Protein AF-A0A2J8WBR9-F1 (afdb_monomer_lite)

Organism: Pongo abelii (NCBI:txid9601)

Sequence (457 aa):
MITSFFFRSSLEFAPTNKKMMSDASDMLAAALEQMDGIIAGSKALEYSNGIFDCQSPTSPFMGSLRALHLVEDLRGLLEMMETDEKEGLRCQIPDSTAETLVEWLQSQMTNGHLPGNGDVYQERLARLENDKESLVLQVSVLTDQVEAQGEKIRDLEFCLEEHREKLNATEEMLQQELLSRTSLETQKLDLMAEISNLKLKLTAVEKDRLDYEDKFRDTEGLIQEINDLRLKVSEMDSERLQYEKKLKSTKSLMAKLSSMKIKVGQMQYEKQRMEQKWESLKDELASLKEQLEEKESEVKRLQEKLVCKMKGEGVEIVDRDENFKKKLKEKNIEVQKMKKAVESLMAANEEKDRKIEDLRQCLNRYKKMQDTVVLAQGKKDKDGEYEDLLNSSSISSLLDAQGFSDLEKSPSPTPVMGSPSRDPFNTSVPEEVLIDFQYFLHVEETVLLKVKTLLIT

InterPro domains:
  IPR029515 Liprin [PTHR12587] (50-424)
  IPR058914 Liprin-beta-1/2, coiled-coil domain [PF26022] (122-227)

pLDDT: mean 75.48, std 22.8, range [27.56, 98.81]

Structure (mmCIF, N/CA/C/O backbone):
data_AF-A0A2J8WBR9-F1
#
_entry.id   AF-A0A2J8WBR9-F1
#
loop_
_atom_site.group_PDB
_atom_site.id
_atom_site.type_symbol
_atom_site.label_atom_id
_atom_site.label_alt_id
_atom_site.label_comp_id
_atom_site.label_asym_id
_atom_site.label_entity_id
_atom_site.label_seq_id
_atom_site.pdbx_PDB_ins_code
_atom_site.Cartn_x
_atom_site.Cartn_y
_atom_site.Cartn_z
_atom_site.occupancy
_atom_site.B_iso_or_equiv
_atom_site.auth_seq_id
_atom_site.auth_comp_id
_atom_site.auth_asym_id
_atom_site.auth_atom_id
_atom_site.pdbx_PDB_model_num
ATOM 1 N N . MET A 1 1 ? 20.202 26.844 -1.751 1.00 47.75 1 MET A N 1
ATOM 2 C CA . MET A 1 1 ? 20.885 27.339 -2.974 1.00 47.75 1 MET A CA 1
ATOM 3 C C . MET A 1 1 ? 21.259 26.136 -3.835 1.00 47.75 1 MET A C 1
ATOM 5 O O . MET A 1 1 ? 21.293 25.049 -3.279 1.00 47.75 1 MET A O 1
ATOM 9 N N . ILE A 1 2 ? 21.557 26.332 -5.130 1.00 42.56 2 ILE A N 1
ATOM 10 C CA . ILE A 1 2 ? 21.793 25.285 -6.158 1.00 42.56 2 ILE A CA 1
ATOM 11 C C . ILE A 1 2 ? 20.492 24.686 -6.743 1.00 42.56 2 ILE A C 1
ATOM 13 O O . ILE A 1 2 ? 20.193 23.511 -6.582 1.00 42.56 2 ILE A O 1
ATOM 17 N N . THR A 1 3 ? 19.734 25.516 -7.471 1.00 42.09 3 THR A N 1
ATOM 18 C CA . THR A 1 3 ? 18.613 25.121 -8.359 1.00 42.09 3 THR A CA 1
ATOM 19 C C . THR A 1 3 ? 18.456 26.141 -9.505 1.00 42.09 3 THR A C 1
ATOM 21 O O . THR A 1 3 ? 17.412 26.765 -9.666 1.00 42.09 3 THR A O 1
ATOM 24 N N . SER A 1 4 ? 19.525 26.398 -10.274 1.00 45.56 4 SER A N 1
ATOM 25 C CA . SER A 1 4 ? 19.535 27.503 -11.259 1.00 45.56 4 SER A CA 1
ATOM 26 C C . SER A 1 4 ? 20.473 27.330 -12.468 1.00 45.56 4 SER A C 1
ATOM 28 O O . SER A 1 4 ? 20.879 28.328 -13.055 1.00 45.56 4 SER A O 1
ATOM 30 N N . PHE A 1 5 ? 20.860 26.099 -12.831 1.00 43.69 5 PHE A N 1
ATOM 31 C CA . PHE A 1 5 ? 21.905 25.854 -13.849 1.00 43.69 5 PHE A CA 1
ATOM 32 C C . PHE A 1 5 ? 21.509 24.954 -15.034 1.00 43.69 5 PHE A C 1
ATOM 34 O O . PHE A 1 5 ? 22.360 24.607 -15.845 1.00 43.69 5 PHE A O 1
ATOM 41 N N . PHE A 1 6 ? 20.223 24.624 -15.186 1.00 43.75 6 PHE A N 1
ATOM 42 C CA . PHE A 1 6 ? 19.715 23.761 -16.265 1.00 43.75 6 PHE A CA 1
ATOM 43 C C . PHE A 1 6 ? 18.627 24.437 -17.121 1.00 43.75 6 PHE A C 1
ATOM 45 O O . PHE A 1 6 ? 17.562 23.872 -17.330 1.00 43.75 6 PHE A O 1
ATOM 52 N N . PHE A 1 7 ? 18.878 25.660 -17.619 1.00 41.69 7 PHE A N 1
ATOM 53 C CA . PHE A 1 7 ? 18.036 26.257 -18.677 1.00 41.69 7 PHE A CA 1
ATOM 54 C C . PHE A 1 7 ? 18.716 27.375 -19.508 1.00 41.69 7 PHE A C 1
ATOM 56 O O . PHE A 1 7 ? 18.124 28.426 -19.749 1.00 41.69 7 PHE A O 1
ATOM 63 N N . ARG A 1 8 ? 19.975 27.193 -19.956 1.00 45.28 8 ARG A N 1
ATOM 64 C CA . ARG A 1 8 ? 20.624 28.180 -20.855 1.00 45.28 8 ARG A CA 1
ATOM 65 C C . ARG A 1 8 ? 21.674 27.630 -21.840 1.00 45.28 8 ARG A C 1
ATOM 67 O O . ARG A 1 8 ? 22.728 28.233 -22.001 1.00 45.28 8 ARG A O 1
ATOM 74 N N . SER A 1 9 ? 21.357 26.536 -22.537 1.00 40.66 9 SER A N 1
ATOM 75 C CA . SER A 1 9 ? 22.239 25.950 -23.573 1.00 40.66 9 SER A CA 1
ATOM 76 C C . SER A 1 9 ? 21.521 25.617 -24.890 1.00 40.66 9 SER A C 1
ATOM 78 O O . SER A 1 9 ? 21.963 24.741 -25.626 1.00 40.66 9 SER A O 1
ATOM 80 N N . SER A 1 10 ? 20.415 26.308 -25.194 1.00 47.06 10 SER A N 1
ATOM 81 C CA . SER A 1 10 ? 19.560 25.996 -26.352 1.00 47.06 10 SER A CA 1
ATOM 82 C C . SER A 1 10 ? 19.094 27.231 -27.131 1.00 47.06 10 SER A C 1
ATOM 84 O O . SER A 1 10 ? 17.913 27.310 -27.452 1.00 47.06 10 SER A O 1
ATOM 86 N N . LEU A 1 11 ? 19.989 28.189 -27.430 1.00 47.12 11 LEU A N 1
ATOM 87 C CA . LEU A 1 11 ? 19.833 29.089 -28.590 1.00 47.12 11 LEU A CA 1
ATOM 88 C C . LEU A 1 11 ? 21.116 29.879 -28.944 1.00 47.12 11 LEU A C 1
ATOM 90 O O . LEU A 1 11 ? 21.153 31.095 -28.805 1.00 47.12 11 LEU A O 1
ATOM 94 N N . GLU A 1 12 ? 22.168 29.211 -29.433 1.00 46.84 12 GLU A N 1
ATOM 95 C CA . GLU A 1 12 ? 23.260 29.907 -30.145 1.00 46.84 12 GLU A CA 1
ATOM 96 C C . GLU A 1 12 ? 24.039 28.946 -31.066 1.00 46.84 12 GLU A C 1
ATOM 98 O O . GLU A 1 12 ? 25.082 28.406 -30.707 1.00 46.84 12 GLU A O 1
ATOM 103 N N . PHE A 1 13 ? 23.509 28.691 -32.271 1.00 39.94 13 PHE A N 1
ATOM 104 C CA . PHE A 1 13 ? 24.221 27.928 -33.304 1.00 39.94 13 PHE A CA 1
ATOM 105 C C . PHE A 1 13 ? 24.084 28.579 -34.690 1.00 39.94 13 PHE A C 1
ATOM 107 O O . PHE A 1 13 ? 23.075 28.435 -35.372 1.00 39.94 13 PHE A O 1
ATOM 114 N N . ALA A 1 14 ? 25.131 29.327 -35.048 1.00 44.09 14 ALA A N 1
ATOM 115 C CA . ALA A 1 14 ? 25.580 29.748 -36.380 1.00 44.09 14 ALA A CA 1
ATOM 116 C C . ALA A 1 14 ? 24.532 30.001 -37.507 1.00 44.09 14 ALA A C 1
ATOM 118 O O . ALA A 1 14 ? 24.028 29.053 -38.112 1.00 44.09 14 ALA A O 1
ATOM 119 N N . PRO A 1 15 ? 24.341 31.259 -37.966 1.00 49.88 15 PRO A N 1
ATOM 120 C CA . PRO A 1 15 ? 23.555 31.566 -39.171 1.00 49.88 15 PRO A CA 1
ATOM 121 C C . PRO A 1 15 ? 24.274 31.227 -40.499 1.00 49.88 15 PRO A C 1
ATOM 123 O O . PRO A 1 15 ? 23.796 31.596 -41.570 1.00 49.88 15 PRO A O 1
ATOM 126 N N . THR A 1 16 ? 25.426 30.549 -40.464 1.00 54.44 16 THR A N 1
ATOM 127 C CA . THR A 1 16 ? 26.281 30.292 -41.639 1.00 54.44 16 THR A CA 1
ATOM 128 C C . THR A 1 16 ? 25.738 29.203 -42.565 1.00 54.44 16 THR A C 1
ATOM 130 O O . THR A 1 16 ? 25.841 29.328 -43.785 1.00 54.44 16 THR A O 1
ATOM 133 N N . ASN A 1 17 ? 25.135 28.148 -42.010 1.00 52.69 17 ASN A N 1
ATOM 134 C CA . ASN A 1 17 ? 24.866 26.920 -42.765 1.00 52.69 17 ASN A CA 1
ATOM 135 C C . ASN A 1 17 ? 23.790 27.110 -43.856 1.00 52.69 17 ASN A C 1
ATOM 137 O O . ASN A 1 17 ? 23.942 26.630 -44.975 1.00 52.69 17 ASN A O 1
ATOM 141 N N . LYS A 1 18 ? 22.755 27.927 -43.593 1.00 53.53 18 LYS A N 1
ATOM 142 C CA . LYS A 1 18 ? 21.748 28.281 -44.614 1.00 53.53 18 LYS A CA 1
ATOM 143 C C . LYS A 1 18 ? 22.329 29.032 -45.815 1.00 53.53 18 LYS A C 1
ATOM 145 O O . LYS A 1 18 ? 21.759 28.928 -46.894 1.00 53.53 18 LYS A O 1
ATOM 150 N N . LYS A 1 19 ? 23.433 29.772 -45.648 1.00 57.78 19 LYS A N 1
ATOM 151 C CA . LYS A 1 19 ? 24.085 30.443 -46.777 1.00 57.78 19 LYS A CA 1
ATOM 152 C C . LYS A 1 19 ? 24.870 29.443 -47.627 1.00 57.78 19 LYS A C 1
ATOM 154 O O . LYS A 1 19 ? 24.658 29.397 -48.831 1.00 57.78 19 LYS A O 1
ATOM 159 N N . MET A 1 20 ? 25.672 28.581 -46.996 1.00 56.06 20 MET A N 1
ATOM 160 C CA . MET A 1 20 ? 26.441 27.548 -47.708 1.00 56.06 20 MET A CA 1
ATOM 161 C C . MET A 1 20 ? 25.538 26.555 -48.461 1.00 56.06 20 MET A C 1
ATOM 163 O O . MET A 1 20 ? 25.900 26.119 -49.548 1.00 56.06 20 MET A O 1
ATOM 167 N N . MET A 1 21 ? 24.344 26.248 -47.937 1.00 56.94 21 MET A N 1
ATOM 168 C CA . MET A 1 21 ? 23.349 25.441 -48.659 1.00 56.94 21 MET A CA 1
ATOM 169 C C . MET A 1 21 ? 22.756 26.147 -49.892 1.00 56.94 21 MET A C 1
ATOM 171 O O . MET A 1 21 ? 22.406 25.454 -50.843 1.00 56.94 21 MET A O 1
ATOM 175 N N . SER A 1 22 ? 22.657 27.485 -49.906 1.00 65.62 22 SER A N 1
ATOM 176 C CA . SER A 1 22 ? 22.294 28.231 -51.125 1.00 65.62 22 SER A CA 1
ATOM 177 C C . SER A 1 22 ? 23.453 28.195 -52.110 1.00 65.62 22 SER A C 1
ATOM 179 O O . SER A 1 22 ? 23.304 27.624 -53.182 1.00 65.62 22 SER A O 1
ATOM 181 N N . ASP A 1 23 ? 24.633 28.672 -51.695 1.00 73.31 23 ASP A N 1
ATOM 182 C CA . ASP A 1 23 ? 25.814 28.799 -52.557 1.00 73.31 23 ASP A CA 1
ATOM 183 C C . ASP A 1 23 ? 26.150 27.457 -53.263 1.00 73.31 23 ASP A C 1
ATOM 185 O O . ASP A 1 23 ? 26.466 27.438 -54.452 1.00 73.31 23 ASP A O 1
ATOM 189 N N . ALA A 1 24 ? 26.003 26.315 -52.572 1.00 73.12 24 ALA A N 1
ATOM 190 C CA . ALA A 1 24 ? 26.182 24.980 -53.155 1.00 73.12 24 ALA A CA 1
ATOM 191 C C . ALA A 1 24 ? 25.057 24.550 -54.123 1.00 73.12 24 ALA A C 1
ATOM 193 O O . ALA A 1 24 ? 25.335 23.903 -55.134 1.00 73.12 24 ALA A O 1
ATOM 194 N N . SER A 1 25 ? 23.798 24.904 -53.840 1.00 77.19 25 SER A N 1
ATOM 195 C CA . SER A 1 25 ? 22.658 24.639 -54.731 1.00 77.19 25 SER A CA 1
ATOM 196 C C . SER A 1 25 ? 22.732 25.486 -56.005 1.00 77.19 25 SER A C 1
ATOM 198 O O . SER A 1 25 ? 22.465 24.986 -57.098 1.00 77.19 25 SER A O 1
ATOM 200 N N . ASP A 1 26 ? 23.139 26.747 -55.871 1.00 79.44 26 ASP A N 1
ATOM 201 C CA . ASP A 1 26 ? 23.299 27.697 -56.971 1.00 79.44 26 ASP A CA 1
ATOM 202 C C . ASP A 1 26 ? 24.474 27.284 -57.885 1.00 79.44 26 ASP A C 1
ATOM 204 O O . ASP A 1 26 ? 24.353 27.310 -59.112 1.00 79.44 26 ASP A O 1
ATOM 208 N N . MET A 1 27 ? 25.579 26.780 -57.311 1.00 81.06 27 MET A N 1
ATOM 209 C CA . MET A 1 27 ? 26.670 26.161 -58.081 1.00 81.06 27 MET A CA 1
ATOM 210 C C . MET A 1 27 ? 26.238 24.892 -58.831 1.00 81.06 27 MET A C 1
ATOM 212 O O . MET A 1 27 ? 26.659 24.696 -59.973 1.00 81.06 27 MET A O 1
ATOM 216 N N . LEU A 1 28 ? 25.400 24.036 -58.230 1.00 79.81 28 LEU A N 1
ATOM 217 C CA . LEU A 1 28 ? 24.890 22.833 -58.899 1.00 79.81 28 LEU A CA 1
ATOM 218 C C . LEU A 1 28 ? 23.972 23.194 -60.080 1.00 79.81 28 LEU A C 1
ATOM 220 O O . LEU A 1 28 ? 24.098 22.613 -61.157 1.00 79.81 28 LEU A O 1
ATOM 224 N N . ALA A 1 29 ? 23.091 24.184 -59.901 1.00 82.38 29 ALA A N 1
ATOM 225 C CA . ALA A 1 29 ? 22.209 24.675 -60.958 1.00 82.38 29 ALA A CA 1
ATOM 226 C C . ALA A 1 29 ? 23.004 25.236 -62.152 1.00 82.38 29 ALA A C 1
ATOM 228 O O . ALA A 1 29 ? 22.762 24.837 -63.292 1.00 82.38 29 ALA A O 1
ATOM 229 N N . ALA A 1 30 ? 24.012 26.076 -61.891 1.00 80.06 30 ALA A N 1
ATOM 230 C CA . ALA A 1 30 ? 24.881 26.633 -62.931 1.00 80.06 30 ALA A CA 1
ATOM 231 C C . ALA A 1 30 ? 25.719 25.563 -63.663 1.00 80.06 30 ALA A C 1
ATOM 233 O O . ALA A 1 30 ? 26.009 25.706 -64.853 1.00 80.06 30 ALA A O 1
ATOM 234 N N . ALA A 1 31 ? 26.102 24.476 -62.982 1.00 78.56 31 ALA A N 1
ATOM 235 C CA . ALA A 1 31 ? 26.797 23.349 -63.607 1.00 78.56 31 ALA A CA 1
ATOM 236 C C . ALA A 1 31 ? 25.878 22.541 -64.543 1.00 78.56 31 ALA A C 1
ATOM 238 O O . ALA A 1 31 ? 26.307 22.143 -65.627 1.00 78.56 31 ALA A O 1
ATOM 239 N N . LEU A 1 32 ? 24.612 22.340 -64.161 1.00 80.62 32 LEU A N 1
ATOM 240 C CA . LEU A 1 32 ? 23.613 21.658 -64.992 1.00 80.62 32 LEU A CA 1
ATOM 241 C C . LEU A 1 32 ? 23.233 22.491 -66.226 1.00 80.62 32 LEU A C 1
ATOM 243 O O . LEU A 1 32 ? 23.235 21.958 -67.332 1.00 80.62 32 LEU A O 1
ATOM 247 N N . GLU A 1 33 ? 23.008 23.800 -66.070 1.00 77.75 33 GLU A N 1
ATOM 248 C CA . GLU A 1 33 ? 22.764 24.726 -67.192 1.00 77.75 33 GLU A CA 1
ATOM 249 C C . GLU A 1 33 ? 23.950 24.756 -68.178 1.00 77.75 33 GLU A C 1
ATOM 251 O O . GLU A 1 33 ? 23.771 24.787 -69.398 1.00 77.75 33 GLU A O 1
ATOM 256 N N . GLN A 1 34 ? 25.184 24.670 -67.668 1.00 75.81 34 GLN A N 1
ATOM 257 C CA . GLN A 1 34 ? 26.380 24.590 -68.507 1.00 75.81 34 GLN A CA 1
ATOM 258 C C . GLN A 1 34 ? 26.491 23.261 -69.271 1.00 75.81 34 GLN A C 1
ATOM 260 O O . GLN A 1 34 ? 26.981 23.261 -70.400 1.00 75.81 34 GLN A O 1
ATOM 265 N N . MET A 1 35 ? 26.030 22.151 -68.687 1.00 69.38 35 MET A N 1
ATOM 266 C CA . MET A 1 35 ? 25.996 20.843 -69.347 1.00 69.38 35 MET A CA 1
ATOM 267 C C . MET A 1 35 ? 24.906 20.786 -70.429 1.00 69.38 35 MET A C 1
ATOM 269 O O . MET A 1 35 ? 25.163 20.299 -71.531 1.00 69.38 35 MET A O 1
ATOM 273 N N . ASP A 1 36 ? 23.731 21.362 -70.166 1.00 71.00 36 ASP A N 1
ATOM 274 C CA . ASP A 1 36 ? 22.641 21.464 -71.144 1.00 71.00 36 ASP A CA 1
ATOM 275 C C . ASP A 1 36 ? 23.046 22.337 -72.349 1.00 71.00 36 ASP A C 1
ATOM 277 O O . ASP A 1 36 ? 22.830 21.959 -73.498 1.00 71.00 36 ASP A O 1
ATOM 281 N N . GLY A 1 37 ? 23.784 23.432 -72.121 1.00 67.19 37 GLY A N 1
ATOM 282 C CA . GLY A 1 37 ? 24.372 24.256 -73.190 1.00 67.19 37 GLY A CA 1
ATOM 283 C C . GLY A 1 37 ? 25.443 23.563 -74.056 1.00 67.19 37 GLY A C 1
ATOM 284 O O . GLY A 1 37 ? 25.758 24.043 -75.148 1.00 67.19 37 GLY A O 1
ATOM 285 N N . ILE A 1 38 ? 25.997 22.431 -73.605 1.00 65.00 38 ILE A N 1
ATOM 286 C CA . ILE A 1 38 ? 26.874 21.570 -74.419 1.00 65.00 38 ILE A CA 1
ATOM 287 C C . ILE A 1 38 ? 26.022 20.582 -75.230 1.00 65.00 38 ILE A C 1
ATOM 289 O O . ILE A 1 38 ? 26.240 20.432 -76.432 1.00 65.00 38 ILE A O 1
ATOM 293 N N . ILE A 1 39 ? 25.015 19.961 -74.607 1.00 60.91 39 ILE A N 1
ATOM 294 C CA . ILE A 1 39 ? 24.115 18.985 -75.249 1.00 60.91 39 ILE A CA 1
ATOM 295 C C . ILE A 1 39 ? 23.240 19.648 -76.328 1.00 60.91 39 ILE A C 1
ATOM 297 O O . ILE A 1 39 ? 23.047 19.082 -77.403 1.00 60.91 39 ILE A O 1
ATOM 301 N N . ALA A 1 40 ? 22.776 20.877 -76.092 1.00 64.25 40 ALA A N 1
ATOM 302 C CA . ALA A 1 40 ? 22.011 21.683 -77.045 1.00 64.25 40 ALA A CA 1
ATOM 303 C C . ALA A 1 40 ? 22.866 22.303 -78.175 1.00 64.25 40 ALA A C 1
ATOM 305 O O . ALA A 1 40 ? 22.339 23.048 -79.003 1.00 64.25 40 ALA A O 1
ATOM 306 N N . GLY A 1 41 ? 24.182 22.051 -78.208 1.00 59.09 41 GLY A N 1
ATOM 307 C CA . GLY A 1 41 ? 25.096 22.547 -79.246 1.00 59.09 41 GLY A CA 1
ATOM 308 C C . GLY A 1 41 ? 25.334 24.065 -79.246 1.00 59.09 41 GLY A C 1
ATOM 309 O O . GLY A 1 41 ? 25.972 24.583 -80.160 1.00 59.09 41 GLY A O 1
ATOM 310 N N . SER A 1 42 ? 24.850 24.795 -78.236 1.00 57.62 42 SER A N 1
ATOM 311 C CA . SER A 1 42 ? 24.888 26.265 -78.185 1.00 57.62 42 SER A CA 1
ATOM 312 C C . SER A 1 42 ? 26.238 26.849 -77.742 1.00 57.62 42 SER A C 1
ATOM 314 O O . SER A 1 42 ? 26.441 28.062 -77.828 1.00 57.62 42 SER A O 1
ATOM 316 N N . LYS A 1 43 ? 27.199 25.999 -77.351 1.00 55.38 43 LYS A N 1
ATOM 317 C CA . LYS A 1 43 ? 28.631 26.329 -77.233 1.00 55.38 43 LYS A CA 1
ATOM 318 C C . LYS A 1 43 ? 29.502 25.375 -78.056 1.00 55.38 43 LYS A C 1
ATOM 320 O O . LYS A 1 43 ? 30.208 24.528 -77.512 1.00 55.38 43 LYS A O 1
ATOM 325 N N . ALA A 1 44 ? 29.487 25.548 -79.375 1.00 48.97 44 ALA A N 1
ATOM 326 C CA . ALA A 1 44 ? 30.475 24.928 -80.251 1.00 48.97 44 ALA A CA 1
ATOM 327 C C . ALA A 1 44 ? 31.879 25.497 -79.962 1.00 48.97 44 ALA A C 1
ATOM 329 O O . ALA A 1 44 ? 32.160 26.662 -80.242 1.00 48.97 44 ALA A O 1
ATOM 330 N N . LEU A 1 45 ? 32.764 24.673 -79.396 1.00 49.59 45 LEU A N 1
ATOM 331 C CA . LEU A 1 45 ? 34.198 24.952 -79.338 1.00 49.59 45 LEU A CA 1
ATOM 332 C C . LEU A 1 45 ? 34.811 24.564 -80.690 1.00 49.59 45 LEU A C 1
ATOM 334 O O . LEU A 1 45 ? 34.718 23.404 -81.089 1.00 49.59 45 LEU A O 1
ATOM 338 N N . GLU A 1 46 ? 35.411 25.521 -81.400 1.00 45.28 46 GLU A N 1
ATOM 339 C CA . GLU A 1 46 ? 35.924 25.328 -82.764 1.00 45.28 46 GLU A CA 1
ATOM 340 C C . GLU A 1 46 ? 37.154 24.399 -82.817 1.00 45.28 46 GLU A C 1
ATOM 342 O O . GLU A 1 46 ? 38.299 24.843 -82.883 1.00 45.28 46 GLU A O 1
ATOM 347 N N . TYR A 1 47 ? 36.910 23.087 -82.845 1.00 41.66 47 TYR A N 1
ATOM 348 C CA . TYR A 1 47 ? 37.874 22.087 -83.302 1.00 41.66 47 TYR A CA 1
ATOM 349 C C . TYR A 1 47 ? 37.424 21.514 -84.647 1.00 41.66 47 TYR A C 1
ATOM 351 O O . TYR A 1 47 ? 36.483 20.724 -84.734 1.00 41.66 47 TYR A O 1
ATOM 359 N N . SER A 1 48 ? 38.114 21.935 -85.708 1.00 40.97 48 SER A N 1
ATOM 360 C CA . SER A 1 48 ? 37.813 21.619 -87.109 1.00 40.97 48 SER A CA 1
ATOM 361 C C . SER A 1 48 ? 38.099 20.152 -87.461 1.00 40.97 48 SER A C 1
ATOM 363 O O . SER A 1 48 ? 39.095 19.832 -88.112 1.00 40.97 48 SER A O 1
ATOM 365 N N . ASN A 1 49 ? 37.219 19.248 -87.027 1.00 39.62 49 ASN A N 1
ATOM 366 C CA . ASN A 1 49 ? 37.330 17.807 -87.252 1.00 39.62 49 ASN A CA 1
ATOM 367 C C . ASN A 1 49 ? 37.157 17.415 -88.731 1.00 39.62 49 ASN A C 1
ATOM 369 O O . ASN A 1 49 ? 36.067 17.061 -89.172 1.00 39.62 49 ASN A O 1
ATOM 373 N N . GLY A 1 50 ? 38.272 17.404 -89.465 1.00 47.56 50 GLY A N 1
ATOM 374 C CA . GLY A 1 50 ? 38.675 16.310 -90.365 1.00 47.56 50 GLY A CA 1
ATOM 375 C C . GLY A 1 50 ? 37.873 16.026 -91.644 1.00 47.56 50 GLY A C 1
ATOM 376 O O . GLY A 1 50 ? 38.395 15.337 -92.517 1.00 47.56 50 GLY A O 1
ATOM 377 N N . ILE A 1 51 ? 36.656 16.544 -91.807 1.00 42.72 51 ILE A N 1
ATOM 378 C CA . ILE A 1 51 ? 35.827 16.324 -92.999 1.00 42.72 51 ILE A CA 1
ATOM 379 C C . ILE A 1 51 ? 36.075 17.464 -93.989 1.00 42.72 51 ILE A C 1
ATOM 381 O O . ILE A 1 51 ? 35.379 18.478 -94.013 1.00 42.72 51 ILE A O 1
ATOM 385 N N . PHE A 1 52 ? 37.102 17.285 -94.822 1.00 43.06 52 PHE A N 1
ATOM 386 C CA . PHE A 1 52 ? 37.250 18.061 -96.051 1.00 43.06 52 PHE A CA 1
ATOM 387 C C . PHE A 1 52 ? 36.278 17.510 -97.096 1.00 43.06 52 PHE A C 1
ATOM 389 O O . PHE A 1 52 ? 36.567 16.532 -97.787 1.00 43.06 52 PHE A O 1
ATOM 396 N N . ASP A 1 53 ? 35.109 18.140 -97.185 1.00 40.56 53 ASP A N 1
ATOM 397 C CA . ASP A 1 53 ? 34.096 17.778 -98.171 1.00 40.56 53 ASP A CA 1
ATOM 398 C C . ASP A 1 53 ? 34.668 17.922 -99.595 1.00 40.56 53 ASP A C 1
ATOM 400 O O . ASP A 1 53 ? 35.234 18.958 -99.972 1.00 40.56 53 ASP A O 1
ATOM 404 N N . CYS A 1 54 ? 34.590 16.844 -100.376 1.00 42.22 54 CYS A N 1
ATOM 405 C CA . CYS A 1 54 ? 35.486 16.591 -101.513 1.00 42.22 54 CYS A CA 1
ATOM 406 C C . CYS A 1 54 ? 35.199 17.456 -102.756 1.00 42.22 54 CYS A C 1
ATOM 408 O O . CYS A 1 54 ? 35.830 17.277 -103.796 1.00 42.22 54 CYS A O 1
ATOM 410 N N . GLN A 1 55 ? 34.257 18.397 -102.653 1.00 48.53 55 GLN A N 1
ATOM 411 C CA . GLN A 1 55 ? 33.753 19.224 -103.754 1.00 48.53 55 GLN A CA 1
ATOM 412 C C . GLN A 1 55 ? 33.998 20.735 -103.553 1.00 48.53 55 GLN A C 1
ATOM 414 O O . GLN A 1 55 ? 33.531 21.553 -104.344 1.00 48.53 55 GLN A O 1
ATOM 419 N N . SER A 1 56 ? 34.765 21.137 -102.529 1.00 46.09 56 SER A N 1
ATOM 420 C CA . SER A 1 56 ? 35.056 22.557 -102.272 1.00 46.09 56 SER A CA 1
ATOM 421 C C . SER A 1 56 ? 35.941 23.204 -103.368 1.00 46.09 56 SER A C 1
ATOM 423 O O . SER A 1 56 ? 37.042 22.706 -103.659 1.00 46.09 56 SER A O 1
ATOM 425 N N . PRO A 1 57 ? 35.539 24.345 -103.974 1.00 51.53 57 PRO A N 1
ATOM 426 C CA . PRO A 1 57 ? 36.294 24.971 -105.066 1.00 51.53 57 PRO A CA 1
ATOM 427 C C . PRO A 1 57 ? 37.727 25.397 -104.703 1.00 51.53 57 PRO A C 1
ATOM 429 O O . PRO A 1 57 ? 38.622 25.346 -105.543 1.00 51.53 57 PRO A O 1
ATOM 432 N N . THR A 1 58 ? 37.991 25.779 -103.453 1.00 54.19 58 THR A N 1
ATOM 433 C CA . THR A 1 58 ? 39.126 26.656 -103.096 1.00 54.19 58 THR A CA 1
ATOM 434 C C . THR A 1 58 ? 40.380 25.980 -102.522 1.00 54.19 58 THR A C 1
ATOM 436 O O . THR A 1 58 ? 41.323 26.685 -102.174 1.00 54.19 58 THR A O 1
ATOM 439 N N . SER A 1 59 ? 40.458 24.643 -102.441 1.00 47.34 59 SER A N 1
ATOM 440 C CA . SER A 1 59 ? 41.658 23.950 -101.917 1.00 47.34 59 SER A CA 1
ATOM 441 C C . SER A 1 59 ? 42.908 24.124 -102.816 1.00 47.34 59 SER A C 1
ATOM 443 O O . SER A 1 59 ? 42.879 23.665 -103.967 1.00 47.34 59 SER A O 1
ATOM 445 N N . PRO A 1 60 ? 44.027 24.708 -102.322 1.00 54.59 60 PRO A N 1
ATOM 446 C CA . PRO A 1 60 ? 45.240 24.910 -103.127 1.00 54.59 60 PRO A CA 1
ATOM 447 C C . PRO A 1 60 ? 46.036 23.624 -103.386 1.00 54.59 60 PRO A C 1
ATOM 449 O O . PRO A 1 60 ? 46.649 23.475 -104.439 1.00 54.59 60 PRO A O 1
ATOM 452 N N . PHE A 1 61 ? 46.024 22.678 -102.441 1.00 52.59 61 PHE A N 1
ATOM 453 C CA . PHE A 1 61 ? 46.844 21.457 -102.508 1.00 52.59 61 PHE A CA 1
ATOM 454 C C . PHE A 1 61 ? 46.255 20.390 -103.453 1.00 52.59 61 PHE A C 1
ATOM 456 O O . PHE A 1 61 ? 46.959 19.500 -103.916 1.00 52.59 61 PHE A O 1
ATOM 463 N N . MET A 1 62 ? 44.967 20.513 -103.793 1.00 54.47 62 MET A N 1
ATOM 464 C CA . MET A 1 62 ? 44.232 19.607 -104.689 1.00 54.47 62 MET A CA 1
ATOM 465 C C . MET A 1 62 ? 44.404 19.926 -106.186 1.00 54.47 62 MET A C 1
ATOM 467 O O . MET A 1 62 ? 43.711 19.339 -107.016 1.00 54.47 62 MET A O 1
ATOM 471 N N . GLY A 1 63 ? 45.286 20.861 -106.564 1.00 59.47 63 GLY A N 1
ATOM 472 C CA . GLY A 1 63 ? 45.453 21.295 -107.959 1.00 59.47 63 GLY A CA 1
ATOM 473 C C . GLY A 1 63 ? 45.851 20.166 -108.918 1.00 59.47 63 GLY A C 1
ATOM 474 O O . GLY A 1 63 ? 45.231 20.003 -109.966 1.00 59.47 63 GLY A O 1
ATOM 475 N N . SER A 1 64 ? 46.825 19.338 -108.532 1.00 59.78 64 SER A N 1
ATOM 476 C CA . SER A 1 64 ? 47.264 18.173 -109.315 1.00 59.78 64 SER A CA 1
ATOM 477 C C . SER A 1 64 ? 46.188 17.091 -109.405 1.00 59.78 64 SER A C 1
ATOM 479 O O . SER A 1 64 ? 45.941 16.561 -110.485 1.00 59.78 64 SER A O 1
ATOM 481 N N . LEU A 1 65 ? 45.494 16.799 -108.300 1.00 62.44 65 LEU A N 1
ATOM 482 C CA . LEU A 1 65 ? 44.427 15.797 -108.292 1.00 62.44 65 LEU A CA 1
ATOM 483 C C . LEU A 1 65 ? 43.210 16.252 -109.114 1.00 62.44 65 LEU A C 1
ATOM 485 O O . LEU A 1 65 ? 42.576 15.425 -109.762 1.00 62.44 65 LEU A O 1
ATOM 489 N N . ARG A 1 66 ? 42.909 17.558 -109.152 1.00 67.62 66 ARG A N 1
ATOM 490 C CA . ARG A 1 66 ? 41.909 18.122 -110.074 1.00 67.62 66 ARG A CA 1
ATOM 491 C C . ARG A 1 66 ? 42.348 18.042 -111.532 1.00 67.62 66 ARG A C 1
ATOM 493 O O . ARG A 1 66 ? 41.520 17.700 -112.364 1.00 67.62 66 ARG A O 1
ATOM 500 N N . ALA A 1 67 ? 43.620 18.299 -111.842 1.00 69.38 67 ALA A N 1
ATOM 501 C CA . ALA A 1 67 ? 44.133 18.122 -113.201 1.00 69.38 67 ALA A CA 1
ATOM 502 C C . ALA A 1 67 ? 44.010 16.660 -113.671 1.00 69.38 67 ALA A C 1
ATOM 504 O O . ALA A 1 67 ? 43.599 16.426 -114.801 1.00 69.38 67 ALA A O 1
ATOM 505 N N . LEU A 1 68 ? 44.282 15.685 -112.793 1.00 74.38 68 LEU A N 1
ATOM 506 C CA . LEU A 1 68 ? 44.097 14.262 -113.098 1.00 74.38 68 LEU A CA 1
ATOM 507 C C . LEU A 1 68 ? 42.624 13.897 -113.338 1.00 74.38 68 LEU A C 1
ATOM 509 O O . LEU A 1 68 ? 42.338 13.268 -114.349 1.00 74.38 68 LEU A O 1
ATOM 513 N N . HIS A 1 69 ? 41.687 14.337 -112.487 1.00 73.88 69 HIS A N 1
ATOM 514 C CA . HIS A 1 69 ? 40.254 14.106 -112.735 1.00 73.88 69 HIS A CA 1
ATOM 515 C C . HIS A 1 69 ? 39.772 14.780 -114.028 1.00 73.88 69 HIS A C 1
ATOM 517 O O . HIS A 1 69 ? 39.050 14.161 -114.795 1.00 73.88 69 HIS A O 1
ATOM 523 N N . LEU A 1 70 ? 40.225 16.002 -114.332 1.00 77.94 70 LEU A N 1
ATOM 524 C CA . LEU A 1 70 ? 39.838 16.681 -115.571 1.00 77.94 70 LEU A CA 1
ATOM 525 C C . LEU A 1 70 ? 40.401 15.980 -116.823 1.00 77.94 70 LEU A C 1
ATOM 527 O O . LEU A 1 70 ? 39.768 16.001 -117.873 1.00 77.94 70 LEU A O 1
ATOM 531 N N . VAL A 1 71 ? 41.573 15.343 -116.717 1.00 79.75 71 VAL A N 1
ATOM 532 C CA . VAL A 1 71 ? 42.144 14.478 -117.766 1.00 79.75 71 VAL A CA 1
ATOM 533 C C . VAL A 1 71 ? 41.388 13.148 -117.873 1.00 79.75 71 VAL A C 1
ATOM 535 O O . VAL A 1 71 ? 41.213 12.653 -118.984 1.00 79.75 71 VAL A O 1
ATOM 538 N N . GLU A 1 72 ? 40.899 12.594 -116.762 1.00 80.12 72 GLU A N 1
ATOM 539 C CA . GLU A 1 72 ? 40.030 11.408 -116.735 1.00 80.12 72 GLU A CA 1
ATOM 540 C C . GLU A 1 72 ? 38.686 11.695 -117.432 1.00 80.12 72 GLU A C 1
ATOM 542 O O . GLU A 1 72 ? 38.306 10.972 -118.353 1.00 80.12 72 GLU A O 1
ATOM 547 N N . ASP A 1 73 ? 38.029 12.806 -117.078 1.00 82.25 73 ASP A N 1
ATOM 548 C CA . ASP A 1 73 ? 36.783 13.287 -117.691 1.00 82.25 73 ASP A CA 1
ATOM 549 C C . ASP A 1 73 ? 36.972 13.586 -119.187 1.00 82.25 73 ASP A C 1
ATOM 551 O O . ASP A 1 73 ? 36.171 13.156 -120.020 1.00 82.25 73 ASP A O 1
ATOM 555 N N . LEU A 1 74 ? 38.060 14.280 -119.557 1.00 81.81 74 LEU A N 1
ATOM 556 C CA . LEU A 1 74 ? 38.408 14.531 -120.960 1.00 81.81 74 LEU A CA 1
ATOM 557 C C . LEU A 1 74 ? 38.674 13.232 -121.722 1.00 81.81 74 LEU A C 1
ATOM 559 O O . LEU A 1 74 ? 38.256 13.129 -122.874 1.00 81.81 74 LEU A O 1
ATOM 563 N N . ARG A 1 75 ? 39.328 12.234 -121.112 1.00 82.88 75 ARG A N 1
ATOM 564 C CA . ARG A 1 75 ? 39.538 10.933 -121.759 1.00 82.88 75 ARG A CA 1
ATOM 565 C C . ARG A 1 75 ? 38.219 10.187 -121.934 1.00 82.88 75 ARG A C 1
ATOM 567 O O . ARG A 1 75 ? 38.003 9.657 -123.014 1.00 82.88 75 ARG A O 1
ATOM 574 N N . GLY A 1 76 ? 37.325 10.194 -120.944 1.00 79.19 76 GLY A N 1
ATOM 575 C CA . GLY A 1 76 ? 35.998 9.577 -121.054 1.00 79.19 76 GLY A CA 1
ATOM 576 C C . GLY A 1 76 ? 35.134 10.222 -122.144 1.00 79.19 76 GLY A C 1
ATOM 577 O O . GLY A 1 76 ? 34.581 9.523 -122.993 1.00 79.19 76 GLY A O 1
ATOM 578 N N . LEU A 1 77 ? 35.084 11.559 -122.183 1.00 81.25 77 LEU A N 1
ATOM 579 C CA . LEU A 1 77 ? 34.402 12.306 -123.246 1.00 81.25 77 LEU A CA 1
ATOM 580 C C . LEU A 1 77 ? 35.009 12.007 -124.622 1.00 81.25 77 LEU A C 1
ATOM 582 O O . LEU A 1 77 ? 34.271 11.702 -125.556 1.00 81.25 77 LEU A O 1
ATOM 586 N N . LEU A 1 78 ? 36.342 12.026 -124.739 1.00 79.81 78 LEU A N 1
ATOM 587 C CA . LEU A 1 78 ? 37.026 11.661 -125.978 1.00 79.81 78 LEU A CA 1
ATOM 588 C C . LEU A 1 78 ? 36.734 10.212 -126.368 1.00 79.81 78 LEU A C 1
ATOM 590 O O . LEU A 1 78 ? 36.395 9.981 -127.517 1.00 79.81 78 LEU A O 1
ATOM 594 N N . GLU A 1 79 ? 36.813 9.233 -125.465 1.00 81.88 79 GLU A N 1
ATOM 595 C CA . GLU A 1 79 ? 36.523 7.822 -125.760 1.00 81.88 79 GLU A CA 1
ATOM 596 C C . GLU A 1 79 ? 35.128 7.652 -126.388 1.00 81.88 79 GLU A C 1
ATOM 598 O O . GLU A 1 79 ? 35.011 6.929 -127.383 1.00 81.88 79 GLU A O 1
ATOM 603 N N . MET A 1 80 ? 34.124 8.396 -125.909 1.00 77.19 80 MET A N 1
ATOM 604 C CA . MET A 1 80 ? 32.733 8.349 -126.386 1.00 77.19 80 MET A CA 1
ATOM 605 C C . MET A 1 80 ? 32.442 9.066 -127.723 1.00 77.19 80 MET A C 1
ATOM 607 O O . MET A 1 80 ? 31.401 8.783 -128.313 1.00 77.19 80 MET A O 1
ATOM 611 N N . MET A 1 81 ? 33.310 9.957 -128.221 1.00 78.88 81 MET A N 1
ATOM 612 C CA . MET A 1 81 ? 33.095 10.672 -129.501 1.00 78.88 81 MET A CA 1
ATOM 613 C C . MET A 1 81 ? 33.260 9.774 -130.741 1.00 78.88 81 MET A C 1
ATOM 615 O O . MET A 1 81 ? 33.959 8.755 -130.694 1.00 78.88 81 MET A O 1
ATOM 619 N N . GLU A 1 82 ? 32.690 10.157 -131.888 1.00 79.56 82 GLU A N 1
ATOM 620 C CA . GLU A 1 82 ? 32.905 9.414 -133.141 1.00 79.56 82 GLU A CA 1
ATOM 621 C C . GLU A 1 82 ? 34.320 9.648 -133.715 1.00 79.56 82 GLU A C 1
ATOM 623 O O . GLU A 1 82 ? 34.998 10.629 -133.396 1.00 79.56 82 GLU A O 1
ATOM 628 N N . THR A 1 83 ? 34.824 8.724 -134.544 1.00 73.50 83 THR A N 1
ATOM 629 C CA . THR A 1 83 ? 36.197 8.806 -135.094 1.00 73.50 83 THR A CA 1
ATOM 630 C C . THR A 1 83 ? 36.431 10.035 -135.962 1.00 73.50 83 THR A C 1
ATOM 632 O O . THR A 1 83 ? 37.519 10.605 -135.919 1.00 73.50 83 THR A O 1
ATOM 635 N N . ASP A 1 84 ? 35.414 10.478 -136.693 1.00 74.88 84 ASP A N 1
ATOM 636 C CA . ASP A 1 84 ? 35.523 11.623 -137.596 1.00 74.88 84 ASP A CA 1
ATOM 637 C C . ASP A 1 84 ? 35.581 12.940 -136.795 1.00 74.88 84 ASP A C 1
ATOM 639 O O . ASP A 1 84 ? 36.318 13.862 -137.148 1.00 74.88 84 ASP A O 1
ATOM 643 N N . GLU A 1 85 ? 34.897 13.001 -135.646 1.00 78.25 85 GLU A N 1
ATOM 644 C CA . GLU A 1 85 ? 34.988 14.119 -134.698 1.00 78.25 85 GLU A CA 1
ATOM 645 C C . GLU A 1 85 ? 36.337 14.134 -133.959 1.00 78.25 85 GLU A C 1
ATOM 647 O O . GLU A 1 85 ? 36.936 15.196 -133.776 1.00 78.25 85 GLU A O 1
ATOM 652 N N . LYS A 1 86 ? 36.851 12.956 -133.570 1.00 75.19 86 LYS A N 1
ATOM 653 C CA . LYS A 1 86 ? 38.189 12.788 -132.971 1.00 75.19 86 LYS A CA 1
ATOM 654 C C . LYS A 1 86 ? 39.291 13.291 -133.901 1.00 75.19 86 LYS A C 1
ATOM 656 O O . LYS A 1 86 ? 40.198 13.989 -133.448 1.00 75.19 86 LYS A O 1
ATOM 661 N N . GLU A 1 87 ? 39.212 12.966 -135.189 1.00 74.62 87 GLU A N 1
ATOM 662 C CA . GLU A 1 87 ? 40.177 13.450 -136.178 1.00 74.62 87 GLU A CA 1
ATOM 663 C C . GLU A 1 87 ? 39.987 14.953 -136.449 1.00 74.62 87 GLU A C 1
ATOM 665 O O . GLU A 1 87 ? 40.963 15.700 -136.500 1.00 74.62 87 GLU A O 1
ATOM 670 N N . GLY A 1 88 ? 38.740 15.438 -136.468 1.00 76.56 88 GLY A N 1
ATOM 671 C CA . GLY A 1 88 ? 38.424 16.869 -136.509 1.00 76.56 88 GLY A CA 1
ATOM 672 C C . GLY A 1 88 ? 38.986 17.675 -135.326 1.00 76.56 88 GLY A C 1
ATOM 673 O O . GLY A 1 88 ? 39.367 18.833 -135.508 1.00 76.56 88 GLY A O 1
ATOM 674 N N . LEU A 1 89 ? 39.092 17.083 -134.130 1.00 77.81 89 LEU A N 1
ATOM 675 C CA . LEU A 1 89 ? 39.797 17.673 -132.982 1.00 77.81 89 LEU A CA 1
ATOM 676 C C . LEU A 1 89 ? 41.323 17.593 -133.124 1.00 77.81 89 LEU A C 1
ATOM 678 O O . LEU A 1 89 ? 42.010 18.558 -132.796 1.00 77.81 89 LEU A O 1
ATOM 682 N N . ARG A 1 90 ? 41.869 16.488 -133.648 1.00 74.12 90 ARG A N 1
ATOM 683 C CA . ARG A 1 90 ? 43.315 16.356 -133.914 1.00 74.12 90 ARG A CA 1
ATOM 684 C C . ARG A 1 90 ? 43.812 17.416 -134.891 1.00 74.12 90 ARG A C 1
ATOM 686 O O . ARG A 1 90 ? 44.808 18.064 -134.596 1.00 74.12 90 ARG A O 1
ATOM 693 N N . CYS A 1 91 ? 43.073 17.692 -135.966 1.00 73.25 91 CYS A N 1
ATOM 694 C CA . CYS A 1 91 ? 43.397 18.761 -136.918 1.00 73.25 91 CYS A CA 1
ATOM 695 C C . CYS A 1 91 ? 43.348 20.190 -136.329 1.00 73.25 91 CYS A C 1
ATOM 697 O O . CYS A 1 91 ? 43.710 21.138 -137.024 1.00 73.25 91 CYS A O 1
ATOM 699 N N . GLN A 1 92 ? 42.904 20.371 -135.077 1.00 77.69 92 GLN A N 1
ATOM 700 C CA . GLN A 1 92 ? 42.954 21.651 -134.353 1.00 77.69 92 GLN A CA 1
ATOM 701 C C . GLN A 1 92 ? 44.163 21.758 -133.404 1.00 77.69 92 GLN A C 1
ATOM 703 O O . GLN A 1 92 ? 44.445 22.847 -132.901 1.00 77.69 92 GLN A O 1
ATOM 708 N N . ILE A 1 93 ? 44.894 20.663 -133.166 1.00 77.44 93 ILE A N 1
ATOM 709 C CA . ILE A 1 93 ? 46.122 20.641 -132.362 1.00 77.44 93 ILE A CA 1
ATOM 710 C C . ILE A 1 93 ? 47.319 20.801 -133.315 1.00 77.44 93 ILE A C 1
ATOM 712 O O . ILE A 1 93 ? 47.478 19.976 -134.210 1.00 77.44 93 ILE A O 1
ATOM 716 N N . PRO A 1 94 ? 48.190 21.816 -133.149 1.00 82.69 94 PRO A N 1
ATOM 717 C CA . PRO A 1 94 ? 49.395 21.938 -133.969 1.00 82.69 94 PRO A CA 1
ATOM 718 C C . PRO A 1 94 ? 50.343 20.751 -133.751 1.00 82.69 94 PRO A C 1
ATOM 720 O O . PRO A 1 94 ? 50.632 20.412 -132.601 1.00 82.69 94 PRO A O 1
ATOM 723 N N . ASP A 1 95 ? 50.886 20.177 -134.830 1.00 77.19 95 ASP A N 1
ATOM 724 C CA . ASP A 1 95 ? 51.722 18.962 -134.788 1.00 77.19 95 ASP A CA 1
ATOM 725 C C . ASP A 1 95 ? 52.885 19.067 -133.787 1.00 77.19 95 ASP A C 1
ATOM 727 O O . ASP A 1 95 ? 53.115 18.159 -132.991 1.00 77.19 95 ASP A O 1
ATOM 731 N N . SER A 1 96 ? 53.541 20.230 -133.726 1.00 80.12 96 SER A N 1
ATOM 732 C CA . SER A 1 96 ? 54.630 20.517 -132.782 1.00 80.12 96 SER A CA 1
ATOM 733 C C . SER A 1 96 ? 54.230 20.377 -131.307 1.00 80.12 96 SER A C 1
ATOM 735 O O . SER A 1 96 ? 55.067 20.064 -130.460 1.00 80.12 96 SER A O 1
ATOM 737 N N . THR A 1 97 ? 52.951 20.580 -130.977 1.00 81.19 97 THR A N 1
ATOM 738 C CA . THR A 1 97 ? 52.420 20.374 -129.620 1.00 81.19 97 THR A CA 1
ATOM 739 C C . THR A 1 97 ? 52.238 18.885 -129.332 1.00 81.19 97 THR A C 1
ATOM 741 O O . THR A 1 97 ? 52.558 18.436 -128.232 1.00 81.19 97 THR A O 1
ATOM 744 N N . ALA A 1 98 ? 51.786 18.106 -130.319 1.00 77.75 98 ALA A N 1
ATOM 745 C CA . ALA A 1 98 ? 51.673 16.655 -130.197 1.00 77.75 98 ALA A CA 1
ATOM 746 C C . ALA A 1 98 ? 53.055 15.990 -130.065 1.00 77.75 98 ALA A C 1
ATOM 748 O O . ALA A 1 98 ? 53.254 15.184 -129.156 1.00 77.75 98 ALA A O 1
ATOM 749 N N . GLU A 1 99 ? 54.028 16.382 -130.894 1.00 80.31 99 GLU A N 1
ATOM 750 C CA . GLU A 1 99 ? 55.418 15.908 -130.810 1.00 80.31 99 GLU A CA 1
ATOM 751 C C . GLU A 1 99 ? 56.044 16.221 -129.441 1.00 80.31 99 GLU A C 1
ATOM 753 O O . GLU A 1 99 ? 56.564 15.316 -128.787 1.00 80.31 99 GLU A O 1
ATOM 758 N N . THR A 1 100 ? 55.906 17.461 -128.949 1.00 80.19 100 THR A N 1
ATOM 759 C CA . THR A 1 100 ? 56.429 17.871 -127.628 1.00 80.19 100 THR A CA 1
ATOM 760 C C . THR A 1 100 ? 55.832 17.039 -126.483 1.00 80.19 100 THR A C 1
ATOM 762 O O . THR A 1 100 ? 56.542 16.663 -125.549 1.00 80.19 100 THR A O 1
ATOM 765 N N . LEU A 1 101 ? 54.533 16.718 -126.539 1.00 79.94 101 LEU A N 1
ATOM 766 C CA . LEU A 1 101 ? 53.871 15.889 -125.522 1.00 79.94 101 LEU A CA 1
ATOM 767 C C . LEU A 1 101 ? 54.336 14.425 -125.569 1.00 79.94 101 LEU A C 1
ATOM 769 O O . LEU A 1 101 ? 54.509 13.807 -124.516 1.00 79.94 101 LEU A O 1
ATOM 773 N N . VAL A 1 102 ? 54.581 13.879 -126.764 1.00 78.88 102 VAL A N 1
ATOM 774 C CA . VAL A 1 102 ? 55.133 12.526 -126.943 1.00 78.88 102 VAL A CA 1
ATOM 775 C C . VAL A 1 102 ? 56.576 12.450 -126.434 1.00 78.88 102 VAL A C 1
ATOM 777 O O . VAL A 1 102 ? 56.901 11.526 -125.686 1.00 78.88 102 VAL A O 1
ATOM 780 N N . GLU A 1 103 ? 57.422 13.429 -126.765 1.00 79.81 103 GLU A N 1
ATOM 781 C CA . GLU A 1 103 ? 58.807 13.496 -126.276 1.00 79.81 103 GLU A CA 1
ATOM 782 C C . GLU A 1 103 ? 58.856 13.628 -124.745 1.00 79.81 103 GLU A C 1
ATOM 784 O O . GLU A 1 103 ? 59.612 12.911 -124.085 1.00 79.81 103 GLU A O 1
ATOM 789 N N . TRP A 1 104 ? 58.000 14.470 -124.154 1.00 78.56 104 TRP A N 1
ATOM 790 C CA . TRP A 1 104 ? 57.907 14.633 -122.699 1.00 78.56 104 TRP A CA 1
ATOM 791 C C . TRP A 1 104 ? 57.510 13.333 -121.979 1.00 78.56 104 TRP A C 1
ATOM 793 O O . TRP A 1 104 ? 58.161 12.949 -121.000 1.00 78.56 104 TRP A O 1
ATOM 803 N N . LEU A 1 105 ? 56.499 12.617 -122.490 1.00 75.00 105 LEU A N 1
ATOM 804 C CA . LEU A 1 105 ? 56.064 11.324 -121.944 1.00 75.00 105 LEU A CA 1
ATOM 805 C C . LEU A 1 105 ? 57.159 10.250 -122.040 1.00 75.00 105 LEU A C 1
ATOM 807 O O . LEU A 1 105 ? 57.350 9.484 -121.095 1.00 75.00 105 LEU A O 1
ATOM 811 N N . GLN A 1 106 ? 57.900 10.199 -123.151 1.00 71.31 106 GLN A N 1
ATOM 812 C CA . GLN A 1 106 ? 58.983 9.227 -123.339 1.00 71.31 106 GLN A CA 1
ATOM 813 C C . GLN A 1 106 ? 60.213 9.557 -122.475 1.00 71.31 106 GLN A C 1
ATOM 815 O O . GLN A 1 106 ? 60.796 8.662 -121.860 1.00 71.31 106 GLN A O 1
ATOM 820 N N . SER A 1 107 ? 60.576 10.838 -122.367 1.00 64.06 107 SER A N 1
ATOM 821 C CA . SER A 1 107 ? 61.730 11.319 -121.592 1.00 64.06 107 SER A CA 1
ATOM 822 C C . SER A 1 107 ? 61.587 11.071 -120.081 1.00 64.06 107 SER A C 1
ATOM 824 O O . SER A 1 107 ? 62.557 10.732 -119.400 1.00 64.06 107 SER A O 1
ATOM 826 N N . GLN A 1 108 ? 60.364 11.142 -119.539 1.00 55.28 108 GLN A N 1
ATOM 827 C CA . GLN A 1 108 ? 60.103 10.795 -118.134 1.00 55.28 108 GLN A CA 1
ATOM 828 C C . GLN A 1 108 ? 60.402 9.323 -117.795 1.00 55.28 108 GLN A C 1
ATOM 830 O O . GLN A 1 108 ? 60.770 9.037 -116.657 1.00 55.28 108 GLN A O 1
ATOM 835 N N . MET A 1 109 ? 60.295 8.390 -118.749 1.00 52.31 109 MET A N 1
ATOM 836 C CA . MET A 1 109 ? 60.467 6.953 -118.481 1.00 52.31 109 MET A CA 1
ATOM 837 C C . MET A 1 109 ? 61.912 6.436 -118.606 1.00 52.31 109 MET A C 1
ATOM 839 O O . MET A 1 109 ? 62.157 5.266 -118.314 1.00 52.31 109 MET A O 1
ATOM 843 N N . THR A 1 110 ? 62.884 7.267 -119.003 1.00 53.66 110 THR A N 1
ATOM 844 C CA . THR A 1 110 ? 64.285 6.835 -119.220 1.00 53.66 110 THR A CA 1
ATOM 845 C C . THR A 1 110 ? 65.285 7.293 -118.147 1.00 53.66 110 THR A C 1
ATOM 847 O O . THR A 1 110 ? 66.414 6.797 -118.108 1.00 53.66 110 THR A O 1
ATOM 850 N N . ASN A 1 111 ? 64.888 8.167 -117.216 1.00 48.28 111 ASN A N 1
ATOM 851 C CA . ASN A 1 111 ? 65.752 8.641 -116.126 1.00 48.28 111 ASN A CA 1
ATOM 852 C C . ASN A 1 111 ? 65.856 7.627 -114.968 1.00 48.28 111 ASN A C 1
ATOM 854 O O . ASN A 1 111 ? 65.187 7.779 -113.946 1.00 48.28 111 ASN A O 1
ATOM 858 N N . GLY A 1 112 ? 66.717 6.606 -115.089 1.00 52.25 112 GLY A N 1
ATOM 859 C CA . GLY A 1 112 ? 66.892 5.655 -113.978 1.00 52.25 112 GLY A CA 1
ATOM 860 C C . GLY A 1 112 ? 68.015 4.612 -114.007 1.00 52.25 112 GLY A C 1
ATOM 861 O O . GLY A 1 112 ? 68.117 3.871 -113.033 1.00 52.25 112 GLY A O 1
ATOM 862 N N . HIS A 1 113 ? 68.855 4.500 -115.049 1.00 45.22 113 HIS A N 1
ATOM 863 C CA . HIS A 1 113 ? 69.791 3.363 -115.146 1.00 45.22 113 HIS A CA 1
ATOM 864 C C . HIS A 1 113 ? 71.231 3.742 -115.546 1.00 45.22 113 HIS A C 1
ATOM 866 O O . HIS A 1 113 ? 71.527 3.989 -116.713 1.00 45.22 113 HIS A O 1
ATOM 872 N N . LEU A 1 114 ? 72.150 3.717 -114.571 1.00 42.94 114 LEU A N 1
ATOM 873 C CA . LEU A 1 114 ? 73.604 3.829 -114.760 1.00 42.94 114 LEU A CA 1
ATOM 874 C C . LEU A 1 114 ? 74.317 2.702 -113.980 1.00 42.94 114 LEU A C 1
ATOM 876 O O . LEU A 1 114 ? 74.141 2.612 -112.761 1.00 42.94 114 LEU A O 1
ATOM 880 N N . PRO A 1 115 ? 75.122 1.839 -114.634 1.00 48.81 115 PRO A N 1
ATOM 881 C CA . PRO A 1 115 ? 75.658 0.617 -114.028 1.00 48.81 115 PRO A CA 1
ATOM 882 C C . PRO A 1 115 ? 76.915 0.883 -113.176 1.00 48.81 115 PRO A C 1
ATOM 884 O O . PRO A 1 115 ? 78.011 0.446 -113.517 1.00 48.81 115 PRO A O 1
ATOM 887 N N . GLY A 1 116 ? 76.762 1.622 -112.072 1.00 50.41 116 GLY A N 1
ATOM 888 C CA . GLY A 1 116 ? 77.879 1.954 -111.171 1.00 50.41 116 GLY A CA 1
ATOM 889 C C . GLY A 1 116 ? 77.525 2.430 -109.755 1.00 50.41 116 GLY A C 1
ATOM 890 O O . GLY A 1 116 ? 78.404 2.450 -108.903 1.00 50.41 116 GLY A O 1
ATOM 891 N N . ASN A 1 117 ? 76.264 2.767 -109.457 1.00 53.00 117 ASN A N 1
ATOM 892 C CA . ASN A 1 117 ? 75.879 3.332 -108.148 1.00 53.00 117 ASN A CA 1
ATOM 893 C C . ASN A 1 117 ? 75.502 2.291 -107.068 1.00 53.00 117 ASN A C 1
ATOM 895 O O . ASN A 1 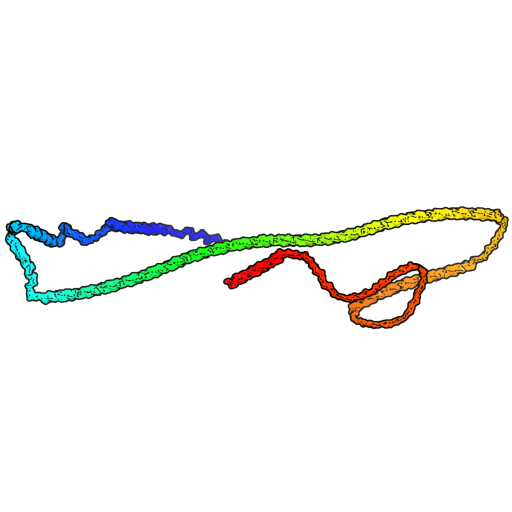117 ? 75.008 2.681 -106.010 1.00 53.00 117 ASN A O 1
ATOM 899 N N . GLY A 1 118 ? 75.696 0.990 -107.323 1.00 60.31 118 GLY A N 1
ATOM 900 C CA . GLY A 1 118 ? 75.199 -0.105 -106.473 1.00 60.31 118 GLY A CA 1
ATOM 901 C C . GLY A 1 118 ? 75.547 0.060 -104.991 1.00 60.31 118 GLY A C 1
ATOM 902 O O . GLY A 1 118 ? 74.644 0.146 -104.161 1.00 60.31 118 GLY A O 1
ATOM 903 N N . ASP A 1 119 ? 76.836 0.219 -104.683 1.00 62.16 119 ASP A N 1
ATOM 904 C CA . ASP A 1 119 ? 77.337 0.325 -103.306 1.00 62.16 119 ASP A CA 1
ATOM 905 C C . ASP A 1 119 ? 76.732 1.508 -102.531 1.00 62.16 119 ASP A C 1
ATOM 907 O O . ASP A 1 119 ? 76.436 1.382 -101.348 1.00 62.16 119 ASP A O 1
ATOM 911 N N . VAL A 1 120 ? 76.474 2.647 -103.188 1.00 72.31 120 VAL A N 1
ATOM 912 C CA . VAL A 1 120 ? 75.917 3.847 -102.530 1.00 72.31 120 VAL A CA 1
ATOM 913 C C . VAL A 1 120 ? 74.437 3.658 -102.184 1.00 72.31 120 VAL A C 1
ATOM 915 O O . VAL A 1 120 ? 73.983 4.090 -101.121 1.00 72.31 120 VAL A O 1
ATOM 918 N N . TYR A 1 121 ? 73.672 2.985 -103.050 1.00 75.44 121 TYR A N 1
ATOM 919 C CA . TYR A 1 121 ? 72.298 2.597 -102.721 1.00 75.44 121 TYR A CA 1
ATOM 920 C C . TYR A 1 121 ? 72.264 1.498 -101.655 1.00 75.44 121 TYR A C 1
ATOM 922 O O . TYR A 1 121 ? 71.411 1.553 -100.772 1.00 75.44 121 TYR A O 1
ATOM 930 N N . GLN A 1 122 ? 73.201 0.549 -101.693 1.00 83.00 122 GLN A N 1
ATOM 931 C CA . GLN A 1 122 ? 73.274 -0.565 -100.748 1.00 83.00 122 GLN A CA 1
ATOM 932 C C . GLN A 1 122 ? 73.748 -0.127 -99.350 1.00 83.00 122 GLN A C 1
ATOM 934 O O . GLN A 1 122 ? 73.193 -0.585 -98.355 1.00 83.00 122 GLN A O 1
ATOM 939 N N . GLU A 1 123 ? 74.679 0.825 -99.240 1.00 82.25 123 GLU A N 1
ATOM 940 C CA . GLU A 1 123 ? 75.048 1.429 -97.953 1.00 82.25 123 GLU A CA 1
ATOM 941 C C . GLU A 1 123 ? 73.891 2.266 -97.381 1.00 82.25 123 GLU A C 1
ATOM 943 O O . GLU A 1 123 ? 73.601 2.207 -96.184 1.00 82.25 123 GLU A O 1
ATOM 948 N N . ARG A 1 124 ? 73.172 3.014 -98.233 1.00 88.62 124 ARG A N 1
ATOM 949 C CA . ARG A 1 124 ? 71.969 3.746 -97.810 1.00 88.62 124 ARG A CA 1
ATOM 950 C C . ARG A 1 124 ? 70.854 2.800 -97.354 1.00 88.62 124 ARG A C 1
ATOM 952 O O . ARG A 1 124 ? 70.159 3.137 -96.399 1.00 88.62 124 ARG A O 1
ATOM 959 N N . LEU A 1 125 ? 70.698 1.644 -98.004 1.00 86.56 125 LEU A N 1
ATOM 960 C CA . LEU A 1 125 ? 69.773 0.590 -97.586 1.00 86.56 125 LEU A CA 1
ATOM 961 C C . LEU A 1 125 ? 70.160 0.065 -96.197 1.00 86.56 125 LEU A C 1
ATOM 963 O O . LEU A 1 125 ? 69.359 0.181 -95.280 1.00 86.56 125 LEU A O 1
ATOM 967 N N . ALA A 1 126 ? 71.410 -0.371 -96.013 1.00 89.25 126 ALA A N 1
ATOM 968 C CA . ALA A 1 126 ? 71.900 -0.928 -94.750 1.00 89.25 126 ALA A CA 1
ATOM 969 C C . ALA A 1 126 ? 71.787 0.053 -93.564 1.00 89.25 126 ALA A C 1
ATOM 971 O O . ALA A 1 126 ? 71.499 -0.352 -92.438 1.00 89.25 126 ALA A O 1
ATOM 972 N N . ARG A 1 127 ? 71.969 1.360 -93.806 1.00 92.12 127 ARG A N 1
ATOM 973 C CA . ARG A 1 127 ? 71.715 2.406 -92.799 1.00 92.12 127 ARG A CA 1
ATOM 974 C C . ARG A 1 127 ? 70.228 2.494 -92.435 1.00 92.12 127 ARG A C 1
ATOM 976 O O . ARG A 1 127 ? 69.908 2.474 -91.254 1.00 92.12 127 ARG A O 1
ATOM 983 N N . LEU A 1 128 ? 69.331 2.514 -93.425 1.00 93.19 128 LEU A N 1
ATOM 984 C CA . LEU A 1 128 ? 67.877 2.528 -93.199 1.00 93.19 128 LEU A CA 1
ATOM 985 C C . LEU A 1 128 ? 67.354 1.224 -92.571 1.00 93.19 128 LEU A C 1
ATOM 987 O O . LEU A 1 128 ? 66.357 1.252 -91.854 1.00 93.19 128 LEU A O 1
ATOM 991 N N . GLU A 1 129 ? 68.012 0.092 -92.817 1.00 92.06 129 GLU A N 1
ATOM 992 C CA . GLU A 1 129 ? 67.719 -1.194 -92.177 1.00 92.06 129 GLU A CA 1
ATOM 993 C C . GLU A 1 129 ? 68.119 -1.179 -90.693 1.00 92.06 129 GLU A C 1
ATOM 995 O O . GLU A 1 129 ? 67.309 -1.562 -89.853 1.00 92.06 129 GLU A O 1
ATOM 1000 N N . ASN A 1 130 ? 69.286 -0.623 -90.352 1.00 94.25 130 ASN A N 1
ATOM 1001 C CA . ASN A 1 130 ? 69.711 -0.406 -88.964 1.00 94.25 130 ASN A CA 1
ATOM 1002 C C . ASN A 1 130 ? 68.818 0.627 -88.236 1.00 94.25 130 ASN A C 1
ATOM 1004 O O . ASN A 1 130 ? 68.349 0.369 -87.129 1.00 94.25 130 ASN A O 1
ATOM 1008 N N . ASP A 1 131 ? 68.482 1.753 -88.878 1.00 95.62 131 ASP A N 1
ATOM 1009 C CA . ASP A 1 131 ? 67.540 2.743 -88.328 1.00 95.62 131 ASP A CA 1
ATOM 1010 C C . ASP A 1 131 ? 66.154 2.116 -88.073 1.00 95.62 131 ASP A C 1
ATOM 1012 O O . ASP A 1 131 ? 65.529 2.368 -87.041 1.00 95.62 131 ASP A O 1
ATOM 1016 N N . LYS A 1 132 ? 65.686 1.242 -88.975 1.00 96.25 132 LYS A N 1
ATOM 1017 C CA . LYS A 1 132 ? 64.458 0.448 -88.812 1.00 96.25 132 LYS A CA 1
ATOM 1018 C C . LYS A 1 132 ? 64.565 -0.538 -87.645 1.00 96.25 132 LYS A C 1
ATOM 1020 O O . LYS A 1 132 ? 63.615 -0.638 -86.877 1.00 96.25 132 LYS A O 1
ATOM 1025 N N . GLU A 1 133 ? 65.672 -1.264 -87.495 1.00 96.25 133 GLU A N 1
ATOM 1026 C CA . GLU A 1 133 ? 65.891 -2.191 -86.372 1.00 96.25 133 GLU A CA 1
ATOM 1027 C C . GLU A 1 133 ? 65.931 -1.445 -85.027 1.00 96.25 133 GLU A C 1
ATOM 1029 O O . GLU A 1 133 ? 65.275 -1.856 -84.069 1.00 96.25 133 GLU A O 1
ATOM 1034 N N . SER A 1 134 ? 66.599 -0.291 -84.983 1.00 96.75 134 SER A N 1
ATOM 1035 C CA . SER A 1 134 ? 66.625 0.625 -83.837 1.00 96.75 134 SER A CA 1
ATOM 1036 C C . SER A 1 134 ? 65.223 1.141 -83.473 1.00 96.75 134 SER A C 1
ATOM 1038 O O . SER A 1 134 ? 64.817 1.083 -82.310 1.00 96.75 134 SER A O 1
ATOM 1040 N N . LEU A 1 135 ? 64.430 1.561 -84.467 1.00 97.50 135 LEU A N 1
ATOM 1041 C CA . LEU A 1 135 ? 63.033 1.967 -84.271 1.00 97.50 135 LEU A CA 1
ATOM 1042 C C . LEU A 1 135 ? 62.142 0.805 -83.810 1.00 97.50 135 LEU A C 1
ATOM 1044 O O . LEU A 1 135 ? 61.292 1.008 -82.947 1.00 97.50 135 LEU A O 1
ATOM 1048 N N . VAL A 1 136 ? 62.342 -0.414 -84.323 1.00 97.44 136 VAL A N 1
ATOM 1049 C CA . VAL A 1 136 ? 61.622 -1.615 -83.861 1.00 97.44 136 VAL A CA 1
ATOM 1050 C C . VAL A 1 136 ? 61.940 -1.912 -82.394 1.00 97.44 136 VAL A C 1
ATOM 1052 O O . VAL A 1 136 ? 61.018 -2.178 -81.624 1.00 97.44 136 VAL A O 1
ATOM 1055 N N . LEU A 1 137 ? 63.203 -1.793 -81.970 1.00 97.50 137 LEU A N 1
ATOM 1056 C CA . LEU A 1 137 ? 63.582 -1.926 -80.559 1.00 97.50 137 LEU A CA 1
ATOM 1057 C C . LEU A 1 137 ? 62.961 -0.822 -79.688 1.00 97.50 137 LEU A C 1
ATOM 1059 O O . LEU A 1 137 ? 62.452 -1.118 -78.608 1.00 97.50 137 LEU A O 1
ATOM 1063 N N . GLN A 1 138 ? 62.936 0.430 -80.157 1.00 97.75 138 GLN A N 1
ATOM 1064 C CA . GLN A 1 138 ? 62.287 1.529 -79.433 1.00 97.75 138 GLN A CA 1
ATOM 1065 C C . GLN A 1 138 ? 60.772 1.309 -79.293 1.00 97.75 138 GLN A C 1
ATOM 1067 O O . GLN A 1 138 ? 60.223 1.522 -78.213 1.00 97.75 138 GLN A O 1
ATOM 1072 N N . VAL A 1 139 ? 60.101 0.850 -80.354 1.00 97.75 139 VAL A N 1
ATOM 1073 C CA . VAL A 1 139 ? 58.671 0.505 -80.328 1.00 97.75 139 VAL A CA 1
ATOM 1074 C C . VAL A 1 139 ? 58.407 -0.686 -79.404 1.00 97.75 139 VAL A C 1
ATOM 1076 O O . VAL A 1 139 ? 57.429 -0.645 -78.663 1.00 97.75 139 VAL A O 1
ATOM 1079 N N . SER A 1 140 ? 59.281 -1.699 -79.373 1.00 97.88 140 SER A N 1
ATOM 1080 C CA . SER A 1 140 ? 59.178 -2.816 -78.419 1.00 97.88 140 SER A CA 1
ATOM 1081 C C . SER A 1 140 ? 59.262 -2.315 -76.977 1.00 97.88 140 SER A C 1
ATOM 1083 O O . SER A 1 140 ? 58.329 -2.521 -76.214 1.00 97.88 140 SER A O 1
ATOM 1085 N N . VAL A 1 141 ? 60.301 -1.548 -76.627 1.00 98.19 141 VAL A N 1
ATOM 1086 C CA . VAL A 1 141 ? 60.482 -1.013 -75.263 1.00 98.19 141 VAL A CA 1
ATOM 1087 C C . VAL A 1 141 ? 59.324 -0.099 -74.840 1.00 98.19 141 VAL A C 1
ATOM 1089 O O . VAL A 1 141 ? 58.922 -0.117 -73.678 1.00 98.19 141 VAL A O 1
ATOM 1092 N N . LEU A 1 142 ? 58.759 0.692 -75.759 1.00 98.25 142 LEU A N 1
ATOM 1093 C CA . LEU A 1 142 ? 57.557 1.489 -75.483 1.00 98.25 142 LEU A CA 1
ATOM 1094 C C . LEU A 1 142 ? 56.299 0.619 -75.326 1.00 98.25 142 LEU A C 1
ATOM 1096 O O . LEU A 1 142 ? 55.447 0.950 -74.505 1.00 98.25 142 LEU A O 1
ATOM 1100 N N . THR A 1 143 ? 56.190 -0.492 -76.060 1.00 97.56 143 THR A N 1
ATOM 1101 C CA . THR A 1 143 ? 55.092 -1.465 -75.919 1.00 97.56 143 THR A CA 1
ATOM 1102 C C . THR A 1 143 ? 55.155 -2.139 -74.550 1.00 97.56 143 THR A C 1
ATOM 1104 O O . THR A 1 143 ? 54.180 -2.067 -73.804 1.00 97.56 143 THR A O 1
ATOM 1107 N N . ASP A 1 144 ? 56.325 -2.657 -74.165 1.00 98.38 144 ASP A N 1
ATOM 1108 C CA . ASP A 1 144 ? 56.577 -3.273 -72.855 1.00 98.38 144 ASP A CA 1
ATOM 1109 C C . ASP A 1 144 ? 56.259 -2.293 -71.704 1.00 98.38 144 ASP A C 1
ATOM 1111 O O . ASP A 1 144 ? 55.680 -2.664 -70.682 1.00 98.38 144 ASP A O 1
ATOM 1115 N N . GLN A 1 145 ? 56.605 -1.008 -71.870 1.00 98.44 145 GLN A N 1
ATOM 1116 C CA . GLN A 1 145 ? 56.301 0.045 -70.894 1.00 98.44 145 GLN A CA 1
ATOM 1117 C C . GLN A 1 145 ? 54.805 0.368 -70.804 1.00 98.44 145 GLN A C 1
ATOM 1119 O O . GLN A 1 145 ? 54.313 0.610 -69.700 1.00 98.44 145 GLN A O 1
ATOM 1124 N N . VAL A 1 146 ? 54.079 0.383 -71.926 1.00 98.31 146 VAL A N 1
ATOM 1125 C CA . VAL A 1 146 ? 52.621 0.590 -71.942 1.00 98.31 146 VAL A CA 1
ATOM 1126 C C . VAL A 1 146 ? 51.894 -0.619 -71.352 1.00 98.31 146 VAL A C 1
ATOM 1128 O O . VAL A 1 146 ? 50.959 -0.433 -70.577 1.00 98.31 146 VAL A O 1
ATOM 1131 N N . GLU A 1 147 ? 52.348 -1.843 -71.630 1.00 98.06 147 GLU A N 1
ATOM 1132 C CA . GLU A 1 147 ? 51.792 -3.066 -71.043 1.00 98.06 147 GLU A CA 1
ATOM 1133 C C . GLU A 1 147 ? 52.014 -3.111 -69.522 1.00 98.06 147 GLU A C 1
ATOM 1135 O O . GLU A 1 147 ? 51.055 -3.278 -68.767 1.00 98.06 147 GLU A O 1
ATOM 1140 N N . ALA A 1 148 ? 53.234 -2.828 -69.049 1.00 98.44 148 ALA A N 1
ATOM 1141 C CA . ALA A 1 148 ? 53.541 -2.755 -67.619 1.00 98.44 148 ALA A CA 1
ATOM 1142 C C . ALA A 1 148 ? 52.801 -1.613 -66.889 1.00 98.44 148 ALA A C 1
ATOM 1144 O O . ALA A 1 148 ? 52.452 -1.748 -65.713 1.00 98.44 148 ALA A O 1
ATOM 1145 N N . GLN A 1 149 ? 52.527 -0.489 -67.564 1.00 98.44 149 GLN A N 1
ATOM 1146 C CA . GLN A 1 149 ? 51.638 0.550 -67.028 1.00 98.44 149 GLN A CA 1
ATOM 1147 C C . GLN A 1 149 ? 50.172 0.093 -67.012 1.00 98.44 149 GLN A C 1
ATOM 1149 O O . GLN A 1 149 ? 49.466 0.396 -66.054 1.00 98.44 149 GLN A O 1
ATOM 1154 N N . GLY A 1 150 ? 49.735 -0.673 -68.014 1.00 98.44 150 GLY A N 1
ATOM 1155 C CA . GLY A 1 150 ? 48.408 -1.285 -68.074 1.00 98.44 150 GLY A CA 1
ATOM 1156 C C . GLY A 1 150 ? 48.149 -2.276 -66.936 1.00 98.44 150 GLY A C 1
ATOM 1157 O O . GLY A 1 150 ? 47.097 -2.196 -66.307 1.00 98.44 150 GLY A O 1
ATOM 1158 N N . GLU A 1 151 ? 49.111 -3.148 -66.614 1.00 98.25 151 GLU A N 1
ATOM 1159 C CA . GLU A 1 151 ? 49.015 -4.020 -65.429 1.00 98.25 151 GLU A CA 1
ATOM 1160 C C . GLU A 1 151 ? 48.976 -3.206 -64.135 1.00 98.25 151 GLU A C 1
ATOM 1162 O O . GLU A 1 151 ? 48.107 -3.419 -63.296 1.00 98.25 151 GLU A O 1
ATOM 1167 N N . LYS A 1 152 ? 49.839 -2.192 -63.996 1.00 98.50 152 LYS A N 1
ATOM 1168 C CA . LYS A 1 152 ? 49.829 -1.328 -62.808 1.00 98.50 152 LYS A CA 1
ATOM 1169 C C . LYS A 1 152 ? 48.504 -0.571 -62.628 1.00 98.50 152 LYS A C 1
ATOM 1171 O O . LYS A 1 152 ? 48.121 -0.287 -61.495 1.00 98.50 152 LYS A O 1
ATOM 1176 N N . ILE A 1 153 ? 47.816 -0.221 -63.717 1.00 98.44 153 ILE A N 1
ATOM 1177 C CA . ILE A 1 153 ? 46.467 0.355 -63.660 1.00 98.44 153 ILE A CA 1
ATOM 1178 C C . ILE A 1 153 ? 45.471 -0.702 -63.163 1.00 98.44 153 ILE A C 1
ATOM 1180 O O . ILE A 1 153 ? 44.773 -0.426 -62.191 1.00 98.44 153 ILE A O 1
ATOM 1184 N N . ARG A 1 154 ? 45.485 -1.923 -63.722 1.00 98.56 154 ARG A N 1
ATOM 1185 C CA . ARG A 1 154 ? 44.630 -3.040 -63.271 1.00 98.56 154 ARG A CA 1
ATOM 1186 C C . ARG A 1 154 ? 44.816 -3.374 -61.787 1.00 98.56 154 ARG A C 1
ATOM 1188 O O . ARG A 1 154 ? 43.827 -3.526 -61.074 1.00 98.56 154 ARG A O 1
ATOM 1195 N N . ASP A 1 155 ? 46.059 -3.432 -61.307 1.00 98.56 155 ASP A N 1
ATOM 1196 C CA . ASP A 1 155 ? 46.374 -3.653 -59.888 1.00 98.56 155 ASP A CA 1
ATOM 1197 C C . ASP A 1 155 ? 45.754 -2.566 -58.993 1.00 98.56 155 ASP A C 1
ATOM 1199 O O . ASP A 1 155 ? 45.169 -2.861 -57.947 1.00 98.56 155 ASP A O 1
ATOM 1203 N N . LEU A 1 156 ? 45.864 -1.295 -59.400 1.00 98.50 156 LEU A N 1
ATOM 1204 C CA . LEU A 1 156 ? 45.315 -0.160 -58.654 1.00 98.50 156 LEU A CA 1
ATOM 1205 C C . LEU A 1 156 ? 43.782 -0.134 -58.684 1.00 98.50 156 LEU A C 1
ATOM 1207 O O . LEU A 1 156 ? 43.172 0.146 -57.654 1.00 98.50 156 LEU A O 1
ATOM 1211 N N . GLU A 1 157 ? 43.161 -0.454 -59.819 1.00 98.38 157 GLU A N 1
ATOM 1212 C CA . GLU A 1 157 ? 41.705 -0.593 -59.961 1.00 98.38 157 GLU A CA 1
ATOM 1213 C C . GLU A 1 157 ? 41.164 -1.720 -59.066 1.00 98.38 157 GLU A C 1
ATOM 1215 O O . GLU A 1 157 ? 40.196 -1.512 -58.333 1.00 98.38 157 GLU A O 1
ATOM 1220 N N . PHE A 1 158 ? 41.840 -2.875 -59.037 1.00 98.50 158 PHE A N 1
ATOM 1221 C CA . PHE A 1 158 ? 41.504 -3.986 -58.143 1.00 98.50 158 PHE A CA 1
ATOM 1222 C C . PHE A 1 158 ? 41.623 -3.592 -56.663 1.00 98.50 158 PHE A C 1
ATOM 1224 O O . PHE A 1 158 ? 40.703 -3.835 -55.882 1.00 98.50 158 PHE A O 1
ATOM 1231 N N . CYS A 1 159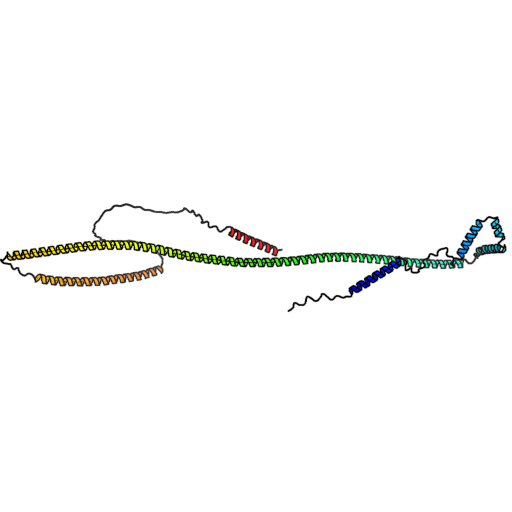 ? 42.718 -2.930 -56.271 1.00 98.50 159 CYS A N 1
ATOM 1232 C CA . CYS A 1 159 ? 42.899 -2.463 -54.893 1.00 98.50 159 CYS A CA 1
ATOM 1233 C C . CYS A 1 159 ? 41.851 -1.412 -54.491 1.00 98.50 159 CYS A C 1
ATOM 1235 O O . CYS A 1 159 ? 41.408 -1.395 -53.342 1.00 98.50 159 CYS A O 1
ATOM 1237 N N . LEU A 1 160 ? 41.443 -0.537 -55.417 1.00 98.62 160 LEU A N 1
ATOM 1238 C CA . LEU A 1 160 ? 40.404 0.462 -55.166 1.00 98.62 160 LEU A CA 1
ATOM 1239 C C . LEU A 1 160 ? 39.039 -0.186 -54.918 1.00 98.62 160 LEU A C 1
ATOM 1241 O O . LEU A 1 160 ? 38.372 0.205 -53.960 1.00 98.62 160 LEU A O 1
ATOM 1245 N N . GLU A 1 161 ? 38.639 -1.186 -55.709 1.00 98.50 161 GLU A N 1
ATOM 1246 C CA . GLU A 1 161 ? 37.359 -1.871 -55.488 1.00 98.50 161 GLU A CA 1
ATOM 1247 C C . GLU A 1 161 ? 37.392 -2.751 -54.228 1.00 98.50 161 GLU A C 1
ATOM 1249 O O . GLU A 1 161 ? 36.443 -2.710 -53.449 1.00 98.50 161 GLU A O 1
ATOM 1254 N N . GLU A 1 162 ? 38.505 -3.431 -53.920 1.00 98.50 162 GLU A N 1
ATOM 1255 C CA . GLU A 1 162 ? 38.656 -4.177 -52.656 1.00 98.50 162 GLU A CA 1
ATOM 1256 C C . GLU A 1 162 ? 38.551 -3.244 -51.427 1.00 98.50 162 GLU A C 1
ATOM 1258 O O . GLU A 1 162 ? 37.944 -3.585 -50.407 1.00 98.50 162 GLU A O 1
ATOM 1263 N N . HIS A 1 163 ? 39.087 -2.020 -51.520 1.00 98.50 163 HIS A N 1
ATOM 1264 C CA . HIS A 1 163 ? 38.877 -0.983 -50.507 1.00 98.50 163 HIS A CA 1
ATOM 1265 C C . HIS A 1 163 ? 37.436 -0.446 -50.482 1.00 98.50 163 HIS A C 1
ATOM 1267 O O . HIS A 1 163 ? 36.942 -0.115 -49.399 1.00 98.50 163 HIS A O 1
ATOM 1273 N N . ARG A 1 164 ? 36.743 -0.390 -51.627 1.00 98.62 164 ARG A N 1
ATOM 1274 C CA . ARG A 1 164 ? 35.336 0.029 -51.721 1.00 98.62 164 ARG A CA 1
ATOM 1275 C C . ARG A 1 164 ? 34.393 -1.006 -51.104 1.00 98.62 164 ARG A C 1
ATOM 1277 O O . ARG A 1 164 ? 33.507 -0.627 -50.346 1.00 98.62 164 ARG A O 1
ATOM 1284 N N . GLU A 1 165 ? 34.618 -2.297 -51.340 1.00 98.62 165 GLU A N 1
ATOM 1285 C CA . GLU A 1 165 ? 33.878 -3.389 -50.693 1.00 98.62 165 GLU A CA 1
ATOM 1286 C C . GLU A 1 165 ? 34.071 -3.377 -49.170 1.00 98.62 165 GLU A C 1
ATOM 1288 O O . GLU A 1 165 ? 33.093 -3.441 -48.423 1.00 98.62 165 GLU A O 1
ATOM 1293 N N . LYS A 1 166 ? 35.314 -3.200 -48.694 1.00 98.69 166 LYS A N 1
ATOM 1294 C CA . LYS A 1 166 ? 35.611 -3.047 -47.256 1.00 98.69 166 LYS A CA 1
ATOM 1295 C C . LYS A 1 166 ? 34.899 -1.837 -46.646 1.00 98.69 166 LYS A C 1
ATOM 1297 O O . LYS A 1 166 ? 34.371 -1.945 -45.538 1.00 98.69 166 LYS A O 1
ATOM 1302 N N . LEU A 1 167 ? 34.857 -0.706 -47.357 1.00 98.50 167 LEU A N 1
ATOM 1303 C CA . LEU A 1 167 ? 34.117 0.479 -46.923 1.00 98.50 167 LEU A CA 1
ATOM 1304 C C . LEU A 1 167 ? 32.622 0.164 -46.793 1.00 98.50 167 LEU A C 1
ATOM 1306 O O . LEU A 1 167 ? 32.082 0.327 -45.701 1.00 98.50 167 LEU A O 1
ATOM 1310 N N . ASN A 1 168 ? 31.998 -0.380 -47.844 1.00 98.56 168 ASN A N 1
ATOM 1311 C CA . ASN A 1 168 ? 30.576 -0.739 -47.845 1.00 98.56 168 ASN A CA 1
ATOM 1312 C C . ASN A 1 168 ? 30.234 -1.688 -46.676 1.00 98.56 168 ASN A C 1
ATOM 1314 O O . ASN A 1 168 ? 29.323 -1.406 -45.904 1.00 98.56 168 ASN A O 1
ATOM 1318 N N . ALA A 1 169 ? 31.013 -2.757 -46.473 1.00 98.69 169 ALA A N 1
ATOM 1319 C CA . ALA A 1 169 ? 30.785 -3.727 -45.397 1.00 98.69 169 ALA A CA 1
ATOM 1320 C C . ALA A 1 169 ? 30.913 -3.109 -43.986 1.00 98.69 169 ALA A C 1
ATOM 1322 O O . ALA A 1 169 ? 30.181 -3.480 -43.067 1.00 98.69 169 ALA A O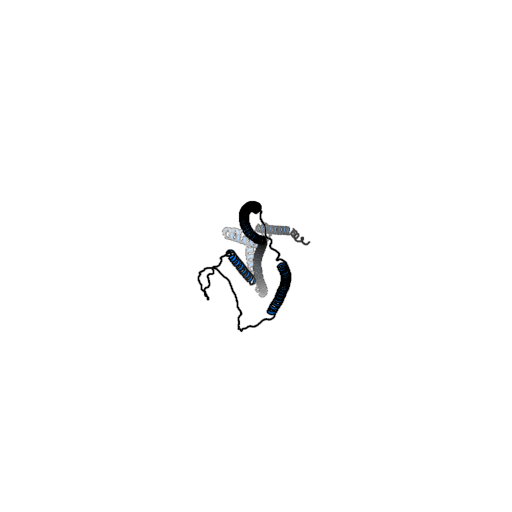 1
ATOM 1323 N N . THR A 1 170 ? 31.827 -2.146 -43.793 1.00 98.31 170 THR A N 1
ATOM 1324 C CA . THR A 1 170 ? 31.925 -1.400 -42.522 1.00 98.31 170 THR A CA 1
ATOM 1325 C C . THR A 1 170 ? 30.795 -0.387 -42.332 1.00 98.31 170 THR A C 1
ATOM 1327 O O . THR A 1 170 ? 30.372 -0.172 -41.194 1.00 98.31 170 THR A O 1
ATOM 1330 N N . GLU A 1 171 ? 30.254 0.180 -43.414 1.00 98.62 171 GLU A N 1
ATOM 1331 C CA . GLU A 1 171 ? 29.061 1.028 -43.362 1.00 98.62 171 GLU A CA 1
ATOM 1332 C C . GLU A 1 171 ? 27.803 0.211 -43.027 1.00 98.62 171 GLU A C 1
ATOM 1334 O O . GLU A 1 171 ? 27.058 0.598 -42.128 1.00 98.62 171 GLU A O 1
ATOM 1339 N N . GLU A 1 172 ? 27.600 -0.955 -43.648 1.00 98.62 172 GLU A N 1
ATOM 1340 C CA . GLU A 1 172 ? 26.485 -1.867 -43.341 1.00 98.62 172 GLU A CA 1
ATOM 1341 C C . GLU A 1 172 ? 26.488 -2.305 -41.866 1.00 98.62 172 GLU A C 1
ATOM 1343 O O . GLU A 1 172 ? 25.459 -2.215 -41.190 1.00 98.62 172 GLU A O 1
ATOM 1348 N N . MET A 1 173 ? 27.652 -2.689 -41.322 1.00 98.62 173 MET A N 1
ATOM 1349 C CA . MET A 1 173 ? 27.792 -2.993 -39.889 1.00 98.62 173 MET A CA 1
ATOM 1350 C C . MET A 1 173 ? 27.447 -1.789 -38.998 1.00 98.62 173 MET A C 1
ATOM 1352 O O . MET A 1 173 ? 26.787 -1.951 -37.970 1.00 98.62 173 MET A O 1
ATOM 1356 N N . LEU A 1 174 ? 27.859 -0.575 -39.382 1.00 98.62 174 LEU A N 1
ATOM 1357 C CA . LEU A 1 174 ? 27.544 0.646 -38.636 1.00 98.62 174 LEU A CA 1
ATOM 1358 C C . LEU A 1 174 ? 26.043 0.976 -38.688 1.00 98.62 174 LEU A C 1
ATOM 1360 O O . LEU A 1 174 ? 25.468 1.354 -37.666 1.00 98.62 174 LEU A O 1
ATOM 1364 N N . GLN A 1 175 ? 25.393 0.800 -39.840 1.00 98.69 175 GLN A N 1
ATOM 1365 C CA . GLN A 1 175 ? 23.945 0.969 -39.986 1.00 98.69 175 GLN A CA 1
ATOM 1366 C C . GLN A 1 175 ? 23.178 -0.057 -39.130 1.00 98.69 175 GLN A C 1
ATOM 1368 O O . GLN A 1 175 ? 22.237 0.316 -38.424 1.00 98.69 175 GLN A O 1
ATOM 1373 N N . GLN A 1 176 ? 23.615 -1.323 -39.105 1.00 98.62 176 GLN A N 1
ATOM 1374 C CA . GLN A 1 176 ? 23.032 -2.358 -38.244 1.00 98.62 176 GLN A CA 1
ATOM 1375 C C . GLN A 1 176 ? 23.188 -2.026 -36.748 1.00 98.62 176 GLN A C 1
ATOM 1377 O O . GLN A 1 176 ? 22.221 -2.144 -35.990 1.00 98.62 176 GLN A O 1
ATOM 1382 N N . GLU A 1 177 ? 24.366 -1.567 -36.319 1.00 98.56 177 GLU A N 1
ATOM 1383 C CA . GLU A 1 177 ? 24.613 -1.172 -34.926 1.00 98.56 177 GLU A CA 1
ATOM 1384 C C . GLU A 1 177 ? 23.790 0.065 -34.523 1.00 98.56 177 GLU A C 1
ATOM 1386 O O . GLU A 1 177 ? 23.250 0.118 -33.418 1.00 98.56 177 GLU A O 1
ATOM 1391 N N . LEU A 1 178 ? 23.593 1.035 -35.424 1.00 98.69 178 LEU A N 1
ATOM 1392 C CA . LEU A 1 178 ? 22.710 2.184 -35.181 1.00 98.69 178 LEU A CA 1
ATOM 1393 C C . LEU A 1 178 ? 21.241 1.767 -34.987 1.00 98.69 178 LEU A C 1
ATOM 1395 O O . LEU A 1 178 ? 20.569 2.299 -34.095 1.00 98.69 178 LEU A O 1
ATOM 1399 N N . LEU A 1 179 ? 20.746 0.799 -35.766 1.00 98.69 179 LEU A N 1
ATOM 1400 C CA . LEU A 1 179 ? 19.397 0.238 -35.600 1.00 98.69 179 LEU A CA 1
ATOM 1401 C C . LEU A 1 179 ? 19.267 -0.541 -34.279 1.00 98.69 179 LEU A C 1
ATOM 1403 O O . LEU A 1 179 ? 18.317 -0.314 -33.524 1.00 98.69 179 LEU A O 1
ATOM 1407 N N . SER A 1 180 ? 20.250 -1.394 -33.967 1.00 98.62 180 SER A N 1
ATOM 1408 C CA . SER A 1 180 ? 20.351 -2.146 -32.705 1.00 98.62 180 SER A CA 1
ATOM 1409 C C . SER A 1 180 ? 20.312 -1.213 -31.489 1.00 98.62 180 SER A C 1
ATOM 1411 O O . SER A 1 180 ? 19.430 -1.312 -30.630 1.00 98.62 180 SER A O 1
ATOM 1413 N N . ARG A 1 181 ? 21.200 -0.212 -31.472 1.00 98.62 181 ARG A N 1
ATOM 1414 C CA . ARG A 1 181 ? 21.298 0.812 -30.428 1.00 98.62 181 ARG A CA 1
ATOM 1415 C C . ARG A 1 181 ? 20.011 1.617 -30.263 1.00 98.62 181 ARG A C 1
ATOM 1417 O O . ARG A 1 181 ? 19.637 1.928 -29.133 1.00 98.62 181 ARG A O 1
ATOM 1424 N N . THR A 1 182 ? 19.332 1.949 -31.362 1.00 98.69 182 THR A N 1
ATOM 1425 C CA . THR A 1 182 ? 18.049 2.669 -31.312 1.00 98.69 182 THR A CA 1
ATOM 1426 C C . THR A 1 182 ? 16.970 1.806 -30.654 1.00 98.69 182 THR A C 1
ATOM 1428 O O . THR A 1 182 ? 16.282 2.286 -29.757 1.00 98.69 182 THR A O 1
ATOM 1431 N N . SER A 1 183 ? 16.878 0.518 -31.012 1.00 98.69 183 SER A N 1
ATOM 1432 C CA . SER A 1 183 ? 15.938 -0.424 -30.383 1.00 98.69 183 SER A CA 1
ATOM 1433 C C . SER A 1 183 ? 16.198 -0.597 -28.880 1.00 98.69 183 SER A C 1
ATOM 1435 O O . SER A 1 183 ? 15.261 -0.535 -28.081 1.00 98.69 183 SER A O 1
ATOM 1437 N N . LEU A 1 184 ? 17.466 -0.741 -28.478 1.00 98.69 184 LEU A N 1
ATOM 1438 C CA . LEU A 1 184 ? 17.860 -0.871 -27.071 1.00 98.69 184 LEU A CA 1
ATOM 1439 C C . LEU A 1 184 ? 17.563 0.394 -26.251 1.00 98.69 184 LEU A C 1
ATOM 1441 O O . LEU A 1 184 ? 17.105 0.287 -25.113 1.00 98.69 184 LEU A O 1
ATOM 1445 N N . GLU A 1 185 ? 17.777 1.590 -26.809 1.00 98.62 185 GLU A N 1
ATOM 1446 C CA . GLU A 1 185 ? 17.431 2.842 -26.124 1.00 98.62 185 GLU A CA 1
ATOM 1447 C C . GLU A 1 185 ? 15.907 3.004 -25.975 1.00 98.62 185 GLU A C 1
ATOM 1449 O O . GLU A 1 185 ? 15.455 3.443 -24.918 1.00 98.62 185 GLU A O 1
ATOM 1454 N N . THR A 1 186 ? 15.102 2.573 -26.958 1.00 98.75 186 THR A N 1
ATOM 1455 C CA . THR A 1 186 ? 13.633 2.510 -26.819 1.00 98.75 186 THR A CA 1
ATOM 1456 C C . THR A 1 186 ? 13.215 1.564 -25.689 1.00 98.75 186 THR A C 1
ATOM 1458 O O . THR A 1 186 ? 12.537 2.002 -24.764 1.00 98.75 186 THR A O 1
ATOM 1461 N N . GLN A 1 187 ? 13.699 0.315 -25.680 1.00 98.75 187 GLN A N 1
ATOM 1462 C CA . GLN A 1 187 ? 13.385 -0.655 -24.615 1.00 98.75 187 GLN A CA 1
ATOM 1463 C C . GLN A 1 187 ? 13.790 -0.144 -23.221 1.00 98.75 187 GLN A C 1
ATOM 1465 O O . GLN A 1 187 ? 13.079 -0.346 -22.236 1.00 98.75 187 GLN A O 1
ATOM 1470 N N . LYS A 1 188 ? 14.919 0.567 -23.127 1.00 98.69 188 LYS A N 1
ATOM 1471 C CA . LYS A 1 188 ? 15.382 1.229 -21.900 1.00 98.69 188 LYS A CA 1
ATOM 1472 C C . LYS A 1 188 ? 14.444 2.355 -21.448 1.00 98.69 188 LYS A C 1
ATOM 1474 O O . LYS A 1 188 ? 14.202 2.479 -20.247 1.00 98.69 188 LYS A O 1
ATOM 1479 N N . LEU A 1 189 ? 13.906 3.161 -22.366 1.00 98.81 189 LEU A N 1
ATOM 1480 C CA . LEU A 1 189 ? 12.897 4.181 -22.049 1.00 98.81 189 LEU A CA 1
ATOM 1481 C C . LEU A 1 189 ? 11.592 3.540 -21.549 1.00 98.81 189 LEU A C 1
ATOM 1483 O O . LEU A 1 189 ? 11.070 3.973 -20.519 1.00 98.81 189 LEU A O 1
ATOM 1487 N N . ASP A 1 190 ? 11.127 2.475 -22.205 1.00 98.69 190 ASP A N 1
ATOM 1488 C CA . ASP A 1 190 ? 9.914 1.740 -21.820 1.00 98.69 190 ASP A CA 1
ATOM 1489 C C . ASP A 1 190 ? 10.045 1.118 -20.418 1.00 98.69 190 ASP A C 1
ATOM 1491 O O . ASP A 1 190 ? 9.178 1.314 -19.562 1.00 98.69 190 ASP A O 1
ATOM 1495 N N . LEU A 1 191 ? 11.175 0.462 -20.122 1.00 98.75 191 LEU A N 1
ATOM 1496 C CA . LEU A 1 191 ? 11.464 -0.087 -18.790 1.00 98.75 191 LEU A CA 1
ATOM 1497 C C . LEU A 1 191 ? 11.554 1.003 -17.709 1.00 98.75 191 LEU A C 1
ATOM 1499 O O . LEU A 1 191 ? 11.087 0.801 -16.587 1.00 98.75 191 LEU A O 1
ATOM 1503 N N . MET A 1 192 ? 12.106 2.183 -18.016 1.00 98.75 192 MET A N 1
ATOM 1504 C CA . MET A 1 192 ? 12.109 3.312 -17.072 1.00 98.75 192 MET A CA 1
ATOM 1505 C C . MET A 1 192 ? 10.699 3.874 -16.826 1.00 98.75 192 MET A C 1
ATOM 1507 O O . MET A 1 192 ? 10.395 4.288 -15.699 1.00 98.75 192 MET A O 1
ATOM 1511 N N . ALA A 1 193 ? 9.820 3.854 -17.833 1.00 98.62 193 ALA A N 1
ATOM 1512 C CA . ALA A 1 193 ? 8.410 4.205 -17.674 1.00 98.62 193 ALA A CA 1
ATOM 1513 C C . ALA A 1 193 ? 7.658 3.161 -16.827 1.00 98.62 193 ALA A C 1
ATOM 1515 O O . ALA A 1 193 ? 6.919 3.537 -15.912 1.00 98.62 193 ALA A O 1
ATOM 1516 N N . GLU A 1 194 ? 7.899 1.863 -17.042 1.00 98.75 194 GLU A N 1
ATOM 1517 C CA . GLU A 1 194 ? 7.313 0.793 -16.226 1.00 98.75 194 GLU A CA 1
ATOM 1518 C C . GLU A 1 194 ? 7.794 0.847 -14.768 1.00 98.75 194 GLU A C 1
ATOM 1520 O O . GLU A 1 194 ? 6.965 0.845 -13.859 1.00 98.75 194 GLU A O 1
ATOM 1525 N N . ILE A 1 195 ? 9.098 1.013 -14.518 1.00 98.69 195 ILE A N 1
ATOM 1526 C CA . ILE A 1 195 ? 9.648 1.216 -13.164 1.00 98.69 195 ILE A CA 1
ATOM 1527 C C . ILE A 1 195 ? 8.995 2.427 -12.478 1.00 98.69 195 ILE A C 1
ATOM 1529 O O . ILE A 1 195 ? 8.728 2.392 -11.275 1.00 98.69 195 ILE A O 1
ATOM 1533 N N . SER A 1 196 ? 8.707 3.497 -13.223 1.00 98.75 196 SER A N 1
ATOM 1534 C CA . SER A 1 196 ? 8.033 4.686 -12.685 1.00 98.75 196 SER A CA 1
ATOM 1535 C C . SER A 1 196 ? 6.560 4.413 -12.350 1.00 98.75 196 SER A C 1
ATOM 1537 O O . SER A 1 196 ? 6.087 4.815 -11.288 1.00 98.75 196 SER A O 1
ATOM 1539 N N . ASN A 1 197 ? 5.852 3.657 -13.193 1.00 98.69 197 ASN A N 1
ATOM 1540 C CA . ASN A 1 197 ? 4.482 3.194 -12.949 1.00 98.69 197 ASN A CA 1
ATOM 1541 C C . ASN A 1 197 ? 4.407 2.251 -11.728 1.00 98.69 197 ASN A C 1
ATOM 1543 O O . ASN A 1 197 ? 3.549 2.413 -10.862 1.00 98.69 197 ASN A O 1
ATOM 1547 N N . LEU A 1 198 ? 5.349 1.311 -11.604 1.00 98.75 198 LEU A N 1
ATOM 1548 C CA . LEU A 1 198 ? 5.454 0.401 -10.459 1.00 98.75 198 LEU A CA 1
ATOM 1549 C C . LEU A 1 198 ? 5.729 1.149 -9.147 1.00 98.75 198 LEU A C 1
ATOM 1551 O O . LEU A 1 198 ? 5.121 0.813 -8.134 1.00 98.75 198 LEU A O 1
ATOM 1555 N N . LYS A 1 199 ? 6.555 2.205 -9.159 1.00 98.81 199 LYS A N 1
ATOM 1556 C CA . LYS A 1 199 ? 6.753 3.085 -7.990 1.00 98.81 199 LYS A CA 1
ATOM 1557 C C . LYS A 1 199 ? 5.468 3.808 -7.580 1.00 98.81 199 LYS A C 1
ATOM 1559 O O . LYS A 1 199 ? 5.143 3.826 -6.399 1.00 98.81 199 LYS A O 1
ATOM 1564 N N . LEU A 1 200 ? 4.707 4.349 -8.535 1.00 98.69 200 LEU A N 1
ATOM 1565 C CA . LEU A 1 200 ? 3.417 4.992 -8.243 1.00 98.69 200 LEU A CA 1
ATOM 1566 C C . LEU A 1 200 ? 2.395 3.998 -7.666 1.00 98.69 200 LEU A C 1
ATOM 1568 O O . LEU A 1 200 ? 1.700 4.326 -6.705 1.00 98.69 200 LEU A O 1
ATOM 1572 N N . LYS A 1 201 ? 2.341 2.770 -8.201 1.00 98.75 201 LYS A N 1
ATOM 1573 C CA . LYS A 1 201 ? 1.512 1.681 -7.657 1.00 98.75 201 LYS A CA 1
ATOM 1574 C C . LYS A 1 201 ? 1.944 1.270 -6.249 1.00 98.75 201 LYS A C 1
ATOM 1576 O O . LYS A 1 201 ? 1.080 1.068 -5.404 1.00 98.75 201 LYS A O 1
ATOM 1581 N N . LEU A 1 202 ? 3.251 1.180 -5.990 1.00 98.62 202 LEU A N 1
ATOM 1582 C CA . LEU A 1 202 ? 3.786 0.882 -4.661 1.00 98.62 202 LEU A CA 1
ATOM 1583 C C . LEU A 1 202 ? 3.335 1.943 -3.650 1.00 98.62 202 LEU A C 1
ATOM 1585 O O . LEU A 1 202 ? 2.705 1.585 -2.665 1.00 98.62 202 LEU A O 1
ATOM 1589 N N . THR A 1 203 ? 3.533 3.232 -3.940 1.00 98.62 203 THR A N 1
ATOM 1590 C CA . THR A 1 203 ? 3.106 4.323 -3.044 1.00 98.62 203 THR A CA 1
ATOM 1591 C C . THR A 1 203 ? 1.587 4.389 -2.846 1.00 98.62 203 THR A C 1
ATOM 1593 O O . THR A 1 203 ? 1.131 4.742 -1.759 1.00 98.62 203 THR A O 1
ATOM 1596 N N . ALA A 1 204 ? 0.785 4.002 -3.844 1.00 98.62 204 ALA A N 1
ATOM 1597 C CA . ALA A 1 204 ? -0.661 3.847 -3.665 1.00 98.62 204 ALA A CA 1
ATOM 1598 C C . ALA A 1 204 ? -0.995 2.714 -2.675 1.00 98.62 204 ALA A C 1
ATOM 1600 O O . ALA A 1 204 ? -1.722 2.943 -1.712 1.00 98.62 204 ALA A O 1
ATOM 1601 N N . VAL A 1 205 ? -0.398 1.528 -2.845 1.00 98.62 205 VAL A N 1
ATOM 1602 C CA . VAL A 1 205 ? -0.600 0.375 -1.946 1.00 98.62 205 VAL A CA 1
ATOM 1603 C C . VAL A 1 205 ? -0.050 0.641 -0.538 1.00 98.62 205 VAL A C 1
ATOM 1605 O O . VAL A 1 205 ? -0.681 0.259 0.444 1.00 98.62 205 VAL A O 1
ATOM 1608 N N . GLU A 1 206 ? 1.085 1.332 -0.406 1.00 98.56 206 GLU A N 1
ATOM 1609 C CA . GLU A 1 206 ? 1.648 1.767 0.881 1.00 98.56 206 GLU A CA 1
ATOM 1610 C C . GLU A 1 206 ? 0.690 2.698 1.633 1.00 98.56 206 GLU A C 1
ATOM 1612 O O . GLU A 1 206 ? 0.533 2.560 2.849 1.00 98.56 206 GLU A O 1
ATOM 1617 N N . LYS A 1 207 ? 0.020 3.607 0.910 1.00 98.56 207 LYS A N 1
ATOM 1618 C CA . LYS A 1 207 ? -1.004 4.494 1.467 1.00 98.56 207 LYS A CA 1
ATOM 1619 C C . LYS A 1 207 ? -2.271 3.725 1.846 1.00 98.56 207 LYS A C 1
ATOM 1621 O O . LYS A 1 207 ? -2.735 3.870 2.970 1.00 98.56 207 LYS A O 1
ATOM 1626 N N . ASP A 1 208 ? -2.798 2.875 0.968 1.00 98.38 208 ASP A N 1
ATOM 1627 C CA . ASP A 1 208 ? -3.991 2.071 1.270 1.00 98.38 208 ASP A CA 1
ATOM 1628 C C . ASP A 1 208 ? -3.757 1.177 2.501 1.00 98.38 208 ASP A C 1
ATOM 1630 O O . ASP A 1 208 ? -4.613 1.084 3.377 1.00 98.38 208 ASP A O 1
ATOM 1634 N N . ARG A 1 209 ? -2.557 0.594 2.627 1.00 98.50 209 ARG A N 1
ATOM 1635 C CA . ARG A 1 209 ? -2.107 -0.172 3.801 1.00 98.50 209 ARG A CA 1
ATOM 1636 C C . ARG A 1 209 ? -2.109 0.671 5.087 1.00 98.50 209 ARG A C 1
ATOM 1638 O O . ARG A 1 209 ? -2.588 0.185 6.106 1.00 98.50 209 ARG A O 1
ATOM 1645 N N . LEU A 1 210 ? -1.637 1.922 5.047 1.00 98.19 210 LEU A N 1
ATOM 1646 C CA . LEU A 1 210 ? -1.717 2.854 6.186 1.00 98.19 210 LEU A CA 1
ATOM 1647 C C . LEU A 1 210 ? -3.176 3.200 6.538 1.00 98.19 210 LEU A C 1
ATOM 1649 O O . LEU A 1 210 ? -3.547 3.166 7.711 1.00 98.19 210 LEU A O 1
ATOM 1653 N N . ASP A 1 211 ? -4.015 3.455 5.528 1.00 98.19 211 ASP A N 1
ATOM 1654 C CA . ASP A 1 211 ? -5.452 3.712 5.692 1.00 98.19 211 ASP A CA 1
ATOM 1655 C C . ASP A 1 211 ? -6.206 2.475 6.243 1.00 98.19 211 ASP A C 1
ATOM 1657 O O . ASP A 1 211 ? -7.311 2.625 6.770 1.00 98.19 211 ASP A O 1
ATOM 1661 N N . TYR A 1 212 ? -5.667 1.255 6.114 1.00 98.00 212 TYR A N 1
ATOM 1662 C CA . TYR A 1 212 ? -6.174 0.045 6.782 1.00 98.00 212 TYR A CA 1
ATOM 1663 C C . TYR A 1 212 ? -5.640 -0.105 8.213 1.00 98.00 212 TYR A C 1
ATOM 1665 O O . TYR A 1 212 ? -6.419 -0.439 9.103 1.00 98.00 212 TYR A O 1
ATOM 1673 N N . GLU A 1 213 ? -4.358 0.180 8.465 1.00 98.12 213 GLU A N 1
ATOM 1674 C CA . GLU A 1 213 ? -3.773 0.152 9.817 1.00 98.12 213 GLU A CA 1
ATOM 1675 C C . GLU A 1 213 ? -4.449 1.145 10.777 1.00 98.12 213 GLU A C 1
ATOM 1677 O O . GLU A 1 213 ? -4.537 0.872 11.973 1.00 98.12 213 GLU A O 1
ATOM 1682 N N . ASP A 1 214 ? -4.948 2.280 10.277 1.00 98.00 214 ASP A N 1
ATOM 1683 C CA . ASP A 1 214 ? -5.694 3.254 11.087 1.00 98.00 214 ASP A CA 1
ATOM 1684 C C . ASP A 1 214 ? -7.082 2.728 11.482 1.00 98.00 214 ASP A C 1
ATOM 1686 O O . ASP A 1 214 ? -7.410 2.657 12.664 1.00 98.00 214 ASP A O 1
ATOM 1690 N N . LYS A 1 215 ? -7.844 2.204 10.511 1.00 97.88 215 LYS A N 1
ATOM 1691 C CA . LYS A 1 215 ? -9.142 1.547 10.762 1.00 97.88 215 LYS A CA 1
ATOM 1692 C C . LYS A 1 215 ? -9.013 0.318 11.668 1.00 97.88 215 LYS A C 1
ATOM 1694 O O . LYS A 1 215 ? -9.944 -0.007 12.405 1.00 97.88 215 LYS A O 1
ATOM 1699 N N . PHE A 1 216 ? -7.875 -0.376 11.615 1.00 97.06 216 PHE A N 1
ATOM 1700 C CA . PHE A 1 216 ? -7.580 -1.485 12.517 1.00 97.06 216 PHE A CA 1
ATOM 1701 C C . PHE A 1 216 ? -7.423 -0.992 13.962 1.00 97.06 216 PHE A C 1
ATOM 1703 O O . PHE A 1 216 ? -8.100 -1.524 14.837 1.00 97.06 216 PHE A O 1
ATOM 1710 N N . ARG A 1 217 ? -6.659 0.087 14.204 1.00 97.62 217 ARG A N 1
ATOM 1711 C CA . ARG A 1 217 ? -6.551 0.719 15.536 1.00 97.62 217 ARG A CA 1
ATOM 1712 C C . ARG A 1 217 ? -7.898 1.203 16.076 1.00 97.62 217 ARG A C 1
ATOM 1714 O O . ARG A 1 217 ? -8.190 0.972 17.247 1.00 97.62 217 ARG A O 1
ATOM 1721 N N . ASP A 1 218 ? -8.733 1.821 15.238 1.00 97.62 218 ASP A N 1
ATOM 1722 C CA . ASP A 1 218 ? -10.101 2.209 15.626 1.00 97.62 218 ASP A CA 1
ATOM 1723 C C . ASP A 1 218 ? -10.925 0.981 16.058 1.00 97.62 218 ASP A C 1
ATOM 1725 O O . ASP A 1 218 ? -11.645 1.012 17.059 1.00 97.62 218 ASP A O 1
ATOM 1729 N N . THR A 1 219 ? -10.779 -0.133 15.335 1.00 97.62 219 THR A N 1
ATOM 1730 C CA . THR A 1 219 ? -11.460 -1.400 15.642 1.00 97.62 219 THR A CA 1
ATOM 1731 C C . THR A 1 219 ? -10.940 -2.029 16.941 1.00 97.62 219 THR A C 1
ATOM 1733 O O . THR A 1 219 ? -11.743 -2.482 17.757 1.00 97.62 219 THR A O 1
ATOM 1736 N N . GLU A 1 220 ? -9.627 -2.010 17.189 1.00 97.69 220 GLU A N 1
ATOM 1737 C CA . GLU A 1 220 ? -9.027 -2.427 18.466 1.00 97.69 220 GLU A CA 1
ATOM 1738 C C . GLU A 1 220 ? -9.530 -1.566 19.638 1.00 97.69 220 GLU A C 1
ATOM 1740 O O . GLU A 1 220 ? -9.871 -2.102 20.695 1.00 97.69 220 GLU A O 1
ATOM 1745 N N . GLY A 1 221 ? -9.656 -0.249 19.439 1.00 98.00 221 GLY A N 1
ATOM 1746 C CA . GLY A 1 221 ? -10.222 0.678 20.423 1.00 98.00 221 GLY A CA 1
ATOM 1747 C C . GLY A 1 221 ? -11.671 0.341 20.789 1.00 98.00 221 GLY A C 1
ATOM 1748 O O . GLY A 1 221 ? -12.001 0.243 21.972 1.00 98.00 221 GLY A O 1
ATOM 1749 N N . LEU A 1 222 ? -12.518 0.070 19.790 1.00 98.19 222 LEU A N 1
ATOM 1750 C CA . LEU A 1 222 ? -13.902 -0.376 20.004 1.00 98.19 222 LEU A CA 1
ATOM 1751 C C . LEU A 1 222 ? -13.975 -1.746 20.701 1.00 98.19 222 LEU A C 1
ATOM 1753 O O . LEU A 1 222 ? -14.843 -1.965 21.547 1.00 98.19 222 LEU A O 1
ATOM 1757 N N . ILE A 1 223 ? -13.057 -2.670 20.396 1.00 98.06 223 ILE A N 1
ATOM 1758 C CA . ILE A 1 223 ? -12.960 -3.965 21.090 1.00 98.06 223 ILE A CA 1
ATOM 1759 C C . ILE A 1 223 ? -12.589 -3.765 22.568 1.00 98.06 223 ILE A C 1
ATOM 1761 O O . ILE A 1 223 ? -13.165 -4.435 23.431 1.00 98.06 223 ILE A O 1
ATOM 1765 N N . GLN A 1 224 ? -11.684 -2.831 22.880 1.00 98.25 224 GLN A N 1
ATOM 1766 C CA . GLN A 1 224 ? -11.344 -2.498 24.264 1.00 98.25 224 GLN A CA 1
ATOM 1767 C C . GLN A 1 224 ? -12.533 -1.868 25.006 1.00 98.25 224 GLN A C 1
ATOM 1769 O O . GLN A 1 224 ? -12.864 -2.332 26.097 1.00 98.25 224 GLN A O 1
ATOM 1774 N N . GLU A 1 225 ? -13.242 -0.907 24.401 1.00 98.38 225 GLU A N 1
ATOM 1775 C CA . GLU A 1 225 ? -14.456 -0.317 24.992 1.00 98.38 225 GLU A CA 1
ATOM 1776 C C . GLU A 1 225 ? -15.526 -1.388 25.273 1.00 98.38 225 GLU A C 1
ATOM 1778 O O . GLU A 1 225 ? -16.102 -1.434 26.362 1.00 98.38 225 GLU A O 1
ATOM 1783 N N . ILE A 1 226 ? -15.745 -2.323 24.340 1.00 98.50 226 ILE A N 1
ATOM 1784 C CA . ILE A 1 226 ? -16.659 -3.461 24.530 1.00 98.50 226 ILE A CA 1
ATOM 1785 C C . ILE A 1 226 ? -16.228 -4.341 25.715 1.00 98.50 226 ILE A C 1
ATOM 1787 O O . ILE A 1 226 ? -17.086 -4.829 26.457 1.00 98.50 226 ILE A O 1
ATOM 1791 N N . ASN A 1 227 ? -14.927 -4.554 25.925 1.00 98.31 227 ASN A N 1
ATOM 1792 C CA . ASN A 1 227 ? -14.421 -5.341 27.052 1.00 98.31 227 ASN A CA 1
ATOM 1793 C C . ASN A 1 227 ? -14.572 -4.605 28.394 1.00 98.31 227 ASN A C 1
ATOM 1795 O O . ASN A 1 227 ? -15.010 -5.220 29.370 1.00 98.31 227 ASN A O 1
ATOM 1799 N N . ASP A 1 228 ? -14.321 -3.297 28.433 1.00 98.56 228 ASP A N 1
ATOM 1800 C CA . ASP A 1 228 ? -14.513 -2.468 29.630 1.00 98.56 228 ASP A CA 1
ATOM 1801 C C . ASP A 1 228 ? -16.003 -2.369 30.011 1.00 98.56 228 ASP A C 1
ATOM 1803 O O . ASP A 1 228 ? -16.375 -2.523 31.180 1.00 98.56 228 ASP A O 1
ATOM 1807 N N . LEU A 1 229 ? -16.893 -2.231 29.020 1.00 98.75 229 LEU A N 1
ATOM 1808 C CA . LEU A 1 229 ? -18.345 -2.284 29.217 1.00 98.75 229 LEU A CA 1
ATOM 1809 C C . LEU A 1 229 ? -18.813 -3.663 29.711 1.00 98.75 229 LEU A C 1
ATOM 1811 O O . LEU A 1 229 ? -19.646 -3.735 30.617 1.00 98.75 229 LEU A O 1
ATOM 1815 N N . ARG A 1 230 ? -18.261 -4.767 29.183 1.00 98.62 230 ARG A N 1
ATOM 1816 C CA . ARG A 1 230 ? -18.548 -6.136 29.666 1.00 98.62 230 ARG A CA 1
ATOM 1817 C C . ARG A 1 230 ? -18.125 -6.329 31.122 1.00 98.62 230 ARG A C 1
ATOM 1819 O O . ARG A 1 230 ? -18.904 -6.877 31.906 1.00 98.62 230 ARG A O 1
ATOM 1826 N N . LEU A 1 231 ? -16.935 -5.853 31.495 1.00 98.50 231 LEU A N 1
ATOM 1827 C CA . LEU A 1 231 ? -16.477 -5.841 32.886 1.00 98.50 231 LEU A CA 1
ATOM 1828 C C . LEU A 1 231 ? -17.453 -5.047 33.761 1.00 98.50 231 LEU A C 1
ATOM 1830 O O . LEU A 1 231 ? -17.905 -5.560 34.788 1.00 98.50 231 LEU A O 1
ATOM 1834 N N . LYS A 1 232 ? -17.873 -3.852 33.323 1.00 98.69 232 LYS A N 1
ATOM 1835 C CA . LYS A 1 232 ? -18.782 -3.015 34.115 1.00 98.69 232 LYS A CA 1
ATOM 1836 C C . LYS A 1 232 ? -20.181 -3.617 34.284 1.00 98.69 232 LYS A C 1
ATOM 1838 O O . LYS A 1 232 ? -20.749 -3.538 35.374 1.00 98.69 232 LYS A O 1
ATOM 1843 N N . VAL A 1 233 ? -20.714 -4.282 33.257 1.00 98.75 233 VAL A N 1
ATOM 1844 C CA . VAL A 1 233 ? -21.961 -5.062 33.363 1.00 98.75 233 VAL A CA 1
ATOM 1845 C C . VAL A 1 233 ? -21.807 -6.201 34.378 1.00 98.75 233 VAL A C 1
ATOM 1847 O O . VAL A 1 233 ? -22.683 -6.378 35.224 1.00 98.75 233 VAL A O 1
ATOM 1850 N N . SER A 1 234 ? -20.676 -6.917 34.371 1.00 98.50 234 SER A N 1
ATOM 1851 C CA . SER A 1 234 ? -20.404 -7.987 35.343 1.00 98.50 234 SER A CA 1
ATOM 1852 C C . SER A 1 234 ? -20.302 -7.477 36.789 1.00 98.50 234 SER A C 1
ATOM 1854 O O . SER A 1 234 ? -20.762 -8.159 37.710 1.00 98.50 234 SER A O 1
ATOM 1856 N N . GLU A 1 235 ? -19.738 -6.286 37.016 1.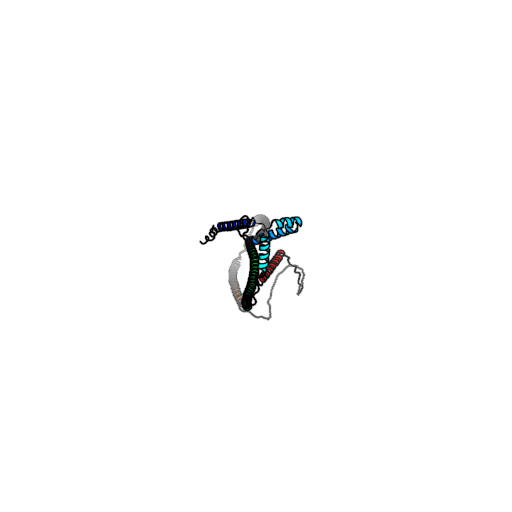00 98.50 235 GLU A N 1
ATOM 1857 C CA . GLU A 1 235 ? -19.757 -5.639 38.337 1.00 98.50 235 GLU A CA 1
ATOM 1858 C C . GLU A 1 235 ? -21.196 -5.346 38.784 1.00 98.50 235 GLU A C 1
ATOM 1860 O O . GLU A 1 235 ? -21.603 -5.759 39.876 1.00 98.50 235 GLU A O 1
ATOM 1865 N N . MET A 1 236 ? -21.988 -4.699 37.920 1.00 98.56 236 MET A N 1
ATOM 1866 C CA . MET A 1 236 ? -23.379 -4.327 38.203 1.00 98.56 236 MET A CA 1
ATOM 1867 C C . MET A 1 236 ? -24.272 -5.544 38.482 1.00 98.56 236 MET A C 1
ATOM 1869 O O . MET A 1 236 ? -25.124 -5.489 39.372 1.00 98.56 236 MET A O 1
ATOM 1873 N N . ASP A 1 237 ? -24.063 -6.665 37.787 1.00 98.50 237 ASP A N 1
ATOM 1874 C CA . ASP A 1 237 ? -24.777 -7.915 38.068 1.00 98.50 237 ASP A CA 1
ATOM 1875 C C . ASP A 1 237 ? -24.389 -8.520 39.430 1.00 98.50 237 ASP A C 1
ATOM 1877 O O . ASP A 1 237 ? -25.245 -9.056 40.146 1.00 98.50 237 ASP A O 1
ATOM 1881 N N . SER A 1 238 ? -23.125 -8.378 39.845 1.00 98.50 238 SER A N 1
ATOM 1882 C CA . SER A 1 238 ? -22.671 -8.807 41.174 1.00 98.50 238 SER A CA 1
ATOM 1883 C C . SER A 1 238 ? -23.307 -7.971 42.298 1.00 98.50 238 SER A C 1
ATOM 1885 O O . SER A 1 238 ? -23.764 -8.527 43.306 1.00 98.50 238 SER A O 1
ATOM 1887 N N . GLU A 1 239 ? -23.437 -6.654 42.095 1.00 98.56 239 GLU A N 1
ATOM 1888 C CA . GLU A 1 239 ? -24.152 -5.750 42.999 1.00 98.56 239 GLU A CA 1
ATOM 1889 C C . GLU A 1 239 ? -25.646 -6.087 43.048 1.00 98.56 239 GLU A C 1
ATOM 1891 O O . GLU A 1 239 ? -26.205 -6.265 44.136 1.00 98.56 239 GLU A O 1
ATOM 1896 N N . ARG A 1 240 ? -26.291 -6.262 41.885 1.00 98.56 240 ARG A N 1
ATOM 1897 C CA . ARG A 1 240 ? -27.702 -6.666 41.766 1.00 98.56 240 ARG A CA 1
ATOM 1898 C C . ARG A 1 240 ? -27.979 -7.947 42.551 1.00 98.56 240 ARG A C 1
ATOM 1900 O O . ARG A 1 240 ? -28.927 -7.988 43.339 1.00 98.56 240 ARG A O 1
ATOM 1907 N N . LEU A 1 241 ? -27.123 -8.961 42.414 1.00 98.56 241 LEU A N 1
ATOM 1908 C CA . LEU A 1 241 ? -27.226 -10.216 43.162 1.00 98.56 241 LEU A CA 1
ATOM 1909 C C . LEU A 1 241 ? -27.010 -10.018 44.676 1.00 98.56 241 LEU A C 1
ATOM 1911 O O . LEU A 1 241 ? -27.644 -10.698 45.490 1.00 98.56 241 LEU A O 1
ATOM 1915 N N . GLN A 1 242 ? -26.155 -9.074 45.086 1.00 98.44 242 GLN A N 1
ATOM 1916 C CA . GLN A 1 242 ? -25.989 -8.701 46.495 1.00 98.44 242 GLN A CA 1
ATOM 1917 C C . GLN A 1 242 ? -27.259 -8.032 47.056 1.00 98.44 242 GLN A C 1
ATOM 1919 O O . GLN A 1 242 ? -27.712 -8.392 48.148 1.00 98.44 242 GLN A O 1
ATOM 1924 N N . TYR A 1 243 ? -27.874 -7.107 46.313 1.00 98.44 243 TYR A N 1
ATOM 1925 C CA . TYR A 1 243 ? -29.148 -6.484 46.692 1.00 98.44 243 TYR A CA 1
ATOM 1926 C C . TYR A 1 243 ? -30.305 -7.490 46.716 1.00 98.44 243 TYR A C 1
ATOM 1928 O O . TYR A 1 243 ? -31.130 -7.442 47.629 1.00 98.44 243 TYR A O 1
ATOM 1936 N N . GLU A 1 244 ? -30.335 -8.462 45.804 1.00 98.56 244 GLU A N 1
ATOM 1937 C CA . GLU A 1 244 ? -31.335 -9.534 45.810 1.00 98.56 244 GLU A CA 1
ATOM 1938 C C . GLU A 1 244 ? -31.219 -10.424 47.065 1.00 98.56 244 GLU A C 1
ATOM 1940 O O . GLU A 1 244 ? -32.226 -10.740 47.708 1.00 98.56 244 GLU A O 1
ATOM 1945 N N . LYS A 1 245 ? -29.989 -10.763 47.484 1.00 98.69 245 LYS A N 1
ATOM 1946 C CA . LYS A 1 245 ? -29.717 -11.474 48.749 1.00 98.69 245 LYS A CA 1
ATOM 1947 C C . LYS A 1 245 ? -30.170 -10.658 49.968 1.00 98.69 245 LYS A C 1
ATOM 1949 O O . LYS A 1 245 ? -30.844 -11.206 50.845 1.00 98.69 245 LYS A O 1
ATOM 1954 N N . LYS A 1 246 ? -29.882 -9.347 50.006 1.00 98.62 246 LYS A N 1
ATOM 1955 C CA . LYS A 1 246 ? -30.385 -8.431 51.052 1.00 98.62 246 LYS A CA 1
ATOM 1956 C C . LYS A 1 246 ? -31.919 -8.418 51.084 1.00 98.62 246 LYS A C 1
ATOM 1958 O O . LYS A 1 246 ? -32.504 -8.624 52.144 1.00 98.62 246 LYS A O 1
ATOM 1963 N N . LEU A 1 247 ? -32.576 -8.272 49.931 1.00 98.56 247 LEU A N 1
ATOM 1964 C CA . LEU A 1 247 ? -34.038 -8.254 49.805 1.00 98.56 247 LEU A CA 1
ATOM 1965 C C . LEU A 1 247 ? -34.685 -9.565 50.282 1.00 98.56 247 LEU A C 1
ATOM 1967 O O . LEU A 1 247 ? -35.695 -9.526 50.987 1.00 98.56 247 LEU A O 1
ATOM 1971 N N . LYS A 1 248 ? -34.097 -10.721 49.947 1.00 98.62 248 LYS A N 1
ATOM 1972 C CA . LYS A 1 248 ? -34.530 -12.040 50.447 1.00 98.62 248 LYS A CA 1
ATOM 1973 C C . LYS A 1 248 ? -34.436 -12.124 51.979 1.00 98.62 248 LYS A C 1
ATOM 1975 O O . LYS A 1 248 ? -35.386 -12.583 52.616 1.00 98.62 248 LYS A O 1
ATOM 1980 N N . SER A 1 249 ? -33.361 -11.602 52.578 1.00 98.50 249 SER A N 1
ATOM 1981 C CA . SER A 1 249 ? -33.216 -11.508 54.041 1.00 98.50 249 SER A CA 1
ATOM 1982 C C . SER A 1 249 ? -34.272 -10.587 54.674 1.00 98.50 249 SER A C 1
ATOM 1984 O O . SER A 1 249 ? -34.992 -11.005 55.583 1.00 98.50 249 SER A O 1
ATOM 1986 N N . THR A 1 250 ? -34.465 -9.376 54.139 1.00 98.62 250 THR A N 1
ATOM 1987 C CA . THR A 1 250 ? -35.471 -8.416 54.631 1.00 98.62 250 THR A CA 1
ATOM 1988 C C . THR A 1 250 ? -36.894 -8.974 54.554 1.00 98.62 250 THR A C 1
ATOM 1990 O O . THR A 1 250 ? -37.661 -8.815 55.504 1.00 98.62 250 THR A O 1
ATOM 1993 N N . LYS A 1 251 ? -37.248 -9.700 53.482 1.00 98.62 251 LYS A N 1
ATOM 1994 C CA . LYS A 1 251 ? -38.541 -10.404 53.374 1.00 98.62 251 LYS A CA 1
ATOM 1995 C C . LYS A 1 251 ? -38.712 -11.470 54.468 1.00 98.62 251 LYS A C 1
ATOM 1997 O O . LYS A 1 251 ? -39.784 -11.559 55.064 1.00 98.62 251 LYS A O 1
ATOM 2002 N N . SER A 1 252 ? -37.660 -12.230 54.790 1.00 98.50 252 SER A N 1
ATOM 2003 C CA . SER A 1 252 ? -37.680 -13.209 55.892 1.00 98.50 252 SER A CA 1
ATOM 2004 C C . SER A 1 252 ? -37.855 -12.541 57.264 1.00 98.50 252 SER A C 1
ATOM 2006 O O . SER A 1 252 ? -38.678 -12.984 58.068 1.00 98.50 252 SER A O 1
ATOM 2008 N N . LEU A 1 253 ? -37.147 -11.436 57.523 1.00 98.44 253 LEU A N 1
ATOM 2009 C CA . LEU A 1 253 ? -37.298 -10.653 58.756 1.00 98.44 253 LEU A CA 1
ATOM 2010 C C . LEU A 1 253 ? -38.702 -10.045 58.886 1.00 98.44 253 LEU A C 1
ATOM 2012 O O . LEU A 1 253 ? -39.289 -10.101 59.965 1.00 98.44 253 LEU A O 1
ATOM 2016 N N . MET A 1 254 ? -39.278 -9.542 57.791 1.00 98.12 254 MET A N 1
ATOM 2017 C CA . MET A 1 254 ? -40.648 -9.022 57.764 1.00 98.12 254 MET A CA 1
ATOM 2018 C C . MET A 1 254 ? -41.683 -10.116 58.077 1.00 98.12 254 MET A C 1
ATOM 2020 O O . MET A 1 254 ? -42.594 -9.883 58.869 1.00 98.12 254 MET A O 1
ATOM 2024 N N . ALA A 1 255 ? -41.516 -11.331 57.543 1.00 98.31 255 ALA A N 1
ATOM 2025 C CA . ALA A 1 255 ? -42.377 -12.469 57.879 1.00 98.31 255 ALA A CA 1
ATOM 2026 C C . ALA A 1 255 ? -42.271 -12.866 59.367 1.00 98.31 255 ALA A C 1
ATOM 2028 O O . ALA A 1 255 ? -43.292 -13.094 60.022 1.00 98.31 255 ALA A O 1
ATOM 2029 N N . LYS A 1 256 ? -41.053 -12.879 59.933 1.00 98.25 256 LYS A N 1
ATOM 2030 C CA . LYS A 1 256 ? -40.833 -13.104 61.374 1.00 98.25 256 LYS A CA 1
ATOM 2031 C C . LYS A 1 256 ? -41.496 -12.020 62.229 1.00 98.25 256 LYS A C 1
ATOM 2033 O O . LYS A 1 256 ? -42.170 -12.357 63.199 1.00 98.25 256 LYS A O 1
ATOM 2038 N N . LEU A 1 257 ? -41.368 -10.747 61.849 1.00 98.25 257 LEU A N 1
ATOM 2039 C CA . LEU A 1 257 ? -41.994 -9.622 62.549 1.00 98.25 257 LEU A CA 1
ATOM 2040 C C . LEU A 1 257 ? -43.528 -9.717 62.528 1.00 98.25 257 LEU A C 1
ATOM 2042 O O . LEU A 1 257 ? -44.162 -9.508 63.559 1.00 98.25 257 LEU A O 1
ATOM 2046 N N . SER A 1 258 ? -44.126 -10.097 61.395 1.00 98.00 258 SER A N 1
ATOM 2047 C CA . SER A 1 258 ? -45.572 -10.339 61.287 1.00 98.00 258 SER A CA 1
ATOM 2048 C C . SER A 1 258 ? -46.039 -11.494 62.183 1.00 98.00 258 SER A C 1
ATOM 2050 O O . SER A 1 258 ? -47.036 -11.349 62.889 1.00 98.00 258 SER A O 1
ATOM 2052 N N . SER A 1 259 ? -45.292 -12.603 62.229 1.00 98.31 259 SER A N 1
ATOM 2053 C CA . SER A 1 259 ? -45.566 -13.727 63.141 1.00 98.31 259 SER A CA 1
ATOM 2054 C C . SER A 1 259 ? -45.466 -13.310 64.616 1.00 98.31 259 SER A C 1
ATOM 2056 O O . SER A 1 259 ? -46.377 -13.570 65.405 1.00 98.31 259 SER A O 1
ATOM 2058 N N . MET A 1 260 ? -44.420 -12.560 64.985 1.00 98.25 260 MET A N 1
ATOM 2059 C CA . MET A 1 260 ? -44.287 -11.987 66.328 1.00 98.25 260 MET A CA 1
ATOM 2060 C C . MET A 1 260 ? -45.440 -11.037 66.665 1.00 98.25 260 MET A C 1
ATOM 2062 O O . MET A 1 260 ? -45.979 -11.127 67.762 1.00 98.25 260 MET A O 1
ATOM 2066 N N . LYS A 1 261 ? -45.870 -10.172 65.736 1.00 98.19 261 LYS A N 1
ATOM 2067 C CA . LYS A 1 261 ? -46.998 -9.248 65.941 1.00 98.19 261 LYS A CA 1
ATOM 2068 C C . LYS A 1 261 ? -48.304 -9.996 66.234 1.00 98.19 261 LYS A C 1
ATOM 2070 O O . LYS A 1 261 ? -49.033 -9.595 67.138 1.00 98.19 261 LYS A O 1
ATOM 2075 N N . ILE A 1 262 ? -48.566 -11.101 65.530 1.00 98.19 262 ILE A N 1
ATOM 2076 C CA . ILE A 1 262 ? -49.715 -11.982 65.804 1.00 98.19 262 ILE A CA 1
ATOM 2077 C C . ILE A 1 262 ? -49.586 -12.607 67.201 1.00 98.19 262 ILE A C 1
ATOM 2079 O O . ILE A 1 262 ? -50.528 -12.519 67.987 1.00 98.19 262 ILE A O 1
ATOM 2083 N N . LYS A 1 263 ? -48.418 -13.163 67.551 1.00 98.12 263 LYS A N 1
ATOM 2084 C CA . LYS A 1 263 ? -48.190 -13.776 68.872 1.00 98.12 263 LYS A CA 1
ATOM 2085 C C . LYS A 1 263 ? -48.300 -12.770 70.026 1.00 98.12 263 LYS A C 1
ATOM 2087 O O . LYS A 1 263 ? -48.853 -13.106 71.068 1.00 98.12 263 LYS A O 1
ATOM 2092 N N . VAL A 1 264 ? -47.827 -11.534 69.847 1.00 98.12 264 VAL A N 1
ATOM 2093 C CA . VAL A 1 264 ? -47.998 -10.449 70.831 1.00 98.12 264 VAL A CA 1
ATOM 2094 C C . VAL A 1 264 ? -49.479 -10.099 71.001 1.00 98.12 264 VAL A C 1
ATOM 2096 O O . VAL A 1 264 ? -49.942 -10.030 72.136 1.00 98.12 264 VAL A O 1
ATOM 2099 N N . GLY A 1 265 ? -50.244 -9.977 69.910 1.00 97.88 265 GLY A N 1
ATOM 2100 C CA . GLY A 1 265 ? -51.691 -9.744 69.981 1.00 97.88 265 GLY A CA 1
ATOM 2101 C C . GLY A 1 265 ? -52.449 -10.883 70.677 1.00 97.88 265 GLY A C 1
ATOM 2102 O O . GLY A 1 265 ? -53.307 -10.626 71.519 1.00 97.88 265 GLY A O 1
ATOM 2103 N N . GLN A 1 266 ? -52.075 -12.139 70.403 1.00 97.62 266 GLN A N 1
ATOM 2104 C CA . GLN A 1 266 ? -52.592 -13.309 71.123 1.00 97.62 266 GLN A CA 1
ATOM 2105 C C . GLN A 1 266 ? -52.284 -13.217 72.623 1.00 97.62 266 GLN A C 1
ATOM 2107 O O . GLN A 1 266 ? -53.203 -13.295 73.432 1.00 97.62 266 GLN A O 1
ATOM 2112 N N . MET A 1 267 ? -51.026 -12.972 73.007 1.00 97.81 267 MET A N 1
ATOM 2113 C CA . MET A 1 267 ? -50.635 -12.835 74.417 1.00 97.81 267 MET A CA 1
ATOM 2114 C C . MET A 1 267 ? -51.322 -11.657 75.124 1.00 97.81 267 MET A C 1
ATOM 2116 O O . MET A 1 267 ? -51.643 -11.771 76.304 1.00 97.81 267 MET A O 1
ATOM 2120 N N . GLN A 1 268 ? -51.590 -10.545 74.432 1.00 97.19 268 GLN A N 1
ATOM 2121 C CA . GLN A 1 268 ? -52.362 -9.425 74.985 1.00 97.19 268 GLN A CA 1
ATOM 2122 C C . GLN A 1 268 ? -53.824 -9.814 75.248 1.00 97.19 268 GLN A C 1
ATOM 2124 O O . GLN A 1 268 ? -54.341 -9.512 76.323 1.00 97.19 268 GLN A O 1
ATOM 2129 N N . TYR A 1 269 ? -54.463 -10.538 74.323 1.00 98.19 269 TYR A N 1
ATOM 2130 C CA . TYR A 1 269 ? -55.810 -11.079 74.525 1.00 98.19 269 TYR A CA 1
ATOM 2131 C C . TYR A 1 269 ? -55.851 -12.104 75.672 1.00 98.19 269 TYR A C 1
ATOM 2133 O O . TYR A 1 269 ? -56.724 -12.039 76.538 1.00 98.19 269 TYR A O 1
ATOM 2141 N N . GLU A 1 270 ? -54.874 -13.014 75.737 1.00 97.38 270 GLU A N 1
ATOM 2142 C CA . GLU A 1 270 ? -54.763 -13.987 76.829 1.00 97.38 270 GLU A CA 1
ATOM 2143 C C . GLU A 1 270 ? -54.547 -13.311 78.188 1.00 97.38 270 GLU A C 1
ATOM 2145 O O . GLU A 1 270 ? -55.184 -13.710 79.165 1.00 97.38 270 GLU A O 1
ATOM 2150 N N . LYS A 1 271 ? -53.707 -12.267 78.245 1.00 97.44 271 LYS A N 1
ATOM 2151 C CA . LYS A 1 271 ? -53.495 -11.434 79.436 1.00 97.44 271 LYS A CA 1
ATOM 2152 C C . LYS A 1 271 ? -54.804 -10.785 79.883 1.00 97.44 271 LYS A C 1
ATOM 2154 O O . LYS A 1 271 ? -55.216 -11.011 81.015 1.00 97.44 271 LYS A O 1
ATOM 2159 N N . GLN A 1 272 ? -55.489 -10.062 78.994 1.00 97.44 272 GLN A N 1
ATOM 2160 C CA . GLN A 1 272 ? -56.746 -9.373 79.310 1.00 97.44 272 GLN A CA 1
ATOM 2161 C C . GLN A 1 272 ? -57.823 -10.346 79.821 1.00 97.44 272 GLN A C 1
ATOM 2163 O O . GLN A 1 272 ? -58.506 -10.065 80.803 1.00 97.44 272 GLN A O 1
ATOM 2168 N N . ARG A 1 273 ? -57.921 -11.531 79.206 1.00 97.75 273 ARG A N 1
ATOM 2169 C CA . ARG A 1 273 ? -58.811 -12.625 79.626 1.00 97.75 273 ARG A CA 1
ATOM 2170 C C . ARG A 1 273 ? -58.462 -13.179 81.016 1.00 97.75 273 ARG A C 1
ATOM 2172 O O . ARG A 1 273 ? -59.364 -13.578 81.748 1.00 97.75 273 ARG A O 1
ATOM 2179 N N . MET A 1 274 ? -57.180 -13.241 81.389 1.00 97.00 274 MET A N 1
ATOM 2180 C CA . MET A 1 274 ? -56.772 -13.649 82.742 1.00 97.00 274 MET A CA 1
ATOM 2181 C C . MET A 1 274 ? -56.967 -12.529 83.772 1.00 97.00 274 MET A C 1
ATOM 2183 O O . MET A 1 274 ? -57.371 -12.821 84.891 1.00 97.00 274 MET A O 1
ATOM 2187 N N . GLU A 1 275 ? -56.760 -11.264 83.399 1.00 97.31 275 GLU A N 1
ATOM 2188 C CA . GLU A 1 275 ? -57.035 -10.105 84.262 1.00 97.31 275 GLU A CA 1
ATOM 2189 C C . GLU A 1 275 ? -58.530 -10.007 84.602 1.00 97.31 275 GLU A C 1
ATOM 2191 O O . GLU A 1 275 ? -58.877 -9.870 85.770 1.00 97.31 275 GLU A O 1
ATOM 2196 N N . GLN A 1 276 ? -59.420 -10.213 83.624 1.00 97.44 276 GLN A N 1
ATOM 2197 C CA . GLN A 1 276 ? -60.871 -10.307 83.855 1.00 97.44 276 GLN A CA 1
ATOM 2198 C C . GLN A 1 276 ? -61.249 -11.436 84.830 1.00 97.44 276 GLN A C 1
ATOM 2200 O O . GLN A 1 276 ? -62.093 -11.243 85.703 1.00 97.44 276 GLN A O 1
ATOM 2205 N N . LYS A 1 277 ? -60.614 -12.612 84.715 1.00 97.62 277 LYS A N 1
ATOM 2206 C CA . LYS A 1 277 ? -60.832 -13.728 85.653 1.00 97.62 277 LYS A CA 1
ATOM 2207 C C . LYS A 1 277 ? -60.308 -13.425 87.056 1.00 97.62 277 LYS A C 1
ATOM 2209 O O . LYS A 1 277 ? -60.936 -13.824 88.029 1.00 97.62 277 LYS A O 1
ATOM 2214 N N . TRP A 1 278 ? -59.163 -12.753 87.160 1.00 97.56 278 TRP A N 1
ATOM 2215 C CA . TRP A 1 278 ? -58.587 -12.360 88.444 1.00 97.56 278 TRP A CA 1
ATOM 2216 C C . TRP A 1 278 ? -59.463 -11.333 89.166 1.00 97.56 278 TRP A C 1
ATOM 2218 O O . TRP A 1 278 ? -59.676 -11.475 90.366 1.00 97.56 278 TRP A O 1
ATOM 2228 N N . GLU A 1 279 ? -60.021 -10.362 88.439 1.00 97.50 279 GLU A N 1
ATOM 2229 C CA . GLU A 1 279 ? -60.947 -9.373 89.000 1.00 97.50 279 GLU A CA 1
ATOM 2230 C C . GLU A 1 279 ? -62.237 -10.048 89.512 1.00 97.50 279 GLU A C 1
ATOM 2232 O O . GLU A 1 279 ? -62.600 -9.842 90.664 1.00 97.50 279 GLU A O 1
ATOM 2237 N N . SER A 1 280 ? -62.841 -10.969 88.740 1.00 96.69 280 SER A N 1
ATOM 2238 C CA . SER A 1 280 ? -63.995 -11.779 89.197 1.00 96.69 280 SER A CA 1
ATOM 2239 C C . SER A 1 280 ? -63.695 -12.534 90.496 1.00 96.69 280 SER A C 1
ATOM 2241 O O . SER A 1 280 ? -64.419 -12.402 91.478 1.00 96.69 280 SER A O 1
ATOM 2243 N N . LEU A 1 281 ? -62.574 -13.264 90.546 1.00 96.38 281 LEU A N 1
ATOM 2244 C CA . LEU A 1 281 ? -62.164 -14.020 91.736 1.00 96.38 281 LEU A CA 1
ATOM 2245 C C . LEU A 1 281 ? -61.843 -13.114 92.939 1.00 96.38 281 LEU A C 1
ATOM 2247 O O . LEU A 1 281 ? -61.974 -13.538 94.087 1.00 96.38 281 LEU A O 1
ATOM 2251 N N . LYS A 1 282 ? -61.412 -11.874 92.693 1.00 97.38 282 LYS A N 1
ATOM 2252 C CA . LYS A 1 282 ? -61.153 -10.857 93.718 1.00 97.38 282 LYS A CA 1
ATOM 2253 C C . LYS A 1 282 ? -62.456 -10.272 94.274 1.00 97.38 282 LYS A C 1
ATOM 2255 O O . LYS A 1 282 ? -62.540 -10.093 95.489 1.00 97.38 282 LYS A O 1
ATOM 2260 N N . ASP A 1 283 ? -63.458 -10.039 93.432 1.00 96.62 283 ASP A N 1
ATOM 2261 C CA . ASP A 1 283 ? -64.792 -9.590 93.848 1.00 96.62 283 ASP A CA 1
ATOM 2262 C C . ASP A 1 283 ? -65.552 -10.708 94.588 1.00 96.62 283 ASP A C 1
ATOM 2264 O O . ASP A 1 283 ? -66.141 -10.470 95.644 1.00 96.62 283 ASP A O 1
ATOM 2268 N N . GLU A 1 284 ? -65.441 -11.958 94.124 1.00 96.00 284 GLU A N 1
ATOM 2269 C CA . GLU A 1 284 ? -65.917 -13.153 94.839 1.00 96.00 284 GLU A CA 1
ATOM 2270 C C . GLU A 1 284 ? -65.260 -13.273 96.229 1.00 96.00 284 GLU A C 1
ATOM 2272 O O . GLU A 1 284 ? -65.950 -13.462 97.233 1.00 96.00 284 GLU A O 1
ATOM 2277 N N . LEU A 1 285 ? -63.935 -13.086 96.322 1.00 94.06 285 LEU A N 1
ATOM 2278 C CA . LEU A 1 285 ? -63.206 -13.066 97.598 1.00 94.06 285 LEU A CA 1
ATOM 2279 C C . LEU A 1 285 ? -63.646 -11.901 98.504 1.00 94.06 285 LEU A C 1
ATOM 2281 O O . LEU A 1 285 ? -63.670 -12.057 99.726 1.00 94.06 285 LEU A O 1
ATOM 2285 N N . ALA A 1 286 ? -63.978 -10.737 97.938 1.00 95.38 286 ALA A N 1
ATOM 2286 C CA . ALA A 1 286 ? -64.484 -9.595 98.696 1.00 95.38 286 ALA A CA 1
ATOM 2287 C C . ALA A 1 286 ? -65.875 -9.889 99.282 1.00 95.38 286 ALA A C 1
ATOM 2289 O O . ALA A 1 286 ? -66.066 -9.715 100.485 1.00 95.38 286 ALA A O 1
ATOM 2290 N N . SER A 1 287 ? -66.799 -10.439 98.486 1.00 95.62 287 SER A N 1
ATOM 2291 C CA . SER A 1 287 ? -68.124 -10.847 98.975 1.00 95.62 287 SER A CA 1
ATOM 2292 C C . SER A 1 287 ? -68.040 -11.964 100.023 1.00 95.62 287 SER A C 1
ATOM 2294 O O . SER A 1 287 ? -68.751 -11.924 101.024 1.00 95.62 287 SER A O 1
ATOM 2296 N N . LEU A 1 288 ? -67.130 -12.933 99.864 1.00 95.12 288 LEU A N 1
ATOM 2297 C CA . LEU A 1 288 ? -66.903 -13.969 100.880 1.00 95.12 288 LEU A CA 1
ATOM 2298 C C . LEU A 1 288 ? -66.322 -13.405 102.188 1.00 95.12 288 LEU A C 1
ATOM 2300 O O . LEU A 1 288 ? -66.620 -13.937 103.257 1.00 95.12 288 LEU A O 1
ATOM 2304 N N . LYS A 1 289 ? -65.532 -12.323 102.134 1.00 93.62 289 LYS A N 1
ATOM 2305 C CA . LYS A 1 289 ? -65.065 -11.606 103.335 1.00 93.62 289 LYS A CA 1
ATOM 2306 C C . LYS A 1 289 ? -66.178 -10.811 104.008 1.00 93.62 289 LYS A C 1
ATOM 2308 O O . LYS A 1 289 ? -66.276 -10.869 105.226 1.00 93.62 289 LYS A O 1
ATOM 2313 N N . GLU A 1 290 ? -67.021 -10.125 103.242 1.00 94.00 290 GLU A N 1
ATOM 2314 C CA . GLU A 1 290 ? -68.197 -9.417 103.766 1.00 94.00 290 GLU A CA 1
ATOM 2315 C C . GLU A 1 290 ? -69.169 -10.396 104.444 1.00 94.00 290 GLU A C 1
ATOM 2317 O O . GLU A 1 290 ? -69.586 -10.177 105.579 1.00 94.00 290 GLU A O 1
ATOM 2322 N N . GLN A 1 291 ? -69.443 -11.542 103.809 1.00 93.19 291 GLN A N 1
ATOM 2323 C CA . GLN A 1 291 ? -70.222 -12.627 104.414 1.00 93.19 291 GLN A CA 1
ATOM 2324 C C . GLN A 1 291 ? -69.553 -13.183 105.679 1.00 93.19 291 GLN A C 1
ATOM 2326 O O . GLN A 1 291 ? -70.242 -13.448 106.662 1.00 93.19 291 GLN A O 1
ATOM 2331 N N . LEU A 1 292 ? -68.224 -13.347 105.693 1.00 93.12 292 LEU A N 1
ATOM 2332 C CA . LEU A 1 292 ? -67.498 -13.777 106.891 1.00 93.12 292 LEU A CA 1
ATOM 2333 C C . LEU A 1 292 ? -67.612 -12.744 108.021 1.00 93.12 292 LEU A C 1
ATOM 2335 O O . LEU A 1 292 ? -67.879 -13.134 109.152 1.00 93.12 292 LEU A O 1
ATOM 2339 N N . GLU A 1 293 ? -67.478 -11.449 107.732 1.00 90.94 293 GLU A N 1
ATOM 2340 C CA . GLU A 1 293 ? -67.603 -10.370 108.718 1.00 90.94 293 GLU A CA 1
ATOM 2341 C C . GLU A 1 293 ? -69.049 -10.212 109.230 1.00 90.94 293 GLU A C 1
ATOM 2343 O O . GLU A 1 293 ? -69.258 -9.990 110.426 1.00 90.94 293 GLU A O 1
ATOM 2348 N N . GLU A 1 294 ? -70.059 -10.439 108.382 1.00 90.94 294 GLU A N 1
ATOM 2349 C CA . GLU A 1 294 ? -71.463 -10.554 108.798 1.00 90.94 294 GLU A CA 1
ATOM 2350 C C . GLU A 1 294 ? -71.657 -11.756 109.738 1.00 90.94 294 GLU A C 1
ATOM 2352 O O . GLU A 1 294 ? -72.253 -11.613 110.808 1.00 90.94 294 GLU A O 1
ATOM 2357 N N . LYS A 1 295 ? -71.119 -12.939 109.399 1.00 91.75 295 LYS A N 1
ATOM 2358 C CA . LYS A 1 295 ? -71.211 -14.126 110.270 1.00 91.75 295 LYS A CA 1
ATOM 2359 C C . LYS A 1 295 ? -70.403 -13.976 111.554 1.00 91.75 295 LYS A C 1
ATOM 2361 O O . LYS A 1 295 ? -70.878 -14.420 112.593 1.00 91.75 295 LYS A O 1
ATOM 2366 N N . GLU A 1 296 ? -69.250 -13.318 111.537 1.00 91.38 296 GLU A N 1
ATOM 2367 C CA . GLU A 1 296 ? -68.520 -12.960 112.754 1.00 91.38 296 GLU A CA 1
ATOM 2368 C C . GLU A 1 296 ? -69.301 -11.967 113.614 1.00 91.38 296 GLU A C 1
ATOM 2370 O O . GLU A 1 296 ? -69.287 -12.085 114.836 1.00 91.38 296 GLU A O 1
ATOM 2375 N N . SER A 1 297 ? -69.992 -11.003 113.006 1.00 88.31 297 SER A N 1
ATOM 2376 C CA . SER A 1 297 ? -70.835 -10.037 113.718 1.00 88.31 297 SER A CA 1
ATOM 2377 C C . SER A 1 297 ? -72.070 -10.709 114.321 1.00 88.31 297 SER A C 1
ATOM 2379 O O . SER A 1 297 ? -72.407 -10.451 115.474 1.00 88.31 297 SER A O 1
ATOM 2381 N N . GLU A 1 298 ? -72.692 -11.649 113.606 1.00 88.56 298 GLU A N 1
ATOM 2382 C CA . GLU A 1 298 ? -73.755 -12.511 114.134 1.00 88.56 298 GLU A CA 1
ATOM 2383 C C . GLU A 1 298 ? -73.235 -13.421 115.260 1.00 88.56 298 GLU A C 1
ATOM 2385 O O . GLU A 1 298 ? -73.893 -13.543 116.291 1.00 88.56 298 GLU A O 1
ATOM 2390 N N . VAL A 1 299 ? -72.037 -14.003 115.130 1.00 86.75 299 VAL A N 1
ATOM 2391 C CA . VAL A 1 299 ? -71.398 -14.804 116.189 1.00 86.75 299 VAL A CA 1
ATOM 2392 C C . VAL A 1 299 ? -71.068 -13.949 117.412 1.00 86.75 299 VAL A C 1
ATOM 2394 O O . VAL A 1 299 ? -71.389 -14.376 118.518 1.00 86.75 299 VAL A O 1
ATOM 2397 N N . LYS A 1 300 ? -70.528 -12.732 117.250 1.00 86.00 300 LYS A N 1
ATOM 2398 C CA . LYS A 1 300 ? -70.313 -11.763 118.344 1.00 86.00 300 LYS A CA 1
ATOM 2399 C C . LYS A 1 300 ? -71.644 -11.422 119.020 1.00 86.00 300 LYS A C 1
ATOM 2401 O O . LYS A 1 300 ? -71.774 -11.597 120.227 1.00 86.00 300 LYS A O 1
ATOM 2406 N N . ARG A 1 301 ? -72.684 -11.092 118.247 1.00 80.75 301 ARG A N 1
ATOM 2407 C CA . ARG A 1 301 ? -74.047 -10.824 118.744 1.00 80.75 301 ARG A CA 1
ATOM 2408 C C . ARG A 1 301 ? -74.670 -12.034 119.456 1.00 80.75 301 ARG A C 1
ATOM 2410 O O . ARG A 1 301 ? -75.471 -11.869 120.377 1.00 80.75 301 ARG A O 1
ATOM 2417 N N . LEU A 1 302 ? -74.353 -13.260 119.038 1.00 83.50 302 LEU A N 1
ATOM 2418 C CA . LEU A 1 302 ? -74.783 -14.494 119.705 1.00 83.50 302 LEU A CA 1
ATOM 2419 C C . LEU A 1 302 ? -73.961 -14.784 120.966 1.00 83.50 302 LEU A C 1
ATOM 2421 O O . LEU A 1 302 ? -74.549 -15.220 121.952 1.00 83.50 302 LEU A O 1
ATOM 2425 N N . GLN A 1 303 ? -72.657 -14.496 120.978 1.00 74.75 303 GLN A N 1
ATOM 2426 C CA . GLN A 1 303 ? -71.794 -14.569 122.161 1.00 74.75 303 GLN A CA 1
ATOM 2427 C C . GLN A 1 303 ? -72.222 -13.548 123.219 1.00 74.75 303 GLN A C 1
ATOM 2429 O O . GLN A 1 303 ? -72.414 -13.926 124.368 1.00 74.75 303 GLN A O 1
ATOM 2434 N N . GLU A 1 304 ? -72.483 -12.297 122.844 1.00 76.75 304 GLU A N 1
ATOM 2435 C CA . GLU A 1 304 ? -73.064 -11.271 123.720 1.00 76.75 304 GLU A CA 1
ATOM 2436 C C . GLU A 1 304 ? -74.418 -11.726 124.279 1.00 76.75 304 GLU A C 1
ATOM 2438 O O . GLU A 1 304 ? -74.649 -11.683 125.485 1.00 76.75 304 GLU A O 1
ATOM 2443 N N . LYS A 1 305 ? -75.301 -12.266 123.428 1.00 76.06 305 LYS A N 1
ATOM 2444 C CA . LYS A 1 305 ? -76.605 -12.806 123.849 1.00 76.06 305 LYS A CA 1
ATOM 2445 C C . LYS A 1 305 ? -76.482 -14.067 124.719 1.00 76.06 305 LYS A C 1
ATOM 2447 O O . LYS A 1 305 ? -77.387 -14.341 125.510 1.00 76.06 305 LYS A O 1
ATOM 2452 N N . LEU A 1 306 ? -75.380 -14.812 124.606 1.00 67.25 306 LEU A N 1
ATOM 2453 C CA . LEU A 1 306 ? -75.032 -15.935 125.477 1.00 67.25 306 LEU A CA 1
ATOM 2454 C C . LEU A 1 306 ? -74.488 -15.436 126.822 1.00 67.25 306 LEU A C 1
ATOM 2456 O O . LEU A 1 306 ? -74.953 -15.909 127.850 1.00 67.25 306 LEU A O 1
ATOM 2460 N N . VAL A 1 307 ? -73.611 -14.428 126.836 1.00 60.50 307 VAL A N 1
ATOM 2461 C CA . VAL A 1 307 ? -73.091 -13.757 128.044 1.00 60.50 307 VAL A CA 1
ATOM 2462 C C . VAL A 1 307 ? -74.220 -13.076 128.827 1.00 60.50 307 VAL A C 1
ATOM 2464 O O . VAL A 1 307 ? -74.314 -13.239 130.041 1.00 60.50 307 VAL A O 1
ATOM 2467 N N . CYS A 1 308 ? -75.159 -12.408 128.152 1.00 55.41 308 CYS A N 1
ATOM 2468 C CA . CYS A 1 308 ? -76.356 -11.845 128.785 1.00 55.41 308 CYS A CA 1
ATOM 2469 C C . CYS A 1 308 ? -77.329 -12.915 129.319 1.00 55.41 308 CYS A C 1
ATOM 2471 O O . CYS A 1 308 ? -78.105 -12.617 130.226 1.00 55.41 308 CYS A O 1
ATOM 2473 N N . LYS A 1 309 ? -77.296 -14.149 128.793 1.00 50.44 309 LYS A N 1
ATOM 2474 C CA . LYS A 1 309 ? -77.993 -15.307 129.385 1.00 50.44 309 LYS A CA 1
ATOM 2475 C C . LYS A 1 309 ? -77.205 -15.936 130.538 1.00 50.44 309 LYS A C 1
ATOM 2477 O O . LYS A 1 309 ? -77.807 -16.378 131.510 1.00 50.44 309 LYS A O 1
ATOM 2482 N N . MET A 1 310 ? -75.881 -15.976 130.437 1.00 43.34 310 MET A N 1
ATOM 2483 C CA . MET A 1 310 ? -74.963 -16.626 131.370 1.00 43.34 310 MET A CA 1
ATOM 2484 C C . MET A 1 310 ? -74.454 -15.634 132.421 1.00 43.34 310 MET A C 1
ATOM 2486 O O . MET A 1 310 ? -73.257 -15.462 132.641 1.00 43.34 310 MET A O 1
ATOM 2490 N N . LYS A 1 311 ? -75.396 -14.979 133.110 1.00 40.44 311 LYS A N 1
ATOM 2491 C CA . LYS A 1 311 ? -75.104 -14.128 134.268 1.00 40.44 311 LYS A CA 1
ATOM 2492 C C . LYS A 1 311 ? -74.878 -14.996 135.517 1.00 40.44 311 LYS A C 1
ATOM 2494 O O . LYS A 1 311 ? -75.679 -14.967 136.448 1.00 40.44 311 LYS A O 1
ATOM 2499 N N . GLY A 1 312 ? -73.807 -15.789 135.504 1.00 36.56 312 GLY A N 1
ATOM 2500 C CA . GLY A 1 312 ? -73.461 -16.721 136.577 1.00 36.56 312 GLY A CA 1
ATOM 2501 C C . GLY A 1 312 ? -72.093 -17.371 136.372 1.00 36.56 312 GLY A C 1
ATOM 2502 O O . GLY A 1 312 ? -71.985 -18.285 135.567 1.00 36.56 312 GLY A O 1
ATOM 2503 N N . GLU A 1 313 ? -71.120 -16.878 137.145 1.00 31.81 313 GLU A N 1
ATOM 2504 C CA . GLU A 1 313 ? -69.804 -17.456 137.486 1.00 31.81 313 GLU A CA 1
ATOM 2505 C C . GLU A 1 313 ? -68.823 -17.819 136.345 1.00 31.81 313 GLU A C 1
ATOM 2507 O O . GLU A 1 313 ? -69.163 -18.375 135.305 1.00 31.81 313 GLU A O 1
ATOM 2512 N N . GLY A 1 314 ? -67.550 -17.470 136.560 1.00 39.19 314 GLY A N 1
ATOM 2513 C CA . GLY A 1 314 ? -66.428 -17.770 135.664 1.00 39.19 314 GLY A CA 1
ATOM 2514 C C . GLY A 1 314 ? -65.404 -18.698 136.323 1.00 39.19 314 GLY A C 1
ATOM 2515 O O . GLY A 1 314 ? -65.576 -19.106 137.468 1.00 39.19 314 GLY A O 1
ATOM 2516 N N . VAL A 1 315 ? -64.318 -19.010 135.609 1.00 33.22 315 VAL A N 1
ATOM 2517 C CA . VAL A 1 315 ? -63.214 -19.848 136.109 1.00 33.22 315 VAL A CA 1
ATOM 2518 C C . VAL A 1 315 ? -61.869 -19.254 135.686 1.00 33.22 315 VAL A C 1
ATOM 2520 O O . VAL A 1 315 ? -61.665 -18.951 134.512 1.00 33.22 315 VAL A O 1
ATOM 2523 N N . GLU A 1 316 ? -60.940 -19.134 136.635 1.00 38.00 316 GLU A N 1
ATOM 2524 C CA . GLU A 1 316 ? -59.529 -18.825 136.381 1.00 38.00 316 GLU A CA 1
ATOM 2525 C C . GLU A 1 316 ? -58.715 -20.110 136.150 1.00 38.00 316 GLU A C 1
ATOM 2527 O O . GLU A 1 316 ? -58.786 -21.037 136.955 1.00 38.00 316 GLU A O 1
ATOM 2532 N N . ILE A 1 317 ? -57.877 -20.142 135.107 1.00 36.09 317 ILE A N 1
ATOM 2533 C CA . ILE A 1 317 ? -56.696 -21.024 134.997 1.00 36.09 317 ILE A CA 1
ATOM 2534 C C . ILE A 1 317 ? -55.600 -20.174 134.324 1.00 36.09 317 ILE A C 1
ATOM 2536 O O . ILE A 1 317 ? -55.680 -19.900 133.132 1.00 36.09 317 ILE A O 1
ATOM 2540 N N . VAL A 1 318 ? -54.727 -19.502 135.079 1.00 36.22 318 VAL A N 1
ATOM 2541 C CA . VAL A 1 318 ? -53.512 -20.022 135.749 1.00 36.22 318 VAL A CA 1
ATOM 2542 C C . VAL A 1 318 ? -52.362 -20.334 134.776 1.00 36.22 318 VAL A C 1
ATOM 2544 O O . VAL A 1 318 ? -52.308 -21.380 134.135 1.00 36.22 318 VAL A O 1
ATOM 2547 N N . ASP A 1 319 ? -51.441 -19.368 134.740 1.00 44.59 319 ASP A N 1
ATOM 2548 C CA . ASP A 1 319 ? -49.980 -19.444 134.576 1.00 44.59 319 ASP A CA 1
ATOM 2549 C C . ASP A 1 319 ? -49.328 -20.768 134.104 1.00 44.59 319 ASP A C 1
ATOM 2551 O O . ASP A 1 319 ? -49.358 -21.796 134.790 1.00 44.59 319 ASP A O 1
ATOM 2555 N N . ARG A 1 320 ? -48.612 -20.693 132.966 1.00 49.34 320 ARG A N 1
ATOM 2556 C CA . ARG A 1 320 ? -47.566 -21.657 132.570 1.00 49.34 320 ARG A CA 1
ATOM 2557 C C . ARG A 1 320 ? -46.563 -21.103 131.529 1.00 49.34 320 ARG A C 1
ATOM 2559 O O . ARG A 1 320 ? -46.238 -21.823 130.583 1.00 49.34 320 ARG A O 1
ATOM 2566 N N . ASP A 1 321 ? -46.053 -19.868 131.653 1.00 49.59 321 ASP A N 1
ATOM 2567 C CA . ASP A 1 321 ? -45.185 -19.291 130.587 1.00 49.59 321 ASP A CA 1
ATOM 2568 C C . ASP A 1 321 ? -43.894 -18.537 130.993 1.00 49.59 321 ASP A C 1
ATOM 2570 O O . ASP A 1 321 ? -43.586 -17.450 130.506 1.00 49.59 321 ASP A O 1
ATOM 2574 N N . GLU A 1 322 ? -43.043 -19.175 131.804 1.00 56.25 322 GLU A N 1
ATOM 2575 C CA . GLU A 1 322 ? -41.593 -18.862 131.825 1.00 56.25 322 GLU A CA 1
ATOM 2576 C C . GLU A 1 322 ? -40.708 -19.984 131.237 1.00 56.25 322 GLU A C 1
ATOM 2578 O O . GLU A 1 322 ? -39.580 -19.744 130.800 1.00 56.25 322 GLU A O 1
ATOM 2583 N N . ASN A 1 323 ? -41.209 -21.222 131.138 1.00 54.22 323 ASN A N 1
ATOM 2584 C CA . ASN A 1 323 ? -40.407 -22.344 130.628 1.00 54.22 323 ASN A CA 1
ATOM 2585 C C . ASN A 1 323 ? -40.271 -22.313 129.088 1.00 54.22 323 ASN A C 1
ATOM 2587 O O . ASN A 1 323 ? -39.167 -22.463 128.554 1.00 54.22 323 ASN A O 1
ATOM 2591 N N . PHE A 1 324 ? -41.356 -22.029 128.350 1.00 57.84 324 PHE A N 1
ATOM 2592 C CA . PHE A 1 324 ? -41.276 -21.869 126.889 1.00 57.84 324 PHE A CA 1
ATOM 2593 C C . PHE A 1 324 ? -40.443 -20.643 126.505 1.00 57.84 324 PHE A C 1
ATOM 2595 O O . PHE A 1 324 ? -39.625 -20.724 125.592 1.00 57.84 324 PHE A O 1
ATOM 2602 N N . LYS A 1 325 ? -40.566 -19.545 127.255 1.00 58.91 325 LYS A N 1
ATOM 2603 C CA . LYS A 1 325 ? -39.801 -18.299 127.098 1.00 58.91 325 LYS A CA 1
ATOM 2604 C C . LYS A 1 325 ? -38.279 -18.497 127.168 1.00 58.91 325 LYS A C 1
ATOM 2606 O O . LYS A 1 325 ? -37.555 -17.907 126.362 1.00 58.91 325 LYS A O 1
ATOM 2611 N N . LYS A 1 326 ? -37.775 -19.376 128.049 1.00 62.75 326 LYS A N 1
ATOM 2612 C CA . LYS A 1 326 ? -36.357 -19.792 128.045 1.00 62.75 326 LYS A CA 1
ATOM 2613 C C . LYS A 1 326 ? -36.013 -20.635 126.810 1.00 62.75 326 LYS A C 1
ATOM 2615 O O . LYS A 1 326 ? -35.064 -20.315 126.096 1.00 62.75 326 LYS A O 1
ATOM 2620 N N . LYS A 1 327 ? -36.824 -21.654 126.515 1.00 65.44 327 LYS A N 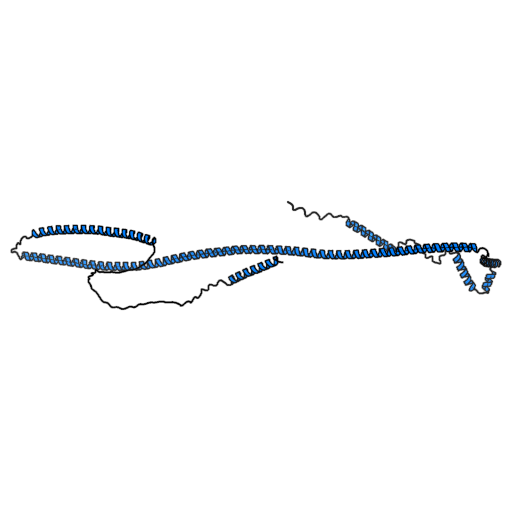1
ATOM 2621 C CA . LYS A 1 327 ? -36.616 -22.595 125.397 1.00 65.44 327 LYS A CA 1
ATOM 2622 C C . LYS A 1 327 ? -36.660 -21.911 124.018 1.00 65.44 327 LYS A C 1
ATOM 2624 O O . LYS A 1 327 ? -35.951 -22.311 123.097 1.00 65.44 327 LYS A O 1
ATOM 2629 N N . LEU A 1 328 ? -37.454 -20.846 123.889 1.00 67.88 328 LEU A N 1
ATOM 2630 C CA . LEU A 1 328 ? -37.549 -19.984 122.711 1.00 67.88 328 LEU A CA 1
ATOM 2631 C C . LEU A 1 328 ? -36.302 -19.100 122.550 1.00 67.88 328 LEU A C 1
ATOM 2633 O O . LEU A 1 328 ? -35.819 -18.937 121.432 1.00 67.88 328 LEU A O 1
ATOM 2637 N N . LYS A 1 329 ? -35.740 -18.575 123.650 1.00 68.88 329 LYS A N 1
ATOM 2638 C CA . LYS A 1 329 ? -34.464 -17.835 123.626 1.00 68.88 329 LYS A CA 1
ATOM 2639 C C . LYS A 1 329 ? -33.295 -18.739 123.231 1.00 68.88 329 LYS A C 1
ATOM 2641 O O . LYS A 1 329 ? -32.517 -18.350 122.365 1.00 68.88 329 LYS A O 1
ATOM 2646 N N . GLU A 1 330 ? -33.209 -19.946 123.791 1.00 69.69 330 GLU A N 1
ATOM 2647 C CA . GLU A 1 330 ? -32.197 -20.944 123.409 1.00 69.69 330 GLU A CA 1
ATOM 2648 C C . GLU A 1 330 ? -32.317 -21.321 121.923 1.00 69.69 330 GLU A C 1
ATOM 2650 O O . GLU A 1 330 ? -31.333 -21.207 121.191 1.00 69.69 330 GLU A O 1
ATOM 2655 N N . LYS A 1 331 ? -33.526 -21.635 121.428 1.00 76.12 331 LYS A N 1
ATOM 2656 C CA . LYS A 1 331 ? -33.731 -21.897 119.992 1.00 76.12 331 LYS A CA 1
ATOM 2657 C C . LYS A 1 331 ? -33.442 -20.696 119.089 1.00 76.12 331 LYS A C 1
ATOM 2659 O O . LYS A 1 331 ? -32.957 -20.900 117.984 1.00 76.12 331 LYS A O 1
ATOM 2664 N N . ASN A 1 332 ? -33.702 -19.460 119.517 1.00 80.75 332 ASN A N 1
ATOM 2665 C CA . ASN A 1 332 ? -33.367 -18.275 118.720 1.00 80.75 332 ASN A CA 1
ATOM 2666 C C . ASN A 1 332 ? -31.840 -18.080 118.634 1.00 80.75 332 ASN A C 1
ATOM 2668 O O . ASN A 1 332 ? -31.308 -17.862 117.549 1.00 80.75 332 ASN A O 1
ATOM 2672 N N . ILE A 1 333 ? -31.111 -18.275 119.741 1.00 82.12 333 ILE A N 1
ATOM 2673 C CA . ILE A 1 333 ? -29.636 -18.285 119.744 1.00 82.12 333 ILE A CA 1
ATOM 2674 C C . ILE A 1 333 ? -29.096 -19.387 118.819 1.00 82.12 333 ILE A C 1
ATOM 2676 O O . ILE A 1 333 ? -28.166 -19.140 118.052 1.00 82.12 333 ILE A O 1
ATOM 2680 N N . GLU A 1 334 ? -29.692 -20.581 118.838 1.00 80.62 334 GLU A N 1
ATOM 2681 C CA . GLU A 1 334 ? -29.297 -21.690 117.964 1.00 80.62 334 GLU A CA 1
ATOM 2682 C C . GLU A 1 334 ? -29.610 -21.421 116.482 1.00 80.62 334 GLU A C 1
ATOM 2684 O O . GLU A 1 334 ? -28.747 -21.641 115.634 1.00 80.62 334 GLU A O 1
ATOM 2689 N N . VAL A 1 335 ? -30.767 -20.832 116.161 1.00 80.12 335 VAL A N 1
ATOM 2690 C CA . VAL A 1 335 ? -31.113 -20.383 114.798 1.00 80.12 335 VAL A CA 1
ATOM 2691 C C . VAL A 1 335 ? -30.151 -19.299 114.302 1.00 80.12 335 VAL A C 1
ATOM 2693 O O . VAL A 1 335 ? -29.702 -19.373 113.160 1.00 80.12 335 VAL A O 1
ATOM 2696 N N . GLN A 1 336 ? -29.761 -18.330 115.138 1.00 83.50 336 GLN A N 1
ATOM 2697 C CA . GLN A 1 336 ? -28.748 -17.328 114.769 1.00 83.50 336 GLN A CA 1
ATOM 2698 C C . GLN A 1 336 ? -27.356 -17.956 114.584 1.00 83.50 336 GLN A C 1
ATOM 2700 O O . GLN A 1 336 ? -26.624 -17.588 113.664 1.00 83.50 336 GLN A O 1
ATOM 2705 N N . LYS A 1 337 ? -26.996 -18.948 115.409 1.00 86.69 337 LYS A N 1
ATOM 2706 C CA . LYS A 1 337 ? -25.742 -19.707 115.282 1.00 86.69 337 LYS A CA 1
ATOM 2707 C C . LYS A 1 337 ? -25.715 -20.539 113.993 1.00 86.69 337 LYS A C 1
ATOM 2709 O O . LYS A 1 337 ? -24.702 -20.530 113.297 1.00 86.69 337 LYS A O 1
ATOM 2714 N N . MET A 1 338 ? -26.829 -21.182 113.634 1.00 82.50 338 MET A N 1
ATOM 2715 C CA . MET A 1 338 ? -27.013 -21.871 112.352 1.00 82.50 338 MET A CA 1
ATOM 2716 C C . MET A 1 338 ? -26.962 -20.897 111.171 1.00 82.50 338 MET A C 1
ATOM 2718 O O . MET A 1 338 ? -26.237 -21.161 110.218 1.00 82.50 338 MET A O 1
ATOM 2722 N N . LYS A 1 339 ? -27.649 -19.748 111.244 1.00 86.25 339 LYS A N 1
ATOM 2723 C CA . LYS A 1 339 ? -27.612 -18.709 110.201 1.00 86.25 339 LYS A CA 1
ATOM 2724 C C . LYS A 1 339 ? -26.180 -18.250 109.926 1.00 86.25 339 LYS A C 1
ATOM 2726 O O . LYS A 1 339 ? -25.743 -18.288 108.780 1.00 86.25 339 LYS A O 1
ATOM 2731 N N . LYS A 1 340 ? -25.418 -17.935 110.978 1.00 87.25 340 LYS A N 1
ATOM 2732 C CA . LYS A 1 340 ? -24.014 -17.519 110.860 1.00 87.25 340 LYS A CA 1
ATOM 2733 C C . LYS A 1 340 ? -23.095 -18.639 110.346 1.00 87.25 340 LYS A C 1
ATOM 2735 O O . LYS A 1 340 ? -22.135 -18.360 109.633 1.00 87.25 340 LYS A O 1
ATOM 2740 N N . ALA A 1 341 ? -23.392 -19.903 110.660 1.00 86.12 341 ALA A N 1
ATOM 2741 C CA . ALA A 1 341 ? -22.686 -21.051 110.089 1.00 86.12 341 ALA A CA 1
ATOM 2742 C C . ALA A 1 341 ? -22.994 -21.243 108.590 1.00 86.12 341 ALA A C 1
ATOM 2744 O O . ALA A 1 341 ? -22.080 -21.524 107.820 1.00 86.12 341 ALA A O 1
ATOM 2745 N N . VAL A 1 342 ? -24.244 -21.036 108.159 1.00 85.81 342 VAL A N 1
ATOM 2746 C CA . VAL A 1 342 ? -24.650 -21.081 106.741 1.00 85.81 342 VAL A CA 1
ATOM 2747 C C . VAL A 1 342 ? -24.036 -19.924 105.948 1.00 85.81 342 VAL A C 1
ATOM 2749 O O . VAL A 1 342 ? -23.482 -20.156 104.878 1.00 85.81 342 VAL A O 1
ATOM 2752 N N . GLU A 1 343 ? -24.040 -18.703 106.489 1.00 86.44 343 GLU A N 1
ATOM 2753 C CA . GLU A 1 343 ? -23.350 -17.541 105.901 1.00 86.44 343 GLU A CA 1
ATOM 2754 C C . GLU A 1 343 ? -21.842 -17.814 105.740 1.00 86.44 343 GLU A C 1
ATOM 2756 O O . GLU A 1 343 ? -21.274 -17.576 104.674 1.00 86.44 343 GLU A O 1
ATOM 2761 N N . SER A 1 344 ? -21.204 -18.416 106.752 1.00 89.44 344 SER A N 1
ATOM 2762 C CA . SER A 1 344 ? -19.794 -18.820 106.675 1.00 89.44 344 SER A CA 1
ATOM 2763 C C . SER A 1 344 ? -19.534 -19.967 105.687 1.00 89.44 344 SER A C 1
ATOM 2765 O O . SER A 1 344 ? -18.438 -20.039 105.131 1.00 89.44 344 SER A O 1
ATOM 2767 N N . LEU A 1 345 ? -20.502 -20.864 105.464 1.00 87.62 345 LEU A N 1
ATOM 2768 C CA . LEU A 1 345 ? -20.412 -21.940 104.469 1.00 87.62 345 LEU A CA 1
ATOM 2769 C C . LEU A 1 345 ? -20.598 -21.426 103.036 1.00 87.62 345 LEU A C 1
ATOM 2771 O O . LEU A 1 345 ? -19.918 -21.928 102.144 1.00 87.62 345 LEU A O 1
ATOM 2775 N N . MET A 1 346 ? -21.453 -20.420 102.811 1.00 86.19 346 MET A N 1
ATOM 2776 C CA . MET A 1 346 ? -21.571 -19.762 101.502 1.00 86.19 346 MET A CA 1
ATOM 2777 C C . MET A 1 346 ? -20.257 -19.076 101.125 1.00 86.19 346 MET A C 1
ATOM 2779 O O . MET A 1 346 ? -19.686 -19.418 100.094 1.00 86.19 346 MET A O 1
ATOM 2783 N N . ALA A 1 347 ? -19.695 -18.240 102.005 1.00 86.56 347 ALA A N 1
ATOM 2784 C CA . ALA A 1 347 ? -18.397 -17.598 101.766 1.00 86.56 347 ALA A CA 1
ATOM 2785 C C . ALA A 1 347 ? -17.263 -18.621 101.523 1.00 86.56 347 ALA A C 1
ATOM 2787 O O . ALA A 1 347 ? -16.415 -18.436 100.648 1.00 86.56 347 ALA A O 1
ATOM 2788 N N . ALA A 1 348 ? -17.269 -19.747 102.249 1.00 89.00 348 ALA A N 1
ATOM 2789 C CA . ALA A 1 348 ? -16.307 -20.832 102.049 1.00 89.00 348 ALA A CA 1
ATOM 2790 C C . ALA A 1 348 ? -16.537 -21.649 100.762 1.00 89.00 348 ALA A C 1
ATOM 2792 O O . ALA A 1 348 ? -15.616 -22.338 100.323 1.00 89.00 348 ALA A O 1
ATOM 2793 N N . ASN A 1 349 ? -17.726 -21.607 100.156 1.00 87.56 349 ASN A N 1
ATOM 2794 C CA . ASN A 1 349 ? -17.965 -22.159 98.821 1.00 87.56 349 ASN A CA 1
ATOM 2795 C C . ASN A 1 349 ? -17.595 -21.149 97.730 1.00 87.56 349 ASN A C 1
ATOM 2797 O O . ASN A 1 349 ? -16.878 -21.529 96.818 1.00 87.56 349 ASN A O 1
ATOM 2801 N N . GLU A 1 350 ? -17.927 -19.865 97.876 1.00 91.38 350 GLU A N 1
ATOM 2802 C CA . GLU A 1 350 ? -17.501 -18.800 96.951 1.00 91.38 350 GLU A CA 1
ATOM 2803 C C . GLU A 1 350 ? -15.968 -18.722 96.806 1.00 91.38 350 GLU A C 1
ATOM 2805 O O . GLU A 1 350 ? -15.449 -18.461 95.719 1.00 91.38 350 GLU A O 1
ATOM 2810 N N . GLU A 1 351 ? -15.221 -18.984 97.885 1.00 87.75 351 GLU A N 1
ATOM 2811 C CA . GLU A 1 351 ? -13.757 -19.119 97.856 1.00 87.75 351 GLU A CA 1
ATOM 2812 C C . GLU A 1 351 ? -13.301 -20.367 97.076 1.00 87.75 351 GLU A C 1
ATOM 2814 O O . GLU A 1 351 ? -12.350 -20.295 96.295 1.00 87.75 351 GLU A O 1
ATOM 2819 N N . LYS A 1 352 ? -13.997 -21.506 97.219 1.00 89.62 352 LYS A N 1
ATOM 2820 C CA . LYS A 1 352 ? -13.718 -22.727 96.438 1.00 89.62 352 LYS A CA 1
ATOM 2821 C C . LYS A 1 352 ? -14.078 -22.555 94.970 1.00 89.62 352 LYS A C 1
ATOM 2823 O O . LYS A 1 352 ? -13.313 -23.013 94.136 1.00 89.62 352 LYS A O 1
ATOM 2828 N N . ASP A 1 353 ? -15.181 -21.890 94.645 1.00 90.50 353 ASP A N 1
ATOM 2829 C CA . ASP A 1 353 ? -15.613 -21.652 93.266 1.00 90.50 353 ASP A CA 1
ATOM 2830 C C . ASP A 1 353 ? -14.644 -20.701 92.552 1.00 90.50 353 ASP A C 1
ATOM 2832 O O . ASP A 1 353 ? -14.210 -20.987 91.433 1.00 90.50 353 ASP A O 1
ATOM 2836 N N . ARG A 1 354 ? -14.164 -19.651 93.242 1.00 90.62 354 ARG A N 1
ATOM 2837 C CA . ARG A 1 354 ? -13.014 -18.855 92.773 1.00 90.62 354 ARG A CA 1
ATOM 2838 C C . ARG A 1 354 ? -11.761 -19.716 92.591 1.00 90.62 354 ARG A C 1
ATOM 2840 O O . ARG A 1 354 ? -11.092 -19.587 91.569 1.00 90.62 354 ARG A O 1
ATOM 2847 N N . LYS A 1 355 ? -11.465 -20.646 93.509 1.00 89.81 355 LYS A N 1
ATOM 2848 C CA . LYS A 1 355 ? -10.313 -21.558 93.376 1.00 89.81 355 LYS A CA 1
ATOM 2849 C C . LYS A 1 355 ? -10.458 -22.568 92.232 1.00 89.81 355 LYS A C 1
ATOM 2851 O O . LYS A 1 355 ? -9.465 -22.896 91.585 1.00 89.81 355 LYS A O 1
ATOM 2856 N N . ILE A 1 356 ? -11.671 -23.038 91.956 1.00 88.81 356 ILE A N 1
ATOM 2857 C CA . ILE A 1 356 ? -11.999 -23.905 90.821 1.00 88.81 356 ILE A CA 1
ATOM 2858 C C . ILE A 1 356 ? -11.782 -23.140 89.515 1.00 88.81 356 ILE A C 1
ATOM 2860 O O . ILE A 1 356 ? -11.193 -23.697 88.591 1.00 88.81 356 ILE A O 1
ATOM 2864 N N . GLU A 1 357 ? -12.176 -21.867 89.438 1.00 87.75 357 GLU A N 1
ATOM 2865 C CA . GLU A 1 357 ? -11.974 -21.060 88.230 1.00 87.75 357 GLU A CA 1
ATOM 2866 C C . GLU A 1 357 ? -10.506 -20.630 88.034 1.00 87.75 357 GLU A C 1
ATOM 2868 O O . GLU A 1 357 ? -9.996 -20.716 86.917 1.00 87.75 357 GLU A O 1
ATOM 2873 N N . ASP A 1 358 ? -9.769 -20.312 89.107 1.00 89.19 358 ASP A N 1
ATOM 2874 C CA . ASP A 1 358 ? -8.298 -20.181 89.094 1.00 89.19 358 ASP A CA 1
ATOM 2875 C C . ASP A 1 358 ? -7.634 -21.437 88.502 1.00 89.19 358 ASP A C 1
ATOM 2877 O O . ASP A 1 358 ? -6.787 -21.354 87.606 1.00 89.19 358 ASP A O 1
ATOM 2881 N N . LEU A 1 359 ? -8.015 -22.617 89.011 1.00 88.12 359 LEU A N 1
ATOM 2882 C CA . LEU A 1 359 ? -7.461 -23.901 88.586 1.00 88.12 359 LEU A CA 1
ATOM 2883 C C . LEU A 1 359 ? -7.852 -24.232 87.144 1.00 88.12 359 LEU A C 1
ATOM 2885 O O . LEU A 1 359 ? -6.989 -24.671 86.389 1.00 88.12 359 LEU A O 1
ATOM 2889 N N . ARG A 1 360 ? -9.089 -23.948 86.715 1.00 88.06 360 ARG A N 1
ATOM 2890 C CA . ARG A 1 360 ? -9.514 -24.042 85.306 1.00 88.06 360 ARG A CA 1
ATOM 2891 C C . ARG A 1 360 ? -8.698 -23.117 84.411 1.00 88.06 360 ARG A C 1
ATOM 2893 O O . ARG A 1 360 ? -8.249 -23.549 83.352 1.00 88.06 360 ARG A O 1
ATOM 2900 N N . GLN A 1 361 ? -8.457 -21.873 84.823 1.00 85.12 361 GLN A N 1
ATOM 2901 C CA . GLN A 1 361 ? -7.683 -20.906 84.043 1.00 85.12 361 GLN A CA 1
ATOM 2902 C C . GLN A 1 361 ? -6.202 -21.310 83.954 1.00 85.12 361 GLN A C 1
ATOM 2904 O O . GLN A 1 361 ? -5.590 -21.190 82.890 1.00 85.12 361 GLN A O 1
ATOM 2909 N N . CYS A 1 362 ? -5.628 -21.848 85.033 1.00 85.62 362 CYS A N 1
ATOM 2910 C CA . CYS A 1 362 ? -4.283 -22.423 85.032 1.00 85.62 362 CYS A CA 1
ATOM 2911 C C . CYS A 1 362 ? -4.193 -23.713 84.205 1.00 85.62 362 CYS A C 1
ATOM 2913 O O . CYS A 1 362 ? -3.248 -23.842 83.432 1.00 85.62 362 CYS A O 1
ATOM 2915 N N . LEU A 1 363 ? -5.190 -24.601 84.263 1.00 82.56 363 LEU A N 1
ATOM 2916 C CA . LEU A 1 363 ? -5.288 -25.781 83.398 1.00 82.56 363 LEU A CA 1
ATOM 2917 C C . LEU A 1 363 ? -5.384 -25.375 81.920 1.00 82.56 363 LEU A C 1
ATOM 2919 O O . LEU A 1 363 ? -4.712 -25.963 81.083 1.00 82.56 363 LEU A O 1
ATOM 2923 N N . ASN A 1 364 ? -6.143 -24.324 81.590 1.00 84.31 364 ASN A N 1
ATOM 2924 C CA . ASN A 1 364 ? -6.229 -23.782 80.229 1.00 84.31 364 ASN A CA 1
ATOM 2925 C C . ASN A 1 364 ? -4.905 -23.151 79.761 1.00 84.31 364 ASN A C 1
ATOM 2927 O O . ASN A 1 364 ? -4.526 -23.310 78.601 1.00 84.31 364 ASN A O 1
ATOM 2931 N N . ARG A 1 365 ? -4.170 -22.464 80.650 1.00 84.69 365 ARG A N 1
ATOM 2932 C CA . ARG A 1 365 ? -2.801 -21.990 80.364 1.00 84.69 365 ARG A CA 1
ATOM 2933 C C . ARG A 1 365 ? -1.849 -23.162 80.116 1.00 84.69 365 ARG A C 1
ATOM 2935 O O . ARG A 1 365 ? -1.115 -23.135 79.132 1.00 84.69 365 ARG A O 1
ATOM 2942 N N . TYR A 1 366 ? -1.904 -24.198 80.954 1.00 78.00 366 TYR A N 1
ATOM 2943 C CA . TYR A 1 366 ? -1.073 -25.393 80.806 1.00 78.00 366 TYR A CA 1
ATOM 2944 C C . TYR A 1 366 ? -1.416 -26.163 79.529 1.00 78.00 366 TYR A C 1
ATOM 2946 O O . TYR A 1 366 ? -0.509 -26.554 78.806 1.00 78.00 366 TYR A O 1
ATOM 2954 N N . LYS A 1 367 ? -2.705 -26.287 79.187 1.00 80.31 367 LYS A N 1
ATOM 2955 C CA . LYS A 1 367 ? -3.167 -26.902 77.940 1.00 80.31 367 LYS A CA 1
ATOM 2956 C C . LYS A 1 367 ? -2.692 -26.126 76.713 1.00 80.31 367 LYS A C 1
ATOM 2958 O O . LYS A 1 367 ? -2.083 -26.727 75.846 1.00 80.31 367 LYS A O 1
ATOM 2963 N N . LYS A 1 368 ? -2.840 -24.795 76.669 1.00 79.62 368 LYS A N 1
ATOM 2964 C CA . LYS A 1 368 ? -2.285 -23.982 75.566 1.00 79.62 368 LYS A CA 1
ATOM 2965 C C . LYS A 1 368 ? -0.768 -24.141 75.423 1.00 79.62 368 LYS A C 1
ATOM 2967 O O . LYS A 1 368 ? -0.258 -24.188 74.306 1.00 79.62 368 LYS A O 1
ATOM 2972 N N . MET A 1 369 ? -0.047 -24.239 76.540 1.00 75.25 369 MET A N 1
ATOM 2973 C CA . MET A 1 369 ? 1.397 -24.479 76.539 1.00 75.25 369 MET A CA 1
ATOM 2974 C C . MET A 1 369 ? 1.738 -25.904 76.070 1.00 75.25 369 MET A C 1
ATOM 2976 O O . MET A 1 369 ? 2.662 -26.072 75.284 1.00 75.25 369 MET A O 1
ATOM 2980 N N . GLN A 1 370 ? 0.951 -26.907 76.464 1.00 67.56 370 GLN A N 1
ATOM 2981 C CA . GLN A 1 370 ? 1.055 -28.291 75.999 1.00 67.56 370 GLN A CA 1
ATOM 2982 C C . GLN A 1 370 ? 0.756 -28.411 74.500 1.00 67.56 370 GLN A C 1
ATOM 2984 O O . GLN A 1 370 ? 1.559 -28.998 73.788 1.00 67.56 370 GLN A O 1
ATOM 2989 N N . ASP A 1 371 ? -0.321 -27.803 74.001 1.00 67.94 371 ASP A N 1
ATOM 2990 C CA . ASP A 1 371 ? -0.670 -27.757 72.574 1.00 67.94 371 ASP A CA 1
ATOM 2991 C C . ASP A 1 371 ? 0.467 -27.096 71.758 1.00 67.94 371 ASP A C 1
ATOM 2993 O O . ASP A 1 371 ? 0.819 -27.559 70.673 1.00 67.94 371 ASP A O 1
ATOM 2997 N N . THR A 1 372 ? 1.116 -26.065 72.317 1.00 66.19 372 THR A N 1
ATOM 2998 C CA . THR A 1 372 ? 2.294 -25.408 71.713 1.00 66.19 372 THR A CA 1
ATOM 2999 C C . THR A 1 372 ? 3.537 -26.312 71.718 1.00 66.19 372 THR A C 1
ATOM 3001 O O . THR A 1 372 ? 4.290 -26.323 70.747 1.00 66.19 372 THR A O 1
ATOM 3004 N N . VAL A 1 373 ? 3.751 -27.108 72.773 1.00 62.50 373 VAL A N 1
ATOM 3005 C CA . VAL A 1 373 ? 4.863 -28.075 72.870 1.00 62.50 373 VAL A CA 1
ATOM 3006 C C . VAL A 1 373 ? 4.633 -29.304 71.979 1.00 62.50 373 VAL A C 1
ATOM 3008 O O . VAL A 1 373 ? 5.574 -29.784 71.353 1.00 62.50 373 VAL A O 1
ATOM 3011 N N . VAL A 1 374 ? 3.391 -29.772 71.835 1.00 59.44 374 VAL A N 1
ATOM 3012 C CA . VAL A 1 374 ? 3.008 -30.873 70.929 1.00 59.44 374 VAL A CA 1
ATOM 3013 C C . VAL A 1 374 ? 3.204 -30.481 69.458 1.00 59.44 374 VAL A C 1
ATOM 3015 O O . VAL A 1 374 ? 3.594 -31.322 68.651 1.00 59.44 374 VAL A O 1
ATOM 3018 N N . LEU A 1 375 ? 3.032 -29.201 69.110 1.00 56.62 375 LEU A N 1
ATOM 3019 C CA . LEU A 1 375 ? 3.417 -28.666 67.797 1.00 56.62 375 LEU A CA 1
ATOM 3020 C C . LEU A 1 375 ? 4.942 -28.526 67.608 1.00 56.62 375 LEU A C 1
ATOM 3022 O O . LEU A 1 375 ? 5.401 -28.447 66.470 1.00 56.62 375 LEU A O 1
ATOM 3026 N N . ALA A 1 376 ? 5.728 -28.508 68.689 1.00 50.72 376 ALA A N 1
ATOM 3027 C CA . ALA A 1 376 ? 7.185 -28.356 68.650 1.00 50.72 376 ALA A CA 1
ATOM 3028 C C . ALA A 1 376 ? 7.960 -29.689 68.716 1.00 50.72 376 ALA A C 1
ATOM 3030 O O . ALA A 1 376 ? 9.112 -29.741 68.284 1.00 50.72 376 ALA A O 1
ATOM 3031 N N . GLN A 1 377 ? 7.362 -30.766 69.241 1.00 42.84 377 GLN A N 1
ATOM 3032 C CA . GLN A 1 377 ? 8.059 -32.027 69.513 1.00 42.84 377 GLN A CA 1
ATOM 3033 C C . GLN A 1 377 ? 7.229 -33.250 69.090 1.00 42.84 377 GLN A C 1
ATOM 3035 O O . GLN A 1 377 ? 6.405 -33.764 69.842 1.00 42.84 377 GLN A O 1
ATOM 3040 N N . GLY A 1 378 ? 7.453 -33.717 67.857 1.00 44.72 378 GLY A N 1
ATOM 3041 C CA . GLY A 1 378 ? 6.691 -34.815 67.252 1.00 44.72 378 GLY A CA 1
ATOM 3042 C C . GLY A 1 378 ? 7.334 -36.211 67.323 1.00 44.72 378 GLY A C 1
ATOM 3043 O O . GLY A 1 378 ? 8.503 -36.362 67.676 1.00 44.72 378 GLY A O 1
ATOM 3044 N N . LYS A 1 379 ? 6.558 -37.188 66.819 1.00 40.56 379 LYS A N 1
ATOM 3045 C CA . LYS A 1 379 ? 6.798 -38.640 66.615 1.00 40.56 379 LYS A CA 1
ATOM 3046 C C . LYS A 1 379 ? 6.470 -39.615 67.766 1.00 40.56 379 LYS A C 1
ATOM 3048 O O . LYS A 1 379 ? 6.977 -39.495 68.871 1.00 40.56 379 LYS A O 1
ATOM 3053 N N . LYS A 1 380 ? 5.797 -40.694 67.330 1.00 36.38 380 LYS A N 1
ATOM 3054 C CA . LYS A 1 380 ? 5.671 -42.060 67.878 1.00 36.38 380 LYS A CA 1
ATOM 3055 C C . LYS A 1 380 ? 4.689 -42.349 69.029 1.00 36.38 380 LYS A C 1
ATOM 3057 O O . LYS A 1 380 ? 5.029 -42.256 70.197 1.00 36.38 380 LYS A O 1
ATOM 3062 N N . ASP A 1 381 ? 3.517 -42.839 68.619 1.00 37.34 381 ASP A N 1
ATOM 3063 C CA . ASP A 1 381 ? 3.154 -44.271 68.645 1.00 37.34 381 ASP A CA 1
ATOM 3064 C C . ASP A 1 381 ? 3.173 -45.075 69.970 1.00 37.34 381 ASP A C 1
ATOM 3066 O O . ASP A 1 381 ? 4.241 -45.410 70.476 1.00 37.34 381 ASP A O 1
ATOM 3070 N N . LYS A 1 382 ? 1.967 -45.586 70.299 1.00 38.28 382 LYS A N 1
ATOM 3071 C CA . LYS A 1 382 ? 1.604 -46.964 70.737 1.00 38.28 382 LYS A CA 1
ATOM 3072 C C . LYS A 1 382 ? 1.253 -47.294 72.207 1.00 38.28 382 LYS A C 1
ATOM 3074 O O . LYS A 1 382 ? 2.095 -47.258 73.091 1.00 38.28 382 LYS A O 1
ATOM 3079 N N . ASP A 1 383 ? 0.008 -47.782 72.316 1.00 31.50 383 ASP A N 1
ATOM 3080 C CA . ASP A 1 383 ? -0.477 -49.046 72.915 1.00 31.50 383 ASP A CA 1
ATOM 3081 C C . ASP A 1 383 ? -0.406 -49.314 74.440 1.00 31.50 383 ASP A C 1
ATOM 3083 O O . ASP A 1 383 ? 0.626 -49.154 75.082 1.00 31.50 383 ASP A O 1
ATOM 3087 N N . GLY A 1 384 ? -1.514 -49.876 74.961 1.00 34.78 384 GLY A N 1
ATOM 3088 C CA . GLY A 1 384 ? -1.615 -50.605 76.238 1.00 34.78 384 GLY A CA 1
ATOM 3089 C C . GLY A 1 384 ? -2.024 -49.791 77.481 1.00 34.78 384 GLY A C 1
ATOM 3090 O O . GLY A 1 384 ? -1.403 -48.777 77.770 1.00 34.78 384 GLY A O 1
ATOM 3091 N N . GLU A 1 385 ? -2.929 -50.195 78.380 1.00 29.58 385 GLU A N 1
ATOM 3092 C CA . GLU A 1 385 ? -4.181 -50.990 78.411 1.00 29.58 385 GLU A CA 1
ATOM 3093 C C . GLU A 1 385 ? -4.481 -51.291 79.906 1.00 29.58 385 GLU A C 1
ATOM 3095 O O . GLU A 1 385 ? -3.563 -51.696 80.610 1.00 29.58 385 GLU A O 1
ATOM 3100 N N . TYR A 1 386 ? -5.751 -51.172 80.335 1.00 35.38 386 TYR A N 1
ATOM 3101 C CA . TYR A 1 386 ? -6.409 -51.921 81.439 1.00 35.38 386 TYR A CA 1
ATOM 3102 C C . TYR A 1 386 ? -5.911 -51.743 82.907 1.00 35.38 386 TYR A C 1
ATOM 3104 O O . TYR A 1 386 ? -4.720 -51.650 83.176 1.00 35.38 386 TYR A O 1
ATOM 3112 N N . GLU A 1 387 ? -6.757 -51.749 83.953 1.00 40.16 387 GLU A N 1
ATOM 3113 C CA . GLU A 1 387 ? -8.230 -51.604 84.096 1.00 40.16 387 GLU A CA 1
ATOM 3114 C C . GLU A 1 387 ? -8.588 -51.343 85.592 1.00 40.16 387 GLU A C 1
ATOM 3116 O O . GLU A 1 387 ? -7.708 -51.431 86.450 1.00 40.16 387 GLU A O 1
ATOM 3121 N N . ASP A 1 388 ? -9.886 -51.153 85.884 1.00 33.66 388 ASP A N 1
ATOM 3122 C CA . ASP A 1 388 ? -10.602 -51.567 87.117 1.00 33.66 388 ASP A CA 1
ATOM 3123 C C . ASP A 1 388 ? -10.351 -50.801 88.451 1.00 33.66 388 ASP A C 1
ATOM 3125 O O . ASP A 1 388 ? -9.254 -50.337 88.745 1.00 33.66 388 ASP A O 1
ATOM 3129 N N . LEU A 1 389 ? -11.317 -50.608 89.374 1.00 39.28 389 LEU A N 1
ATOM 3130 C CA . LEU A 1 389 ? -12.761 -50.925 89.432 1.00 39.28 389 LEU A CA 1
ATOM 3131 C C . LEU A 1 389 ? -13.554 -49.756 90.076 1.00 39.28 389 LEU A C 1
ATOM 3133 O O . LEU A 1 389 ? -13.070 -49.084 90.983 1.00 39.28 389 LEU A O 1
ATOM 3137 N N . LEU A 1 390 ? -14.823 -49.624 89.669 1.00 34.41 390 LEU A N 1
ATOM 3138 C CA . LEU A 1 390 ? -16.018 -49.234 90.453 1.00 34.41 390 LEU A CA 1
ATOM 3139 C C . LEU A 1 390 ? -15.910 -48.237 91.638 1.00 34.41 390 LEU A C 1
ATOM 3141 O O . LEU A 1 390 ? -15.411 -48.562 92.712 1.00 34.41 390 LEU A O 1
ATOM 3145 N N . ASN A 1 391 ? -16.753 -47.197 91.584 1.00 29.98 391 ASN A N 1
ATOM 3146 C CA . ASN A 1 391 ? -17.925 -47.206 92.474 1.00 29.98 391 ASN A CA 1
ATOM 3147 C C . ASN A 1 391 ? -19.147 -46.538 91.819 1.00 29.98 391 ASN A C 1
ATOM 3149 O O . ASN A 1 391 ? -19.014 -45.560 91.086 1.00 29.98 391 ASN A O 1
ATOM 3153 N N . SER A 1 392 ? -20.339 -47.058 92.101 1.00 33.28 392 SER A N 1
ATOM 3154 C CA . SER A 1 392 ? -21.622 -46.545 91.616 1.00 33.28 392 SER A CA 1
ATOM 3155 C C . SER A 1 392 ? -22.481 -46.031 92.774 1.00 33.28 392 SER A C 1
ATOM 3157 O O . SER A 1 392 ? -22.284 -46.414 93.923 1.00 33.28 392 SER A O 1
ATOM 3159 N N . SER A 1 393 ? -23.468 -45.184 92.471 1.00 27.56 393 SER A N 1
ATOM 3160 C CA . SER A 1 393 ? -24.854 -45.379 92.930 1.00 27.56 393 SER A CA 1
ATOM 3161 C C . SER A 1 393 ? -25.772 -44.310 92.327 1.00 27.56 393 SER A C 1
ATOM 3163 O O . SER A 1 393 ? -25.393 -43.147 92.186 1.00 27.56 393 SER A O 1
ATOM 3165 N N . SER A 1 394 ? -26.992 -44.693 91.956 1.00 44.41 394 SER A N 1
ATOM 3166 C CA . SER A 1 394 ? -28.035 -43.791 91.457 1.00 44.41 394 SER A CA 1
ATOM 3167 C C . SER A 1 394 ? -29.400 -44.289 91.924 1.00 44.41 394 SER A C 1
ATOM 3169 O O . SER A 1 394 ? -29.747 -45.436 91.663 1.00 44.41 394 SER A O 1
ATOM 3171 N N . ILE A 1 395 ? -30.178 -43.435 92.596 1.00 42.75 395 ILE A N 1
ATOM 3172 C CA . ILE A 1 395 ? -31.578 -43.675 92.997 1.00 42.75 395 ILE A CA 1
ATOM 3173 C C . ILE A 1 395 ? -32.295 -42.316 92.824 1.00 42.75 395 ILE A C 1
ATOM 3175 O O . ILE A 1 395 ? -31.836 -41.338 93.404 1.00 42.75 395 ILE A O 1
ATOM 3179 N N . SER A 1 396 ? -33.189 -42.130 91.836 1.00 32.41 396 SER A N 1
ATOM 3180 C CA . SER A 1 396 ? -34.617 -42.553 91.747 1.00 32.41 396 SER A CA 1
ATOM 3181 C C . SER A 1 396 ? -35.532 -41.662 92.621 1.00 32.41 396 SER A C 1
ATOM 3183 O O . SER A 1 396 ? -35.097 -41.233 93.683 1.00 32.41 396 SER A O 1
ATOM 3185 N N . SER A 1 397 ? -36.763 -41.278 92.255 1.00 28.44 397 SER A N 1
ATOM 3186 C CA . SER A 1 397 ? -37.813 -41.939 91.444 1.00 28.44 397 SER A CA 1
ATOM 3187 C C . SER A 1 397 ? -38.451 -41.027 90.364 1.00 28.44 397 SER A C 1
ATOM 3189 O O . SER A 1 397 ? -38.371 -39.811 90.490 1.00 28.44 397 SER A O 1
ATOM 3191 N N . LEU A 1 398 ? -38.961 -41.515 89.214 1.00 36.72 398 LEU A N 1
ATOM 3192 C CA . LEU A 1 398 ? -40.095 -42.446 88.952 1.00 36.72 398 LEU A CA 1
ATOM 3193 C C . LEU A 1 398 ? -41.468 -41.813 89.287 1.00 36.72 398 LEU A C 1
ATOM 3195 O O . LEU A 1 398 ? -41.591 -41.204 90.345 1.00 36.72 398 LEU A O 1
ATOM 3199 N N . LEU A 1 399 ? -42.548 -41.961 88.505 1.00 38.94 399 LEU A N 1
ATOM 3200 C CA . LEU A 1 399 ? -42.779 -42.594 87.179 1.00 38.94 399 LEU A CA 1
ATOM 3201 C C . LEU A 1 399 ? -42.882 -41.483 86.082 1.00 38.94 399 LEU A C 1
ATOM 3203 O O . LEU A 1 399 ? -42.364 -40.399 86.332 1.00 38.94 399 LEU A O 1
ATOM 3207 N N . ASP A 1 400 ? -43.445 -41.583 84.864 1.00 34.34 400 ASP A N 1
ATOM 3208 C CA . ASP A 1 400 ? -44.167 -42.602 84.053 1.00 34.34 400 ASP A CA 1
ATOM 3209 C C . ASP A 1 400 ? -44.053 -42.166 82.548 1.00 34.34 400 ASP A C 1
ATOM 3211 O O . ASP A 1 400 ? -43.558 -41.064 82.303 1.00 34.34 400 ASP A O 1
ATOM 3215 N N . ALA A 1 401 ? -44.446 -42.858 81.463 1.00 35.19 401 ALA A N 1
ATOM 3216 C CA . ALA A 1 401 ? -45.134 -44.139 81.225 1.00 35.19 401 ALA A CA 1
ATOM 3217 C C . ALA A 1 401 ? -44.767 -44.718 79.816 1.00 35.19 401 ALA A C 1
ATOM 3219 O O . ALA A 1 401 ? -43.803 -44.287 79.182 1.00 35.19 401 ALA A O 1
ATOM 3220 N N . GLN A 1 402 ? -45.562 -45.675 79.315 1.00 34.12 402 GLN A N 1
ATOM 3221 C CA . GLN A 1 402 ? -45.513 -46.352 77.998 1.00 34.12 402 GLN A CA 1
ATOM 3222 C C . GLN A 1 402 ? -45.434 -45.445 76.740 1.00 34.12 402 GLN A C 1
ATOM 3224 O O . GLN A 1 402 ? -46.031 -44.375 76.704 1.00 34.12 402 GLN A O 1
ATOM 3229 N N . GLY A 1 403 ? -44.843 -45.886 75.615 1.00 31.23 403 GLY A N 1
ATOM 3230 C CA . GLY A 1 403 ? -44.097 -47.136 75.357 1.00 31.23 403 GLY A CA 1
ATOM 3231 C C . GLY A 1 403 ? -44.347 -47.760 73.965 1.00 31.23 403 GLY A C 1
ATOM 3232 O O . GLY A 1 403 ? -45.434 -47.602 73.421 1.00 31.23 403 GLY A O 1
ATOM 3233 N N . PHE A 1 404 ? -43.366 -48.537 73.472 1.00 31.38 404 PHE A N 1
ATOM 3234 C CA . PHE A 1 404 ? -43.338 -49.331 72.215 1.00 31.38 404 PHE A CA 1
ATOM 3235 C C . PHE A 1 404 ? -43.278 -48.572 70.862 1.00 31.38 404 PHE A C 1
ATOM 3237 O O . PHE A 1 404 ? -43.905 -47.531 70.702 1.00 31.38 404 PHE A O 1
ATOM 3244 N N . SER A 1 405 ? -42.641 -49.112 69.808 1.00 40.53 405 SER A N 1
ATOM 3245 C CA . SER A 1 405 ? -41.192 -49.407 69.626 1.00 40.53 405 SER A CA 1
ATOM 3246 C C . SER A 1 405 ? -40.873 -49.793 68.154 1.00 40.53 405 SER A C 1
ATOM 3248 O O . SER A 1 405 ? -41.779 -49.849 67.327 1.00 40.53 405 SER A O 1
ATOM 3250 N N . ASP A 1 406 ? -39.584 -50.076 67.892 1.00 33.06 406 ASP A N 1
ATOM 3251 C CA . ASP A 1 406 ? -38.999 -50.939 66.835 1.00 33.06 406 ASP A CA 1
ATOM 3252 C C . ASP A 1 406 ? -38.383 -50.291 65.569 1.00 33.06 406 ASP A C 1
ATOM 3254 O O . ASP A 1 406 ? -38.855 -49.263 65.092 1.00 33.06 406 ASP A O 1
ATOM 3258 N N . LEU A 1 407 ? -37.347 -50.875 64.927 1.00 38.94 407 LEU A N 1
ATOM 3259 C CA . LEU A 1 407 ? -36.196 -51.673 65.429 1.00 38.94 407 LEU A CA 1
ATOM 3260 C C . LEU A 1 407 ? -35.136 -51.865 64.305 1.00 38.94 407 LEU A C 1
ATOM 3262 O O . LEU A 1 407 ? -35.432 -52.528 63.317 1.00 38.94 407 LEU A O 1
ATOM 3266 N N . GLU A 1 408 ? -33.887 -51.408 64.508 1.00 34.81 408 GLU A N 1
ATOM 3267 C CA . GLU A 1 408 ? -32.674 -51.812 63.737 1.00 34.81 408 GLU A CA 1
ATOM 3268 C C . GLU A 1 408 ? -32.708 -51.608 62.179 1.00 34.81 408 GLU A C 1
ATOM 3270 O O . GLU A 1 408 ? -33.639 -51.004 61.661 1.00 34.81 408 GLU A O 1
ATOM 3275 N N . LYS A 1 409 ? -31.701 -51.938 61.336 1.00 30.88 409 LYS A N 1
ATOM 3276 C CA . LYS A 1 409 ? -30.369 -52.584 61.493 1.00 30.88 409 LYS A CA 1
ATOM 3277 C C . LYS A 1 409 ? -29.332 -52.024 60.484 1.00 30.88 409 LYS A C 1
ATOM 3279 O O . LYS A 1 409 ? -29.698 -51.446 59.466 1.00 30.88 409 LYS A O 1
ATOM 3284 N N . SER A 1 410 ? -28.041 -52.216 60.765 1.00 39.56 410 SER A N 1
ATOM 3285 C CA . SER A 1 410 ? -26.865 -51.978 59.887 1.00 39.56 410 SER A CA 1
ATOM 3286 C C . SER A 1 410 ? -26.615 -53.196 58.938 1.00 39.56 410 SER A C 1
ATOM 3288 O O . SER A 1 410 ? -27.348 -54.173 59.126 1.00 39.56 410 SER A O 1
ATOM 3290 N N . PRO A 1 411 ? -25.666 -53.238 57.944 1.00 46.72 411 PRO A N 1
ATOM 3291 C CA . PRO A 1 411 ? -24.319 -52.620 57.894 1.00 46.72 411 PRO A CA 1
ATOM 3292 C C . PRO A 1 411 ? -23.779 -52.178 56.484 1.00 46.72 411 PRO A C 1
ATOM 3294 O O . PRO A 1 411 ? -24.538 -51.779 55.609 1.00 46.72 411 PRO A O 1
ATOM 3297 N N . SER A 1 412 ? -22.443 -52.179 56.318 1.00 36.72 412 SER A N 1
ATOM 3298 C CA . SER A 1 412 ? -21.572 -51.818 55.162 1.00 36.72 412 SER A CA 1
ATOM 3299 C C . SER A 1 412 ? -21.318 -53.020 54.190 1.00 36.72 412 SER A C 1
ATOM 3301 O O . SER A 1 412 ? -21.963 -54.043 54.433 1.00 36.72 412 SER A O 1
ATOM 3303 N N . PRO A 1 413 ? -20.430 -53.015 53.136 1.00 46.75 413 PRO A N 1
ATOM 3304 C CA . PRO A 1 413 ? -19.356 -52.073 52.728 1.00 46.75 413 PRO A CA 1
ATOM 3305 C C . PRO A 1 413 ? -19.174 -51.810 51.186 1.00 46.75 413 PRO A C 1
ATOM 3307 O O . PRO A 1 413 ? -20.081 -52.007 50.387 1.00 46.75 413 PRO A O 1
ATOM 3310 N N . THR A 1 414 ? -17.986 -51.311 50.793 1.00 36.56 414 THR A N 1
ATOM 3311 C CA . THR A 1 414 ? -17.392 -51.080 49.437 1.00 36.56 414 THR A CA 1
ATOM 3312 C C . THR A 1 414 ? -17.041 -52.388 48.661 1.00 36.56 414 THR A C 1
ATOM 3314 O O . THR A 1 414 ? -17.204 -53.438 49.285 1.00 36.56 414 THR A O 1
ATOM 3317 N N . PRO A 1 415 ? -16.525 -52.421 47.382 1.00 47.97 415 PRO A N 1
ATOM 3318 C CA . PRO A 1 415 ? -15.894 -51.352 46.553 1.00 47.97 415 PRO A CA 1
ATOM 3319 C C . PRO A 1 415 ? -16.140 -51.312 44.994 1.00 47.97 415 PRO A C 1
ATOM 3321 O O . PRO A 1 415 ? -16.566 -52.283 44.388 1.00 47.97 415 PRO A O 1
ATOM 3324 N N . VAL A 1 416 ? -15.662 -50.221 44.350 1.00 32.41 416 VAL A N 1
ATOM 3325 C CA . VAL A 1 416 ? -14.946 -50.137 43.028 1.00 32.41 416 VAL A CA 1
ATOM 3326 C C . VAL A 1 416 ? -15.644 -50.345 41.646 1.00 32.41 416 VAL A C 1
ATOM 3328 O O . VAL A 1 416 ? -16.389 -51.283 41.417 1.00 32.41 416 VAL A O 1
ATOM 3331 N N . MET A 1 417 ? -15.208 -49.490 40.688 1.00 38.94 417 MET A N 1
ATOM 3332 C CA . MET A 1 417 ? -15.293 -49.532 39.200 1.00 38.94 417 MET A CA 1
ATOM 3333 C C . MET A 1 417 ? -16.646 -49.292 38.486 1.00 38.94 417 MET A C 1
ATOM 3335 O O . MET A 1 417 ? -17.574 -50.081 38.587 1.00 38.94 417 MET A O 1
ATOM 3339 N N . GLY A 1 418 ? -16.705 -48.228 37.659 1.00 28.66 418 GLY A N 1
ATOM 3340 C CA . GLY A 1 418 ? -17.876 -47.893 36.824 1.00 28.66 418 GLY A CA 1
ATOM 3341 C C . GLY A 1 418 ? -17.865 -46.497 36.167 1.00 28.66 418 GLY A C 1
ATOM 3342 O O . GLY A 1 418 ? -18.836 -45.759 36.288 1.00 28.66 418 GLY A O 1
ATOM 3343 N N . SER A 1 419 ? -16.772 -46.102 35.507 1.00 40.81 419 SER A N 1
ATOM 3344 C CA . SER A 1 419 ? -16.673 -44.843 34.729 1.00 40.81 419 SER A CA 1
ATOM 3345 C C . SER A 1 419 ? -17.096 -45.046 33.258 1.00 40.81 419 SER A C 1
ATOM 3347 O O . SER A 1 419 ? -16.981 -46.172 32.778 1.00 40.81 419 SER A O 1
ATOM 3349 N N . PRO A 1 420 ? -17.339 -43.986 32.455 1.00 45.88 420 PRO A N 1
ATOM 3350 C CA . PRO A 1 420 ? -18.056 -42.736 32.752 1.00 45.88 420 PRO A CA 1
ATOM 3351 C C . PRO A 1 420 ? -19.056 -42.332 31.632 1.00 45.88 420 PRO A C 1
ATOM 3353 O O . PRO A 1 420 ? -18.901 -42.729 30.481 1.00 45.88 420 PRO A O 1
ATOM 3356 N N . SER A 1 421 ? -19.985 -41.410 31.909 1.00 28.86 421 SER A N 1
ATOM 3357 C CA . SER A 1 421 ? -20.689 -40.636 30.866 1.00 28.86 421 SER A CA 1
ATOM 3358 C C . SER A 1 421 ? -20.363 -39.143 30.992 1.00 28.86 421 SER A C 1
ATOM 3360 O O . SER A 1 421 ? -21.031 -38.398 31.712 1.00 28.86 421 SER A O 1
ATOM 3362 N N . ARG A 1 422 ? -19.295 -38.708 30.314 1.00 40.72 422 ARG A N 1
ATOM 3363 C CA . ARG A 1 422 ? -19.064 -37.291 29.998 1.00 40.72 422 ARG A CA 1
ATOM 3364 C C . ARG A 1 422 ? -19.724 -37.008 28.652 1.00 40.72 422 ARG A C 1
ATOM 3366 O O . ARG A 1 422 ? -19.258 -37.563 27.665 1.00 40.72 422 ARG A O 1
ATOM 3373 N N . ASP A 1 423 ? -20.673 -36.080 28.615 1.00 32.16 423 ASP A N 1
ATOM 3374 C CA . ASP A 1 423 ? -20.983 -35.331 27.395 1.00 32.16 423 ASP A CA 1
ATOM 3375 C C . ASP A 1 423 ? -20.421 -33.900 27.523 1.00 32.16 423 ASP A C 1
ATOM 3377 O O . ASP A 1 423 ? -20.484 -33.328 28.620 1.00 32.16 423 ASP A O 1
ATOM 3381 N N . PRO A 1 424 ? -19.814 -33.312 26.471 1.00 44.25 424 PRO A N 1
ATOM 3382 C CA . PRO A 1 424 ? -19.201 -31.987 26.556 1.00 44.25 424 PRO A CA 1
ATOM 3383 C C . PRO A 1 424 ? -20.219 -30.864 26.332 1.00 44.25 424 PRO A C 1
ATOM 3385 O O . PRO A 1 424 ? -21.142 -30.989 25.529 1.00 44.25 424 PRO A O 1
ATOM 3388 N N . PHE A 1 425 ? -19.991 -29.708 26.957 1.00 34.50 425 PHE A N 1
ATOM 3389 C CA . PHE A 1 425 ? -20.647 -28.475 26.526 1.00 34.50 425 PHE A CA 1
ATOM 3390 C C . PHE A 1 425 ? -20.051 -28.008 25.193 1.00 34.50 425 PHE A C 1
ATOM 3392 O O . PHE A 1 425 ? -18.926 -27.512 25.149 1.00 34.50 425 PHE A O 1
ATOM 3399 N N . ASN A 1 426 ? -20.824 -28.135 24.114 1.00 37.38 426 ASN A N 1
ATOM 3400 C CA . ASN A 1 426 ? -20.509 -27.507 22.836 1.00 37.38 426 ASN A CA 1
ATOM 3401 C C . ASN A 1 426 ? -20.745 -25.992 22.919 1.00 37.38 426 ASN A C 1
ATOM 3403 O O . ASN A 1 426 ? -21.865 -25.517 22.743 1.00 37.38 426 ASN A O 1
ATOM 3407 N N . THR A 1 427 ? -19.673 -25.233 23.127 1.00 38.50 427 THR A N 1
ATOM 3408 C CA . THR A 1 427 ? -19.581 -23.833 22.689 1.00 38.50 427 THR A CA 1
ATOM 3409 C C . THR A 1 427 ? -18.535 -23.759 21.588 1.00 38.50 427 THR A C 1
ATOM 3411 O O . THR A 1 427 ? -17.341 -23.643 21.861 1.00 38.50 427 THR A O 1
ATOM 3414 N N . SER A 1 428 ? -18.990 -23.889 20.344 1.00 38.44 428 SER A N 1
ATOM 3415 C CA . SER A 1 428 ? -18.159 -23.765 19.150 1.00 38.44 428 SER A CA 1
ATOM 3416 C C . SER A 1 428 ? -17.545 -22.368 19.060 1.00 38.44 428 SER A C 1
ATOM 3418 O O . SER A 1 428 ? -18.269 -21.371 19.005 1.00 38.44 428 SER A O 1
ATOM 3420 N N . VAL A 1 429 ? -16.216 -22.302 18.975 1.00 53.31 429 VAL A N 1
ATOM 3421 C CA . VAL A 1 429 ? -15.541 -21.173 18.318 1.00 53.31 429 VAL A CA 1
ATOM 3422 C C . VAL A 1 429 ? -16.032 -21.148 16.860 1.00 53.31 429 VAL A C 1
ATOM 3424 O O . VAL A 1 429 ? -16.166 -22.230 16.284 1.00 53.31 429 VAL A O 1
ATOM 3427 N N . PRO A 1 430 ? -16.333 -19.984 16.253 1.00 47.41 430 PRO A N 1
ATOM 3428 C CA . PRO A 1 430 ? -16.723 -19.937 14.846 1.00 47.41 430 PRO A CA 1
ATOM 3429 C C . PRO A 1 430 ? -15.605 -20.507 13.969 1.00 47.41 430 PRO A C 1
ATOM 3431 O O . PRO A 1 430 ? -14.463 -20.053 14.062 1.00 47.41 430 PRO A O 1
ATOM 3434 N N . GLU A 1 431 ? -15.924 -21.488 13.121 1.00 51.72 431 GLU A N 1
ATOM 3435 C CA . GLU A 1 431 ? -14.934 -22.130 12.242 1.00 51.72 431 GLU A CA 1
ATOM 3436 C C . GLU A 1 431 ? -14.274 -21.118 11.293 1.00 51.72 431 GLU A C 1
ATOM 3438 O O . GLU A 1 431 ? -13.100 -21.268 10.977 1.00 51.72 431 GLU A O 1
ATOM 3443 N N . GLU A 1 432 ? -14.978 -20.035 10.943 1.00 52.38 432 GLU A N 1
ATOM 3444 C CA . GLU A 1 432 ? -14.465 -18.886 10.182 1.00 52.38 432 GLU A CA 1
ATOM 3445 C C . GLU A 1 432 ? -13.158 -18.323 10.769 1.00 52.38 432 GLU A C 1
ATOM 3447 O O . GLU A 1 432 ? -12.187 -18.162 10.040 1.00 52.38 432 GLU A O 1
ATOM 3452 N N . VAL A 1 433 ? -13.071 -18.129 12.093 1.00 54.28 433 VAL A N 1
ATOM 3453 C CA . VAL A 1 433 ? -11.859 -17.585 12.744 1.00 54.28 433 VAL A CA 1
ATOM 3454 C C . VAL A 1 433 ? -10.682 -18.558 12.631 1.00 54.28 433 VAL A C 1
ATOM 3456 O O . VAL A 1 433 ? -9.531 -18.146 12.498 1.00 54.28 433 VAL A O 1
ATOM 3459 N N . LEU A 1 434 ? -10.955 -19.863 12.686 1.00 56.06 434 LEU A N 1
ATOM 3460 C CA . LEU A 1 434 ? -9.921 -20.896 12.618 1.00 56.06 434 LEU A CA 1
ATOM 3461 C C . LEU A 1 434 ? -9.463 -21.122 11.166 1.00 56.06 434 LEU A C 1
ATOM 3463 O O . LEU A 1 434 ? -8.276 -21.334 10.927 1.00 56.06 434 LEU A O 1
ATOM 3467 N N . ILE A 1 435 ? -10.377 -20.978 10.200 1.00 64.56 435 ILE A N 1
ATOM 3468 C CA . ILE A 1 435 ? -10.081 -20.939 8.763 1.00 64.56 435 ILE A CA 1
ATOM 3469 C C . ILE A 1 435 ? -9.242 -19.702 8.419 1.00 64.56 435 ILE A C 1
ATOM 3471 O O . ILE A 1 435 ? -8.230 -19.860 7.740 1.00 64.56 435 ILE A O 1
ATOM 3475 N N . ASP A 1 436 ? -9.583 -18.513 8.925 1.00 67.38 436 ASP A N 1
ATOM 3476 C CA . ASP A 1 436 ? -8.825 -17.275 8.687 1.00 67.38 436 ASP A CA 1
ATOM 3477 C C . ASP A 1 436 ? -7.393 -17.360 9.233 1.00 67.38 436 ASP A C 1
ATOM 3479 O O . ASP A 1 436 ? -6.444 -17.036 8.518 1.00 67.38 436 ASP A O 1
ATOM 3483 N N . PHE A 1 437 ? -7.196 -17.870 10.457 1.00 67.62 437 PHE A N 1
ATOM 3484 C CA . PHE A 1 437 ? -5.846 -18.102 10.993 1.00 67.62 437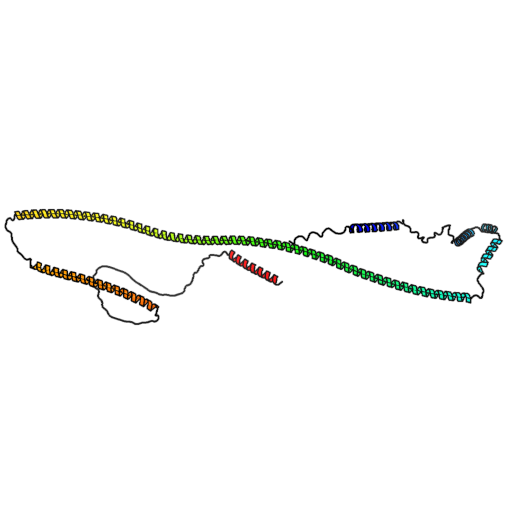 PHE A CA 1
ATOM 3485 C C . PHE A 1 437 ? -5.059 -19.136 10.169 1.00 67.62 437 PHE A C 1
ATOM 3487 O O . PHE A 1 437 ? -3.863 -18.949 9.929 1.00 67.62 437 PHE A O 1
ATOM 3494 N N . GLN A 1 438 ? -5.715 -20.199 9.692 1.00 68.69 438 GLN A N 1
ATOM 3495 C CA . GLN A 1 438 ? -5.086 -21.195 8.820 1.00 68.69 438 GLN A CA 1
ATOM 3496 C C . GLN A 1 438 ? -4.707 -20.593 7.453 1.00 68.69 438 GLN A C 1
ATOM 3498 O O . GLN A 1 438 ? -3.626 -20.882 6.936 1.00 68.69 438 GLN A O 1
ATOM 3503 N N . TYR A 1 439 ? -5.553 -19.721 6.892 1.00 72.75 439 TYR A N 1
ATOM 3504 C CA . TYR A 1 439 ? -5.291 -18.986 5.652 1.00 72.75 439 TYR A CA 1
ATOM 3505 C C . TYR A 1 439 ? -4.139 -17.991 5.816 1.00 72.75 439 TYR A C 1
ATOM 3507 O O . TYR A 1 439 ? -3.246 -17.954 4.971 1.00 72.75 439 TYR A O 1
ATOM 3515 N N . PHE A 1 440 ? -4.121 -17.224 6.909 1.00 77.75 440 PHE A N 1
ATOM 3516 C CA . PHE A 1 440 ? -3.080 -16.235 7.194 1.00 77.75 440 PHE A CA 1
ATOM 3517 C C . PHE A 1 440 ? -1.695 -16.890 7.286 1.00 77.75 440 PHE A C 1
ATOM 3519 O O . PHE A 1 440 ? -0.768 -16.468 6.595 1.00 77.75 440 PHE A O 1
ATOM 3526 N N . LEU A 1 441 ? -1.579 -17.984 8.049 1.00 74.88 441 LEU A N 1
ATOM 3527 C CA . LEU A 1 441 ? -0.339 -18.761 8.159 1.00 74.88 441 LEU A CA 1
ATOM 3528 C C . LEU A 1 441 ? 0.110 -19.334 6.806 1.00 74.88 441 LEU A C 1
ATOM 3530 O O . LEU A 1 441 ? 1.292 -19.277 6.472 1.00 74.88 441 LEU A O 1
ATOM 3534 N N . HIS A 1 442 ? -0.820 -19.846 5.993 1.00 78.75 442 HIS A N 1
ATOM 3535 C CA . HIS A 1 442 ? -0.480 -20.412 4.685 1.00 78.75 442 HIS A CA 1
ATOM 3536 C C . HIS A 1 442 ? -0.084 -19.334 3.656 1.00 78.75 442 HIS A C 1
ATOM 3538 O O . HIS A 1 442 ? 0.760 -19.579 2.786 1.00 78.75 442 HIS A O 1
ATOM 3544 N N . VAL A 1 443 ? -0.634 -18.119 3.775 1.00 82.75 443 VAL A N 1
ATOM 3545 C CA . VAL A 1 443 ? -0.217 -16.945 2.993 1.00 82.75 443 VAL A CA 1
ATOM 3546 C C . VAL A 1 443 ? 1.175 -16.469 3.419 1.00 82.75 443 VAL A C 1
ATOM 3548 O O . VAL A 1 443 ? 2.014 -16.285 2.536 1.00 82.75 443 VAL A O 1
ATOM 3551 N N . GLU A 1 444 ? 1.467 -16.342 4.720 1.00 83.94 444 GLU A N 1
ATOM 3552 C CA . GLU A 1 444 ? 2.824 -16.032 5.206 1.00 83.94 444 GLU A CA 1
ATOM 3553 C C . GLU A 1 444 ? 3.851 -17.050 4.700 1.00 83.94 444 GLU A C 1
ATOM 3555 O O . GLU A 1 444 ? 4.870 -16.665 4.125 1.00 83.94 444 GLU A O 1
ATOM 3560 N N . GLU A 1 445 ? 3.575 -18.348 4.851 1.00 82.88 445 GLU A N 1
ATOM 3561 C CA . GLU A 1 445 ? 4.484 -19.417 4.432 1.00 82.88 445 GLU A CA 1
ATOM 3562 C C . GLU A 1 445 ? 4.731 -19.392 2.911 1.00 82.88 445 GLU A C 1
ATOM 3564 O O . GLU A 1 445 ? 5.875 -19.493 2.458 1.00 82.88 445 GLU A O 1
ATOM 3569 N N . THR A 1 446 ? 3.685 -19.140 2.114 1.00 84.31 446 THR A N 1
ATOM 3570 C CA . THR A 1 446 ? 3.784 -18.995 0.650 1.00 84.31 446 THR A CA 1
ATOM 3571 C C . THR A 1 446 ? 4.570 -17.745 0.233 1.00 84.31 446 THR A C 1
ATOM 3573 O O . THR A 1 446 ? 5.354 -17.797 -0.722 1.00 84.31 446 THR A O 1
ATOM 3576 N N . VAL A 1 447 ? 4.387 -16.615 0.926 1.00 87.00 447 VAL A N 1
ATOM 3577 C CA . VAL A 1 447 ? 5.138 -15.373 0.674 1.00 87.00 447 VAL A CA 1
ATOM 3578 C C . VAL A 1 447 ? 6.605 -15.555 1.058 1.00 87.00 447 VAL A C 1
ATOM 3580 O O . VAL A 1 447 ? 7.483 -15.251 0.251 1.00 87.00 447 VAL A O 1
ATOM 3583 N N . LEU A 1 448 ? 6.886 -16.124 2.231 1.00 84.75 448 LEU A N 1
ATOM 3584 C CA . LEU A 1 448 ? 8.242 -16.382 2.712 1.00 84.75 448 LEU A CA 1
ATOM 3585 C C . LEU A 1 448 ? 8.994 -17.361 1.796 1.00 84.75 448 LEU A C 1
ATOM 3587 O O . LEU A 1 448 ? 10.190 -17.182 1.555 1.00 84.75 448 LEU A O 1
ATOM 3591 N N . LEU A 1 449 ? 8.304 -18.365 1.243 1.00 83.81 449 LEU A N 1
ATOM 3592 C CA . LEU A 1 449 ? 8.879 -19.286 0.264 1.00 83.81 449 LEU A CA 1
ATOM 3593 C C . LEU A 1 449 ? 9.214 -18.571 -1.056 1.00 83.81 449 LEU A C 1
ATOM 3595 O O . LEU A 1 449 ? 10.334 -18.710 -1.543 1.00 83.81 449 LEU A O 1
ATOM 3599 N N . LYS A 1 450 ? 8.306 -17.739 -1.590 1.00 82.00 450 LYS A N 1
ATOM 3600 C CA . LYS A 1 450 ? 8.565 -16.934 -2.802 1.00 82.00 450 LYS A CA 1
ATOM 3601 C C . LYS A 1 450 ? 9.710 -15.937 -2.617 1.00 82.00 450 LYS A C 1
ATOM 3603 O O . LYS A 1 450 ? 10.547 -15.819 -3.507 1.00 82.00 450 LYS A O 1
ATOM 3608 N N . VAL A 1 451 ? 9.781 -15.264 -1.466 1.00 86.44 451 VAL A N 1
ATOM 3609 C CA . VAL A 1 451 ? 10.886 -14.351 -1.121 1.00 86.44 451 VAL A CA 1
ATOM 3610 C C . VAL A 1 451 ? 12.214 -15.107 -1.034 1.00 86.44 451 VAL A C 1
ATOM 3612 O O . VAL A 1 451 ? 13.213 -14.625 -1.559 1.00 86.44 451 VAL A O 1
ATOM 3615 N N . LYS A 1 452 ? 12.236 -16.320 -0.461 1.00 82.56 452 LYS A N 1
ATOM 3616 C CA . LYS A 1 452 ? 13.431 -17.184 -0.483 1.00 82.56 452 LYS A CA 1
ATOM 3617 C C . LYS A 1 452 ? 13.840 -17.574 -1.905 1.00 82.56 452 LYS A C 1
ATOM 3619 O O . LYS A 1 452 ? 15.023 -17.508 -2.209 1.00 82.56 452 LYS A O 1
ATOM 3624 N N . THR A 1 453 ? 12.904 -17.931 -2.788 1.00 79.19 453 THR A N 1
ATOM 3625 C CA . THR A 1 453 ? 13.220 -18.241 -4.196 1.00 79.19 453 THR A CA 1
ATOM 3626 C C . THR A 1 453 ? 13.807 -17.029 -4.932 1.00 79.19 453 THR A C 1
ATOM 3628 O O . THR A 1 453 ? 14.826 -17.165 -5.605 1.00 79.19 453 THR A O 1
ATOM 3631 N N . LEU A 1 454 ? 13.235 -15.836 -4.736 1.00 77.19 454 LEU A N 1
ATOM 3632 C CA . LEU A 1 454 ? 13.726 -14.560 -5.288 1.00 77.19 454 LEU A CA 1
ATOM 3633 C C . LEU A 1 454 ? 15.057 -14.064 -4.688 1.00 77.19 454 LEU A C 1
ATOM 3635 O O . LEU A 1 454 ? 15.630 -13.116 -5.208 1.00 77.19 454 LEU A O 1
ATOM 3639 N N . LEU A 1 455 ? 15.547 -14.686 -3.611 1.00 72.44 455 LEU A N 1
ATOM 3640 C CA . LEU A 1 455 ? 16.875 -14.446 -3.023 1.00 72.44 455 LEU A CA 1
ATOM 3641 C C . LEU A 1 455 ? 17.911 -15.520 -3.406 1.00 72.44 455 LEU A C 1
ATOM 3643 O O . LEU A 1 455 ? 19.062 -15.439 -2.983 1.00 72.44 455 LEU A O 1
ATOM 3647 N N . ILE A 1 456 ? 17.496 -16.540 -4.164 1.00 76.94 456 ILE A N 1
ATOM 3648 C CA . ILE A 1 456 ? 18.320 -17.678 -4.613 1.00 76.94 456 ILE A CA 1
ATOM 3649 C C . ILE A 1 456 ? 18.477 -17.681 -6.151 1.00 76.94 456 ILE A C 1
ATOM 3651 O O . ILE A 1 456 ? 19.282 -18.448 -6.680 1.00 76.94 456 ILE A O 1
ATOM 3655 N N . THR A 1 457 ? 17.739 -16.812 -6.854 1.00 61.28 457 THR A N 1
ATOM 3656 C CA . THR A 1 457 ? 17.760 -16.635 -8.319 1.00 61.28 457 THR A CA 1
ATOM 3657 C C . THR A 1 457 ? 18.389 -15.295 -8.683 1.00 61.28 457 THR A C 1
ATOM 3659 O O . THR A 1 457 ? 19.172 -15.275 -9.655 1.00 61.28 457 THR A O 1
#

Radius of gyration: 92.97 Å; chains: 1; bounding box: 156×84×275 Å

Foldseek 3Di:
DPDPDPDPDPDDDDPPPVVVVVVVVVVVVVVVVVVVCVVVVVDDDDDPPDDPPPPDPDDPVCPVVVVVVVVVVVVVVLVPDDPVVNVVVVVVDPVVNVVVVVCVVVVVVPPDDDPPCVVVVVVVVVVVVVVVVVVVVVVVVVVVVVVVVVVVVVVVVVVVVVVVVVVVVVVVVVVVVVVVVVVVVVVVVVVVVVVVVVVVVVVVVVVVVVVVVVVVVVVVVVVVVVVVVVVVVVVVVVVVVVVVVVVVVVVVVVVVVVVVVVVVVVVVVVVVVVVVVVVVVVVVVVVVVVVVVVVVVVVVVVVVVVVVVCPDDDDDDDDDPPVVVVVVVVVVVVVVVVVVVVVVVVVVVVVVVVVVVVVVVVVVVVVVVVVVVPVVDDDDDDDDDDDDDDDDDDDDDDDDDDDDDDDDDDDDDDDDDDDDDDDDPDPDDPVVVVVVVVVVVVVVVVVVVVVVVVVVD

Secondary structure (DSSP, 8-state):
-----SS-SSS---TTHHHHHHHHHHHHHHHHHHHHHHHTS-S------S---TT-TT-STTHHHHHHHHHHHHHHHHHHS-HHHHHHHHTTS-HHHHHHHHHHHHHHTTTT--TT-HHHHHHHHHHHHHHHHHHHHHHHHHHHHHHHHHHHHHHHHHHHHHHHHHHHHHHHHHHHHHHHHHHHHHHHHHHHHHHHHHHHHHHHHHHHHHHHHHHHHHHHHHHHHHHHHHHHHHHHHHHHHHHHHHHHHHHHHHHHHHHHHHHHHHHHHHHHHHHHHHHHHHHHHHHHHHHHHHHHHHHHHHHHHHHTT--S---------SHHHHHHHHHHHHHHHHHHHHHHHHHHHHHHHHHHHHHHHHHHHHHHHHHHHHTTS--------------------------------------------------PPPHHHHHHHHHHHHHHHHHHHHHHHHTT-